Protein AF-0000000072259402 (afdb_homodimer)

Radius of gyration: 23.63 Å; Cα contacts (8 Å, |Δi|>4): 959; chains: 2; bounding box: 44×72×58 Å

Sequence (428 aa):
MKILTIDIGGTNIKAKVEGPIDRRKFPSGQEMTPDKLVSGVKEMTADWDYDVISIGFPGIIKQGKIITEPKNLGDGWIGFDFEKAFGKPIKLMNDAAMQALGSYEGGVLLFLGLGTGLGSAIVTDGKVLPMELAHLSYRKGTFEDYLGFRGYESRGQEKWQEHVFTVVERFKAAFLPDDIVLGGGKSKLLTEVPEGCRLGTNQLAYAGGFRMWGMKILTIDIGGTNIKAKVEGPIDRRKFPSGQEMTPDKLVSGVKEMTADWDYDVISIGFPGIIKQGKIITEPKNLGDGWIGFDFEKAFGKPIKLMNDAAMQALGSYEGGVLLFLGLGTGLGSAIVTDGKVLPMELAHLSYRKGTFEDYLGFRGYESRGQEKWQEHVFTVVERFKAAFLPDDIVLGGGKSKLLTEVPEGCRLGTNQLAYAGGFRMWG

Secondary structure (DSSP, 8-state):
--EEEEEE-SSEEEEEESSSPPPEEEE--TT--HHHHHHHHHHHTTT---SEEEEEESS-EETTEE-S--TTS-S--TT--HHHHHTS-EEEEEHHHHHHHHH--SSEEEEEEESSSEEEEEEETTEEEEE-GGGSEETTEEHHHHHSHHHHHHHHHHHHHHHHHHHHHHHHHHH--SEEEEESGGGGG-SSPPTTEEE--THHHHHHHHHTT-/--EEEEEE-SSEEEEEESSSPPPEEEE--TT--HHHHHHHHHHHTTT---SEEEEEESS-EETTEE-S--TTS-S--TT--HHHHHTS-EEEEEHHHHHHHHH--SSEEEEEEESSSEEEEEEETTEEEEE-GGGSEETTEEHHHHHSHHHHHHHHHHHHHHHHHHHHHHHHHHH--SEEEEESTTGGG-SSPPTTEEE--THHHHHHHHHTT-

Foldseek 3Di:
DKEKEWEDDLFKIKIDIPDDDDIDIDTFWAADDPLNVLVVVCVGCVVPDGAEYEYADQADADPQFGPDDHPTYYDDRGPDDSCVSNVHHYGYDHLQQLLQLLVDDAFWEWEWAAEQFIWIWIDHPSDIGTDDQQQDDDDPGGVRCQRYPVNCVVPHLPRSLVSVQVVVVVVCVVVVTQEYEYEHPCSVSHPDDHPRYYYGDPVSSNSSRVSVVD/DKEKEWEDDLFKIKIDIPDDDDIDIDGFWAADDPLNVLVVVCVGCVVPDGAEYEYADQADADPQFGPDDHPTYYDDRGPDDSCVSNVHHYGYDHLQQLLQLLVDDAFWEWEWAAEQFIWIWIDHPSDIGTDDQRQDDDDPGGVRCQRYPVNCVVPHLPRSLVSVQVVVVVVCVVVVTQEYEYEHPCSVSHPDDHPRYYYGDPVSSNSSRVSVVD

InterPro domains:
  IPR000600 ROK family [PF00480] (4-128)
  IPR000600 ROK family [PTHR18964] (3-153)
  IPR043129 ATPase, nucleotide binding domain [SSF53067] (1-189)

Solvent-accessible surface area (backbone atoms only — not comparable to full-atom values): 22058 Å² total; per-residue (Å²): 136,38,37,30,17,34,43,49,45,57,60,34,35,36,35,34,44,70,72,89,59,71,68,51,70,48,80,45,22,59,79,39,26,56,68,54,48,52,54,49,49,51,63,74,41,64,90,59,84,61,58,35,38,21,36,20,35,66,47,51,54,54,96,62,34,51,76,44,68,38,89,53,37,27,68,66,51,52,81,55,60,59,36,74,75,69,71,35,57,67,47,52,36,25,35,40,28,23,29,31,54,31,65,60,84,66,63,33,30,38,28,38,23,26,27,77,42,40,34,22,18,40,33,45,90,89,39,70,45,58,35,38,54,26,72,39,70,39,93,96,47,24,40,24,60,44,54,3,44,66,14,33,69,74,54,32,66,66,55,21,48,51,50,48,47,54,50,49,55,50,47,44,61,20,48,62,49,77,35,34,35,39,18,50,83,47,40,76,70,51,90,67,74,54,89,74,44,46,76,50,55,79,66,24,36,48,48,11,29,58,49,71,81,106,135,39,38,30,18,33,42,50,47,56,60,35,35,35,37,35,44,71,74,88,59,71,70,50,72,48,80,44,22,60,79,39,26,57,68,54,48,51,53,50,49,52,62,74,42,65,89,59,84,63,60,34,37,21,36,21,36,68,47,51,55,57,96,62,34,50,76,45,69,38,88,51,36,28,67,66,51,53,79,55,60,58,37,72,75,69,70,36,58,67,47,55,35,25,36,42,30,25,29,33,54,30,64,60,85,66,62,35,30,37,25,38,21,27,26,76,41,40,35,23,20,38,32,45,90,90,40,70,44,60,37,37,56,26,71,39,69,38,94,96,46,25,39,25,60,45,55,3,43,64,15,33,71,74,54,32,66,68,55,22,48,50,48,47,48,53,49,50,56,51,45,44,63,20,49,62,48,77,36,34,36,39,19,50,85,48,40,75,70,52,90,68,75,54,90,75,45,44,76,50,57,78,68,24,35,46,48,10,28,56,49,70,82,106

Nearest PDB structures (foldseek):
  3lm2-assembly1_B  TM=9.816E-01  e=2.286E-31  Agrobacterium fabrum str. C58
  2e2o-assembly1_A  TM=5.661E-01  e=6.501E-06  Sulfurisphaera tokodaii
  8oqk-assembly1_A-2  TM=5.653E-01  e=2.421E-05  Tannerella forsythia
  8oqx-assembly1_B  TM=5.324E-01  e=1.562E-05  Tannerella forsythia
  1zbs-assembly1_A-2  TM=4.780E-01  e=1.584E-04  Porphyromonas gingivalis W83

pLDDT: mean 94.61, std 3.75, range [77.88, 98.69]

Organism: Indibacter alkaliphilus (strain CCUG 57479 / KCTC 22604 / LW1) (NCBI:txid1189612)

Structure (mmCIF, N/CA/C/O backbone):
data_AF-0000000072259402-model_v1
#
loop_
_entity.id
_entity.type
_entity.pdbx_description
1 polymer 'Polyphosphate glucokinase'
#
loop_
_atom_site.group_PDB
_atom_site.id
_atom_site.type_symbol
_atom_site.label_atom_id
_atom_site.label_alt_id
_atom_site.label_comp_id
_atom_site.label_asym_id
_atom_site.label_entity_id
_atom_site.label_seq_id
_atom_site.pdbx_PDB_ins_code
_atom_site.Cartn_x
_atom_site.Cartn_y
_atom_site.Cartn_z
_atom_site.occupancy
_atom_site.B_iso_or_equiv
_atom_site.auth_seq_id
_atom_site.auth_comp_id
_atom_site.auth_asym_id
_atom_site.auth_atom_id
_atom_site.pdbx_PDB_model_num
ATOM 1 N N . MET A 1 1 ? 9.336 28.219 -11.141 1 89.06 1 MET A N 1
ATOM 2 C CA . MET A 1 1 ? 8.031 28.047 -10.523 1 89.06 1 MET A CA 1
ATOM 3 C C . MET A 1 1 ? 8.141 28.031 -9.008 1 89.06 1 MET A C 1
ATOM 5 O O . MET A 1 1 ? 8.922 27.266 -8.438 1 89.06 1 MET A O 1
ATOM 9 N N . LYS A 1 2 ? 7.543 29.047 -8.406 1 96.25 2 LYS A N 1
ATOM 10 C CA . LYS A 1 2 ? 7.57 29.141 -6.949 1 96.25 2 LYS A CA 1
ATOM 11 C C . LYS A 1 2 ? 6.316 28.516 -6.34 1 96.25 2 LYS A C 1
ATOM 13 O O . LYS A 1 2 ? 5.199 28.812 -6.777 1 96.25 2 LYS A O 1
ATOM 18 N N . ILE A 1 3 ? 6.512 27.688 -5.328 1 98.06 3 ILE A N 1
ATOM 19 C CA . ILE A 1 3 ? 5.422 26.875 -4.812 1 98.06 3 ILE A CA 1
ATOM 20 C C . ILE A 1 3 ? 5.059 27.328 -3.402 1 98.06 3 ILE A C 1
ATOM 22 O O . ILE A 1 3 ? 5.93 27.453 -2.541 1 98.06 3 ILE A O 1
ATOM 26 N N . LEU A 1 4 ? 3.809 27.594 -3.176 1 98.38 4 LEU A N 1
ATOM 27 C CA . LEU A 1 4 ? 3.268 27.75 -1.831 1 98.38 4 LEU A CA 1
ATOM 28 C C . LEU A 1 4 ? 2.693 26.438 -1.315 1 98.38 4 LEU A C 1
ATOM 30 O O . LEU A 1 4 ? 1.862 25.812 -1.98 1 98.38 4 LEU A O 1
ATOM 34 N N . THR A 1 5 ? 3.176 26 -0.188 1 98.25 5 THR A N 1
ATOM 35 C CA . THR A 1 5 ? 2.629 24.812 0.454 1 98.25 5 THR A CA 1
ATOM 36 C C . THR A 1 5 ? 1.765 25.188 1.653 1 98.25 5 THR A C 1
ATOM 38 O O . THR A 1 5 ? 2.197 25.953 2.521 1 98.25 5 THR A O 1
ATOM 41 N N . ILE A 1 6 ? 0.555 24.703 1.647 1 97.94 6 ILE A N 1
ATOM 42 C CA . ILE A 1 6 ? -0.385 24.906 2.744 1 97.94 6 ILE A CA 1
ATOM 43 C C . ILE A 1 6 ? -0.667 23.578 3.436 1 97.94 6 ILE A C 1
ATOM 45 O O . ILE A 1 6 ? -1.057 22.609 2.785 1 97.94 6 ILE A O 1
ATOM 49 N N . ASP A 1 7 ? -0.442 23.516 4.664 1 95.62 7 ASP A N 1
ATOM 50 C CA . ASP A 1 7 ? -0.762 22.359 5.5 1 95.62 7 ASP A CA 1
ATOM 51 C C . ASP A 1 7 ? -1.979 22.641 6.379 1 95.62 7 ASP A C 1
ATOM 53 O O . ASP A 1 7 ? -1.9 23.422 7.324 1 95.62 7 ASP A O 1
ATOM 57 N N . ILE A 1 8 ? -3.033 21.969 6.086 1 95.44 8 ILE A N 1
ATOM 58 C CA . ILE A 1 8 ? -4.277 22.172 6.816 1 95.44 8 ILE A CA 1
ATOM 59 C C . ILE A 1 8 ? -4.348 21.219 8 1 95.44 8 ILE A C 1
ATOM 61 O O . ILE A 1 8 ? -4.523 20 7.82 1 95.44 8 ILE A O 1
ATOM 65 N N . GLY A 1 9 ? -4.277 21.766 9.18 1 89.56 9 GLY A N 1
ATOM 66 C CA . GLY A 1 9 ? -4.441 21 10.398 1 89.56 9 GLY A CA 1
ATOM 67 C C . GLY A 1 9 ? -5.723 21.344 11.148 1 89.56 9 GLY A C 1
ATOM 68 O O . GLY A 1 9 ? -6.391 22.328 10.828 1 89.56 9 GLY A O 1
ATOM 69 N N . GLY A 1 10 ? -6.004 20.516 12.094 1 85.88 10 GLY A N 1
ATOM 70 C CA . GLY A 1 10 ? -7.184 20.766 12.914 1 85.88 10 GLY A CA 1
ATOM 71 C C . GLY A 1 10 ? -7.043 21.969 13.82 1 85.88 10 GLY A C 1
ATOM 72 O O . GLY A 1 10 ? -8.039 22.578 14.211 1 85.88 10 GLY A O 1
ATOM 73 N N . THR A 1 11 ? -5.789 22.375 14.125 1 85.88 11 THR A N 1
ATOM 74 C CA . THR A 1 11 ? -5.551 23.453 15.078 1 85.88 11 THR A CA 1
ATOM 75 C C . THR A 1 11 ? -4.984 24.688 14.375 1 85.88 11 THR A C 1
ATOM 77 O O . THR A 1 11 ? -5.258 25.812 14.781 1 85.88 11 THR A O 1
ATOM 80 N N . ASN A 1 12 ? -4.18 24.438 13.383 1 91.69 12 ASN A N 1
ATOM 81 C CA . ASN A 1 12 ? -3.561 25.547 12.648 1 91.69 12 ASN A CA 1
ATOM 82 C C . ASN A 1 12 ? -3.533 25.281 11.148 1 91.69 12 ASN A C 1
ATOM 84 O O . ASN A 1 12 ? -3.512 24.125 10.719 1 91.69 12 ASN A O 1
ATOM 88 N N . ILE A 1 13 ? -3.564 26.359 10.5 1 96.19 13 ILE A N 1
ATOM 89 C CA . ILE A 1 13 ? -3.166 26.375 9.102 1 96.19 13 ILE A CA 1
ATOM 90 C C . ILE A 1 13 ? -1.729 26.875 8.977 1 96.19 13 ILE A C 1
ATOM 92 O O . ILE A 1 13 ? -1.378 27.922 9.539 1 96.19 13 ILE A O 1
ATOM 96 N N . LYS A 1 14 ? -0.884 26.109 8.281 1 95.62 14 LYS A N 1
ATOM 97 C CA . LYS A 1 14 ? 0.505 26.5 8.086 1 95.62 14 LYS A CA 1
ATOM 98 C C . LYS A 1 14 ? 0.822 26.656 6.598 1 95.62 14 LYS A C 1
ATOM 100 O O . LYS A 1 14 ? 0.266 25.938 5.762 1 95.62 14 LYS A O 1
ATOM 105 N N . ALA A 1 15 ? 1.637 27.641 6.344 1 97.56 15 ALA A N 1
ATOM 106 C CA . ALA A 1 15 ? 2.029 27.859 4.953 1 97.56 15 ALA A CA 1
ATOM 107 C C . ALA A 1 15 ? 3.51 28.219 4.852 1 97.56 15 ALA A C 1
ATOM 109 O O . ALA A 1 15 ? 4.066 28.844 5.754 1 97.56 15 ALA A O 1
ATOM 110 N N . LYS A 1 16 ? 4.082 27.797 3.824 1 97.31 16 LYS A N 1
ATOM 111 C CA . LYS A 1 16 ? 5.469 28.125 3.521 1 97.31 16 LYS A CA 1
ATOM 112 C C . LYS A 1 16 ? 5.703 28.188 2.014 1 97.31 16 LYS A C 1
ATOM 114 O O . LYS A 1 16 ? 5.219 27.344 1.267 1 97.31 16 LYS A O 1
ATOM 119 N N . VAL A 1 17 ? 6.34 29.234 1.622 1 96.88 17 VAL A N 1
ATOM 120 C CA . VAL A 1 17 ? 6.727 29.344 0.22 1 96.88 17 VA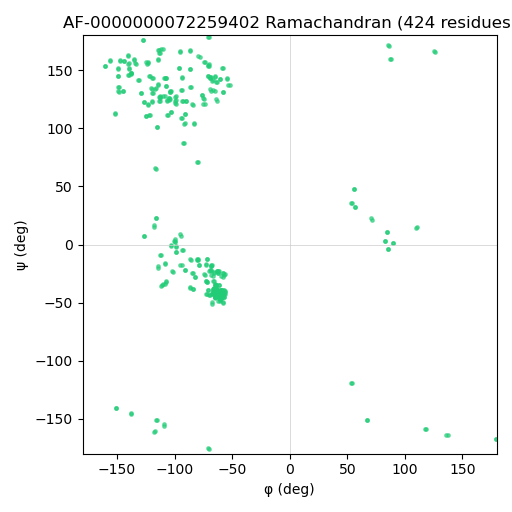L A CA 1
ATOM 121 C C . VAL A 1 17 ? 8.148 28.812 0.038 1 96.88 17 VAL A C 1
ATOM 123 O O . VAL A 1 17 ? 8.977 28.906 0.95 1 96.88 17 VAL A O 1
ATOM 126 N N . GLU A 1 18 ? 8.344 28.203 -1.053 1 92.88 18 GLU A N 1
ATOM 127 C CA . GLU A 1 18 ? 9.68 27.688 -1.351 1 92.88 18 GLU A CA 1
ATOM 128 C C . GLU A 1 18 ? 10.734 28.781 -1.226 1 92.88 18 GLU A C 1
ATOM 130 O O . GLU A 1 18 ? 10.516 29.906 -1.664 1 92.88 18 GLU A O 1
ATOM 135 N N . GLY A 1 19 ? 11.906 28.391 -0.59 1 89.69 19 GLY A N 1
ATOM 136 C CA . GLY A 1 19 ? 12.953 29.391 -0.384 1 89.69 19 GLY A CA 1
ATOM 137 C C . GLY A 1 19 ? 13.258 29.641 1.081 1 89.69 19 GLY A C 1
ATOM 138 O O . GLY A 1 19 ? 12.945 28.797 1.936 1 89.69 19 GLY A O 1
ATOM 139 N N . PRO A 1 20 ? 13.836 30.781 1.407 1 88.25 20 PRO A N 1
ATOM 140 C CA . PRO A 1 20 ? 14.352 31.047 2.754 1 88.25 20 PRO A CA 1
ATOM 141 C C . PRO A 1 20 ? 13.281 31.594 3.693 1 88.25 20 PRO A C 1
ATOM 143 O O . PRO A 1 20 ? 13.5 31.672 4.906 1 88.25 20 PRO A O 1
ATOM 146 N N . ILE A 1 21 ? 12.18 32 3.088 1 83.69 21 ILE A N 1
ATOM 147 C CA . ILE A 1 21 ? 11.117 32.594 3.891 1 83.69 21 ILE A CA 1
ATOM 148 C C . ILE A 1 21 ? 10.578 31.578 4.883 1 83.69 21 ILE A C 1
ATOM 150 O O . ILE A 1 21 ? 10.32 30.422 4.516 1 83.69 21 ILE A O 1
ATOM 154 N N . ASP A 1 22 ? 10.32 32.031 6.039 1 90.31 22 ASP A N 1
ATOM 155 C CA . ASP A 1 22 ? 9.828 31.125 7.09 1 90.31 22 ASP A CA 1
ATOM 156 C C . ASP A 1 22 ? 8.344 30.844 6.918 1 90.31 22 ASP A C 1
ATOM 158 O O . ASP A 1 22 ? 7.625 31.609 6.273 1 90.31 22 ASP A O 1
ATOM 162 N N . ARG A 1 23 ? 7.98 29.812 7.562 1 94.75 23 ARG A N 1
ATOM 163 C CA . ARG A 1 23 ? 6.566 29.453 7.535 1 94.75 23 ARG A CA 1
ATOM 164 C C . ARG A 1 23 ? 5.734 30.438 8.344 1 94.75 23 ARG A C 1
ATOM 166 O O . ARG A 1 23 ? 6.258 31.125 9.219 1 94.75 23 ARG A O 1
ATOM 173 N N . ARG A 1 24 ? 4.48 30.594 8.031 1 97.56 24 ARG A N 1
ATOM 174 C CA . ARG A 1 24 ? 3.467 31.328 8.773 1 97.56 24 ARG A CA 1
ATOM 175 C C . ARG A 1 24 ? 2.279 30.438 9.117 1 97.56 24 ARG A C 1
ATOM 177 O O . ARG A 1 24 ? 2.117 29.359 8.531 1 97.56 24 ARG A O 1
ATOM 184 N N . LYS A 1 25 ? 1.557 30.828 10.141 1 96.44 25 LYS A N 1
ATOM 185 C CA . LYS A 1 25 ? 0.39 30.031 10.508 1 96.44 25 LYS A CA 1
ATOM 186 C C . LYS A 1 25 ? -0.717 30.906 11.086 1 96.44 25 LYS A C 1
ATOM 188 O O . LYS A 1 25 ? -0.466 32.031 11.5 1 96.44 25 LYS A O 1
ATOM 193 N N . PHE A 1 26 ? -1.869 30.484 11.07 1 97.19 26 PHE A N 1
ATOM 194 C CA . PHE A 1 26 ? -3.02 31.047 11.766 1 97.19 26 PHE A CA 1
ATOM 195 C C . PHE A 1 26 ? -3.953 29.953 12.258 1 97.19 26 PHE A C 1
ATOM 197 O O . PHE A 1 26 ? -3.891 28.812 11.781 1 97.19 26 PHE A O 1
ATOM 204 N N . PRO A 1 27 ? -4.754 30.234 13.242 1 95.81 27 PRO A N 1
ATOM 205 C CA . PRO A 1 27 ? -5.566 29.188 13.875 1 95.81 27 PRO A CA 1
ATOM 206 C C . PRO A 1 27 ? -6.633 28.625 12.938 1 95.81 27 PRO A C 1
ATOM 208 O O . PRO A 1 27 ? -7.199 29.359 12.125 1 95.81 27 PRO A O 1
ATOM 211 N N . SER A 1 28 ? -6.805 27.359 13.047 1 95.12 28 SER A N 1
ATOM 212 C CA . SER A 1 28 ? -7.938 26.672 12.445 1 95.12 28 SER A CA 1
ATOM 213 C C . SER A 1 28 ? -8.922 26.188 13.508 1 95.12 28 SER A C 1
ATOM 215 O O . SER A 1 28 ? -9.047 26.812 14.57 1 95.12 28 SER A O 1
ATOM 217 N N . GLY A 1 29 ? -9.664 25.156 13.195 1 91 29 GLY A N 1
ATOM 218 C CA . GLY A 1 29 ? -10.633 24.609 14.133 1 91 29 GLY A CA 1
ATOM 219 C C . GLY A 1 29 ? -11.969 24.297 13.492 1 91 29 GLY A C 1
ATOM 220 O O . GLY A 1 29 ? -12.086 24.266 12.266 1 91 29 GLY A O 1
ATOM 221 N N . GLN A 1 30 ? -12.914 24.125 14.289 1 93.62 30 GLN A N 1
ATOM 222 C CA . GLN A 1 30 ? -14.203 23.578 13.891 1 93.62 30 GLN A CA 1
ATOM 223 C C . GLN A 1 30 ? -14.961 24.547 12.992 1 93.62 30 GLN A C 1
ATOM 225 O O . GLN A 1 30 ? -15.891 24.156 12.281 1 93.62 30 GLN A O 1
ATOM 230 N N . GLU A 1 31 ? -14.562 25.766 13.039 1 95.06 31 GLU A N 1
ATOM 231 C CA . GLU A 1 31 ? -15.281 26.766 12.242 1 95.06 31 GLU A CA 1
ATOM 232 C C . GLU A 1 31 ? -14.547 27.078 10.945 1 95.06 31 GLU A C 1
ATOM 234 O O . GLU A 1 31 ? -15.016 27.875 10.133 1 95.06 31 GLU A O 1
ATOM 239 N N . MET A 1 32 ? -13.516 26.422 10.719 1 97.12 32 MET A N 1
ATOM 240 C CA . MET A 1 32 ? -12.711 26.703 9.531 1 97.12 32 MET A CA 1
ATOM 241 C C . MET A 1 32 ? -13.383 26.141 8.281 1 97.12 32 MET A C 1
ATOM 243 O O . MET A 1 32 ? -13.68 24.953 8.211 1 97.12 32 MET A O 1
ATOM 247 N N . THR A 1 33 ? -13.664 27 7.375 1 97.62 33 THR A N 1
ATOM 248 C CA . THR A 1 33 ? -14.219 26.641 6.078 1 97.62 33 THR A CA 1
ATOM 249 C C . THR A 1 33 ? -13.227 26.922 4.957 1 97.62 33 THR A C 1
ATOM 251 O O . THR A 1 33 ? -12.234 27.625 5.172 1 97.62 33 THR A O 1
ATOM 254 N N . PRO A 1 34 ? -13.469 26.375 3.797 1 98.12 34 PRO A N 1
ATOM 255 C CA . PRO A 1 34 ? -12.562 26.672 2.688 1 98.12 34 PRO A CA 1
ATOM 256 C C . PRO A 1 34 ? -12.453 28.172 2.391 1 98.12 34 PRO A C 1
ATOM 258 O O . PRO A 1 34 ? -11.367 28.672 2.074 1 98.12 34 PRO A O 1
ATOM 261 N N . ASP A 1 35 ? -13.586 28.844 2.492 1 98.31 35 ASP A N 1
ATOM 262 C CA . ASP A 1 35 ? -13.57 30.281 2.252 1 98.31 35 ASP A CA 1
ATOM 263 C C . ASP A 1 35 ? -12.664 31 3.258 1 98.31 35 ASP A C 1
ATOM 265 O O . ASP A 1 35 ? -11.898 31.891 2.889 1 98.31 35 ASP A O 1
ATOM 269 N N . LYS A 1 36 ? -12.828 30.594 4.484 1 98.31 36 LYS A N 1
ATOM 270 C CA . LYS A 1 36 ? -11.992 31.172 5.531 1 98.31 36 LYS A CA 1
ATOM 271 C C . LYS A 1 36 ? -10.523 30.844 5.309 1 98.31 36 LYS A C 1
ATOM 273 O O . LYS A 1 36 ? -9.648 31.672 5.551 1 98.31 36 LYS A O 1
ATOM 278 N N . LEU A 1 37 ? -10.234 29.641 4.906 1 98.5 37 LEU A N 1
ATOM 279 C CA . LEU A 1 37 ? -8.867 29.25 4.59 1 98.5 37 LEU A CA 1
ATOM 280 C C . LEU A 1 37 ? -8.281 30.141 3.504 1 98.5 37 LEU A C 1
ATOM 282 O O . LEU A 1 37 ? -7.176 30.672 3.664 1 98.5 37 LEU A O 1
ATOM 286 N N . VAL A 1 38 ? -9.016 30.297 2.428 1 98.69 38 VAL A N 1
ATOM 287 C CA . VAL A 1 38 ? -8.539 31.062 1.278 1 98.69 38 VAL A CA 1
ATOM 288 C C . VAL A 1 38 ? -8.258 32.5 1.69 1 98.69 38 VAL A C 1
ATOM 290 O O . VAL A 1 38 ? -7.184 33.031 1.408 1 98.69 38 VAL A O 1
ATOM 293 N N . SER A 1 39 ? -9.25 33.062 2.375 1 98.62 39 SER A N 1
ATOM 294 C CA . SER A 1 39 ? -9.094 34.438 2.826 1 98.62 39 SER A CA 1
ATOM 295 C C . SER A 1 39 ? -7.898 34.594 3.754 1 98.62 39 SER A C 1
ATOM 297 O O . SER A 1 39 ? -7.098 35.5 3.605 1 98.62 39 SER A O 1
ATOM 299 N N . GLY A 1 40 ? -7.789 33.688 4.691 1 98.5 40 GLY A N 1
ATOM 300 C CA . GLY A 1 40 ? -6.691 33.719 5.645 1 98.5 40 GLY A CA 1
ATOM 301 C C . GLY A 1 40 ? -5.332 33.531 4.996 1 98.5 40 GLY A C 1
ATOM 302 O O . GLY A 1 40 ? -4.375 34.219 5.352 1 98.5 40 GLY A O 1
ATOM 303 N N . VAL A 1 41 ? -5.234 32.656 4.043 1 98.69 41 VAL A N 1
ATOM 304 C CA . VAL A 1 41 ? -3.967 32.375 3.373 1 98.69 41 VAL A CA 1
ATOM 305 C C . VAL A 1 41 ? -3.57 33.562 2.514 1 98.69 41 VAL A C 1
ATOM 307 O O . VAL A 1 41 ? -2.406 33.969 2.51 1 98.69 41 VAL A O 1
ATOM 310 N N . LYS A 1 42 ? -4.543 34.125 1.795 1 98.5 42 LYS A N 1
ATOM 311 C CA . LYS A 1 42 ? -4.246 35.281 0.974 1 98.5 42 LYS A CA 1
ATOM 312 C C . LYS A 1 42 ? -3.723 36.438 1.826 1 98.5 42 LYS A C 1
ATOM 314 O O . LYS A 1 42 ? -2.75 37.094 1.455 1 98.5 42 LYS A O 1
ATOM 319 N N . GLU A 1 43 ? -4.375 36.625 2.967 1 98.5 43 GLU A N 1
ATOM 320 C CA . GLU A 1 43 ? -3.941 37.688 3.869 1 98.5 43 GLU A CA 1
ATOM 321 C C . GLU A 1 43 ? -2.543 37.406 4.418 1 98.5 43 GLU A C 1
ATOM 323 O O . GLU A 1 43 ? -1.674 38.281 4.387 1 98.5 43 GLU A O 1
ATOM 328 N N . MET A 1 44 ? -2.326 36.188 4.832 1 97.5 44 MET A N 1
ATOM 329 C CA . MET A 1 44 ? -1.094 35.781 5.488 1 97.5 44 MET A CA 1
ATOM 330 C C . MET A 1 44 ? 0.083 35.812 4.52 1 97.5 44 MET A C 1
ATOM 332 O O . MET A 1 44 ? 1.223 36.031 4.93 1 97.5 44 MET A O 1
ATOM 336 N N . THR A 1 45 ? -0.214 35.656 3.285 1 97.81 45 THR A N 1
ATOM 337 C CA . THR A 1 45 ? 0.867 35.562 2.312 1 97.81 45 THR A CA 1
ATOM 338 C C . THR A 1 45 ? 0.836 36.719 1.328 1 97.81 45 THR A C 1
ATOM 340 O O . THR A 1 45 ? 1.334 36.594 0.206 1 97.81 45 THR A O 1
ATOM 343 N N . ALA A 1 46 ? 0.233 37.812 1.678 1 97.69 46 ALA A N 1
ATOM 344 C CA . ALA A 1 46 ? 0.016 38.969 0.786 1 97.69 46 ALA A CA 1
ATOM 345 C C . ALA A 1 46 ? 1.341 39.5 0.261 1 97.69 46 ALA A C 1
ATOM 347 O O . ALA A 1 46 ? 1.406 40.031 -0.854 1 97.69 46 ALA A O 1
ATOM 348 N N . ASP A 1 47 ? 2.379 39.312 1.039 1 97.38 47 ASP A N 1
ATOM 349 C CA . ASP A 1 47 ? 3.684 39.875 0.672 1 97.38 47 ASP A CA 1
ATOM 350 C C . ASP A 1 47 ? 4.566 38.781 0.042 1 97.38 47 ASP A C 1
ATOM 352 O O . ASP A 1 47 ? 5.754 39 -0.192 1 97.38 47 ASP A O 1
ATOM 356 N N . TRP A 1 48 ? 4.051 37.594 -0.165 1 97.38 48 TRP A N 1
ATOM 357 C CA . TRP A 1 48 ? 4.812 36.5 -0.759 1 97.38 48 TRP A CA 1
ATOM 358 C C . TRP A 1 48 ? 4.551 36.406 -2.258 1 97.38 48 TRP A C 1
ATOM 360 O O . TRP A 1 48 ? 3.479 36.781 -2.732 1 97.38 48 TRP A O 1
ATOM 370 N N . ASP A 1 49 ? 5.523 35.906 -3 1 96.25 49 ASP A N 1
ATOM 371 C CA . ASP A 1 49 ? 5.387 35.594 -4.418 1 96.25 49 ASP A CA 1
ATOM 372 C C . ASP A 1 49 ? 5.398 34.094 -4.641 1 96.25 49 ASP A C 1
ATOM 374 O O . ASP A 1 49 ? 6.285 33.375 -4.152 1 96.25 49 ASP A O 1
ATOM 378 N N . TYR A 1 50 ? 4.414 33.594 -5.344 1 97.62 50 TYR A N 1
ATOM 379 C CA . TYR A 1 50 ? 4.336 32.156 -5.695 1 97.62 50 TYR A CA 1
ATOM 380 C C . TYR A 1 50 ? 3.479 31.969 -6.938 1 97.62 50 TYR A C 1
ATOM 382 O O . TYR A 1 50 ? 2.613 32.781 -7.246 1 97.62 50 TYR A O 1
ATOM 390 N N . ASP A 1 51 ? 3.676 30.812 -7.625 1 98.19 51 ASP A N 1
ATOM 391 C CA . ASP A 1 51 ? 3.043 30.562 -8.914 1 98.19 51 ASP A CA 1
ATOM 392 C C . ASP A 1 51 ? 1.962 29.484 -8.789 1 98.19 51 ASP A C 1
ATOM 394 O O . ASP A 1 51 ? 0.987 29.484 -9.539 1 98.19 51 ASP A O 1
ATOM 398 N N . VAL A 1 52 ? 2.188 28.531 -7.922 1 98.62 52 VAL A N 1
ATOM 399 C CA . VAL A 1 52 ? 1.292 27.391 -7.758 1 98.62 52 VAL A CA 1
ATOM 400 C C . VAL A 1 52 ? 1.159 27.047 -6.273 1 98.62 52 VAL A C 1
ATOM 402 O O . VAL A 1 52 ? 1.949 27.516 -5.449 1 98.62 52 VAL A O 1
ATOM 405 N N . ILE A 1 53 ? 0.111 26.281 -5.918 1 98.56 53 ILE A N 1
ATOM 406 C CA . ILE A 1 53 ? -0.185 26.016 -4.516 1 98.56 53 ILE A CA 1
ATOM 407 C C . ILE A 1 53 ? -0.351 24.5 -4.301 1 98.56 53 ILE A C 1
ATOM 409 O O . ILE A 1 53 ? -1.034 23.828 -5.078 1 98.56 53 ILE A O 1
ATOM 413 N N . SER A 1 54 ? 0.325 23.984 -3.305 1 98.38 54 SER A N 1
ATOM 414 C CA . SER A 1 54 ? 0.107 22.641 -2.777 1 98.38 54 SER A CA 1
ATOM 415 C C . SER A 1 54 ? -0.664 22.672 -1.462 1 98.38 54 SER A C 1
ATOM 417 O O . SER A 1 54 ? -0.317 23.438 -0.557 1 98.38 54 SER A O 1
ATOM 419 N N . ILE A 1 55 ? -1.654 21.859 -1.401 1 98.12 55 ILE A N 1
ATOM 420 C CA . ILE A 1 55 ? -2.445 21.828 -0.176 1 98.12 55 ILE A CA 1
ATOM 421 C C . ILE A 1 55 ? -2.451 20.406 0.392 1 98.12 55 ILE A C 1
ATOM 423 O O . ILE A 1 55 ? -2.809 19.453 -0.303 1 98.12 55 ILE A O 1
ATOM 427 N N . GLY A 1 56 ? -1.955 20.281 1.612 1 96.81 56 GLY A N 1
ATOM 428 C CA . GLY A 1 56 ? -2.189 19.094 2.412 1 96.81 56 GLY A CA 1
ATOM 429 C C . GLY A 1 56 ? -3.502 19.125 3.17 1 96.81 56 GLY A C 1
ATOM 430 O O . GLY A 1 56 ? -3.727 20.016 3.988 1 96.81 56 GLY A O 1
ATOM 431 N N . PHE A 1 57 ? -4.34 18.219 2.939 1 96.25 57 PHE A N 1
ATOM 432 C CA . PHE A 1 57 ? -5.711 18.219 3.443 1 96.25 57 PHE A CA 1
ATOM 433 C C . PHE A 1 57 ? -5.941 17.047 4.379 1 96.25 57 PHE A C 1
ATOM 435 O O . PHE A 1 57 ? -5.543 15.914 4.082 1 96.25 57 PHE A O 1
ATOM 442 N N . PRO A 1 58 ? -6.598 17.281 5.578 1 93 58 PRO A N 1
ATOM 443 C CA . PRO A 1 58 ? -6.887 16.203 6.523 1 93 58 PRO A CA 1
ATOM 444 C C . PRO A 1 58 ? -8.117 15.383 6.129 1 93 58 PRO A C 1
ATOM 446 O O . PRO A 1 58 ? -9.117 15.383 6.848 1 93 58 PRO A O 1
ATOM 449 N N . GLY A 1 59 ? -7.973 14.625 5.098 1 93.31 59 GLY A N 1
ATOM 450 C CA . GLY A 1 59 ? -9.062 13.797 4.605 1 93.31 59 GLY A CA 1
ATOM 451 C C . GLY A 1 59 ? -8.695 13 3.369 1 93.31 59 GLY A C 1
ATOM 452 O O . GLY A 1 59 ? -7.52 12.93 2.998 1 93.31 59 GLY A O 1
ATOM 453 N N . ILE A 1 60 ? -9.711 12.453 2.756 1 94 60 ILE A N 1
ATOM 454 C CA . ILE A 1 60 ? -9.477 11.578 1.615 1 94 60 ILE A CA 1
ATOM 455 C C . ILE A 1 60 ? -9.477 12.398 0.325 1 94 60 ILE A C 1
ATOM 457 O O . ILE A 1 60 ? -10.414 13.148 0.061 1 94 60 ILE A O 1
ATOM 461 N N . ILE A 1 61 ? -8.391 12.289 -0.391 1 94.69 61 ILE A N 1
ATOM 462 C CA . ILE A 1 61 ? -8.242 12.922 -1.696 1 94.69 61 ILE A CA 1
ATOM 463 C C . ILE A 1 61 ? -8.164 11.852 -2.783 1 94.69 61 ILE A C 1
ATOM 465 O O . ILE A 1 61 ? -7.359 10.93 -2.693 1 94.69 61 ILE A O 1
ATOM 469 N N . LYS A 1 62 ? -8.984 11.922 -3.773 1 89.75 62 LYS A N 1
ATOM 470 C CA . LYS A 1 62 ? -8.938 11.047 -4.941 1 89.75 62 LYS A CA 1
ATOM 471 C C . LYS A 1 62 ? -8.891 11.852 -6.234 1 89.75 62 LYS A C 1
ATOM 473 O O . LYS A 1 62 ? -9.734 12.719 -6.461 1 89.75 62 LYS A O 1
ATOM 478 N N . GLN A 1 63 ? -7.867 11.609 -6.996 1 87.94 63 GLN A N 1
ATOM 479 C CA . GLN A 1 63 ? -7.699 12.312 -8.266 1 87.94 63 GLN A CA 1
ATOM 480 C C . GLN A 1 63 ? -7.762 13.82 -8.07 1 87.94 63 GLN A C 1
ATOM 482 O O . GLN A 1 63 ? -8.453 14.523 -8.812 1 87.94 63 GLN A O 1
ATOM 487 N N . GLY A 1 64 ? -7.246 14.219 -6.992 1 91.5 64 GLY A N 1
ATOM 488 C CA . GLY A 1 64 ? -7.086 15.648 -6.75 1 91.5 64 GLY A CA 1
ATOM 489 C C . GLY A 1 64 ? -8.336 16.297 -6.184 1 91.5 64 GLY A C 1
ATOM 490 O O . GLY A 1 64 ? -8.422 17.531 -6.105 1 91.5 64 GLY A O 1
ATOM 491 N N . LYS A 1 65 ? -9.258 15.484 -5.797 1 94.69 65 LYS A N 1
ATOM 492 C CA . LYS A 1 65 ? -10.508 16.047 -5.277 1 94.69 65 LYS A CA 1
ATOM 493 C C . LYS A 1 65 ? -10.773 15.547 -3.857 1 94.69 65 LYS A C 1
ATOM 495 O O . LYS A 1 65 ? -10.492 14.398 -3.529 1 94.69 65 LYS A O 1
ATOM 500 N N . ILE A 1 66 ? -11.344 16.406 -3.084 1 96.56 66 ILE A N 1
ATOM 501 C CA . ILE A 1 66 ? -11.789 16.047 -1.743 1 96.56 66 ILE A CA 1
ATOM 502 C C . ILE A 1 66 ? -13.062 15.211 -1.834 1 96.56 66 ILE A C 1
ATOM 504 O O . ILE A 1 66 ? -14.055 15.633 -2.43 1 96.56 66 ILE A O 1
ATOM 508 N N . ILE A 1 67 ? -13.023 14.039 -1.196 1 93.69 67 ILE A N 1
ATOM 509 C CA . ILE A 1 67 ? -14.18 13.172 -1.375 1 93.69 67 ILE A CA 1
ATOM 510 C C . ILE A 1 67 ? -14.93 13.031 -0.052 1 93.69 67 ILE A C 1
ATOM 512 O O . ILE A 1 67 ? -16.031 12.492 -0.012 1 93.69 67 ILE A O 1
ATOM 516 N N . THR A 1 68 ? -14.336 13.539 1.045 1 92.75 68 THR A N 1
ATOM 517 C CA . THR A 1 68 ? -15 13.547 2.342 1 92.75 68 THR A CA 1
ATOM 518 C C . THR A 1 68 ? -14.773 14.875 3.057 1 92.75 68 THR A C 1
ATOM 520 O O . THR A 1 68 ? -13.719 15.5 2.902 1 92.75 68 THR A O 1
ATOM 523 N N . GLU A 1 69 ? -15.805 15.219 3.816 1 94.44 69 GLU A N 1
ATOM 524 C CA . GLU A 1 69 ? -15.578 16.359 4.688 1 94.44 69 GLU A CA 1
ATOM 525 C C . GLU A 1 69 ? -14.625 16.016 5.828 1 94.44 69 GLU A C 1
ATOM 527 O O . GLU A 1 69 ? -14.641 14.891 6.332 1 94.44 69 GLU A O 1
ATOM 532 N N . PRO A 1 70 ? -13.766 16.984 6.258 1 92.06 70 PRO A N 1
ATOM 533 C CA . PRO A 1 70 ? -12.867 16.75 7.391 1 92.06 70 PRO A CA 1
ATOM 534 C C . PRO A 1 70 ? -13.602 16.656 8.719 1 92.06 70 PRO A C 1
ATOM 536 O O . PRO A 1 70 ? -14.648 17.297 8.898 1 92.06 70 PRO A O 1
ATOM 539 N N . LYS A 1 71 ? -13.148 15.812 9.578 1 85.94 71 LYS A N 1
ATOM 540 C CA . LYS A 1 71 ? -13.828 15.531 10.844 1 85.94 71 LYS A CA 1
ATOM 541 C C . LYS A 1 71 ? -13.656 16.688 11.828 1 85.94 71 LYS A C 1
ATOM 543 O O . LYS A 1 71 ? -14.531 16.938 12.656 1 85.94 71 LYS A O 1
ATOM 548 N N . ASN A 1 72 ? -12.586 17.422 11.648 1 86.88 72 ASN A N 1
ATOM 549 C CA . ASN A 1 72 ? -12.266 18.391 12.695 1 86.88 72 ASN A CA 1
ATOM 550 C C . ASN A 1 72 ? -12.297 19.828 12.164 1 86.88 72 ASN A C 1
ATOM 552 O O . ASN A 1 72 ? -11.719 20.734 12.766 1 86.88 72 ASN A O 1
ATOM 556 N N . LEU A 1 73 ? -12.891 20 11.055 1 94 73 LEU A N 1
ATOM 557 C CA . LEU A 1 73 ? -13.062 21.312 10.453 1 94 73 LEU A CA 1
ATOM 558 C C . LEU A 1 73 ? -14.531 21.562 10.102 1 94 73 LEU A C 1
ATOM 560 O O . LEU A 1 73 ? -15.391 20.719 10.367 1 94 73 LEU A O 1
ATOM 564 N N . GLY A 1 74 ? -14.758 22.766 9.633 1 93.62 74 GLY A N 1
ATOM 565 C CA . GLY A 1 74 ? -16.109 23.078 9.195 1 93.62 74 GLY A CA 1
ATOM 566 C C . GLY A 1 74 ? -16.516 22.375 7.914 1 93.62 74 GLY A C 1
ATOM 567 O O . GLY A 1 74 ? -15.781 21.5 7.434 1 93.62 74 GLY A O 1
ATOM 568 N N . ASP A 1 75 ? -17.672 22.672 7.41 1 93.62 75 ASP A N 1
ATOM 569 C CA . ASP A 1 75 ? -18.188 22.016 6.215 1 93.62 75 ASP A CA 1
ATOM 570 C C . ASP A 1 75 ? -17.891 22.844 4.965 1 93.62 75 ASP A C 1
ATOM 572 O O . ASP A 1 75 ? -17.391 23.953 5.055 1 93.62 75 ASP A O 1
ATOM 576 N N . GLY A 1 76 ? -18.062 22.156 3.799 1 96.62 76 GLY A N 1
ATOM 577 C CA . GLY A 1 76 ? -18.016 22.906 2.549 1 96.62 76 GLY A CA 1
ATOM 578 C C . GLY A 1 76 ? -16.781 22.594 1.722 1 96.62 76 GLY A C 1
ATOM 579 O O . GLY A 1 76 ? -16.5 23.266 0.726 1 96.62 76 GLY A O 1
ATOM 580 N N . TRP A 1 77 ? -16.141 21.562 2.059 1 97.75 77 TRP A N 1
ATOM 581 C CA . TRP A 1 77 ? -14.859 21.281 1.422 1 97.75 77 TRP A CA 1
ATOM 582 C C . TRP A 1 77 ? -15.047 20.5 0.133 1 97.75 77 TRP A C 1
ATOM 584 O O . TRP A 1 77 ? -14.352 20.734 -0.858 1 97.75 77 TRP A O 1
ATOM 594 N N . ILE A 1 78 ? -15.977 19.625 0.146 1 97.25 78 ILE A N 1
ATOM 595 C CA . ILE A 1 78 ? -16.234 18.828 -1.041 1 97.25 78 ILE A CA 1
ATOM 596 C C . ILE A 1 78 ? -16.703 19.719 -2.182 1 97.25 78 ILE A C 1
ATOM 598 O O . ILE A 1 78 ? -17.641 20.516 -2.014 1 97.25 78 ILE A O 1
ATOM 602 N N . GLY A 1 79 ? -16.031 19.641 -3.264 1 96.75 79 GLY A N 1
ATOM 603 C CA . GLY A 1 79 ? -16.469 20.359 -4.445 1 96.75 79 GLY A CA 1
ATOM 604 C C . GLY A 1 79 ? -15.977 21.797 -4.48 1 96.75 79 GLY A C 1
ATOM 605 O O . GLY A 1 79 ? -16.188 22.5 -5.461 1 96.75 79 GLY A O 1
ATOM 606 N N . PHE A 1 80 ? -15.305 22.234 -3.441 1 97.75 80 PHE A N 1
ATOM 607 C CA . PHE A 1 80 ? -14.812 23.594 -3.4 1 97.75 80 PHE A CA 1
ATOM 608 C C . PHE A 1 80 ? -13.758 23.828 -4.473 1 97.75 80 PHE A C 1
ATOM 610 O O . PHE A 1 80 ? -12.82 23.031 -4.609 1 97.75 80 PHE A O 1
ATOM 617 N N . ASP A 1 81 ? -13.867 24.891 -5.223 1 97.94 81 ASP A N 1
ATOM 618 C CA . ASP A 1 81 ? -12.953 25.203 -6.312 1 97.94 81 ASP A CA 1
ATOM 619 C C . ASP A 1 81 ? -11.797 26.078 -5.828 1 97.94 81 ASP A C 1
ATOM 621 O O . ASP A 1 81 ? -11.805 27.297 -6.039 1 97.94 81 ASP A O 1
ATOM 625 N N . PHE A 1 82 ? -10.766 25.484 -5.355 1 98.44 82 PHE A N 1
ATOM 626 C CA . PHE A 1 82 ? -9.617 26.188 -4.809 1 98.44 82 PHE A CA 1
ATOM 627 C C . PHE A 1 82 ? -8.898 26.984 -5.895 1 98.44 82 PHE A C 1
ATOM 629 O O . PHE A 1 82 ? -8.383 28.078 -5.633 1 98.44 82 PHE A O 1
ATOM 636 N N . GLU A 1 83 ? -8.828 26.453 -7.062 1 98.38 83 GLU A N 1
ATOM 637 C CA . GLU A 1 83 ? -8.148 27.141 -8.156 1 98.38 83 GLU A CA 1
ATOM 638 C C . GLU A 1 83 ? -8.805 28.484 -8.461 1 98.38 83 GLU A C 1
A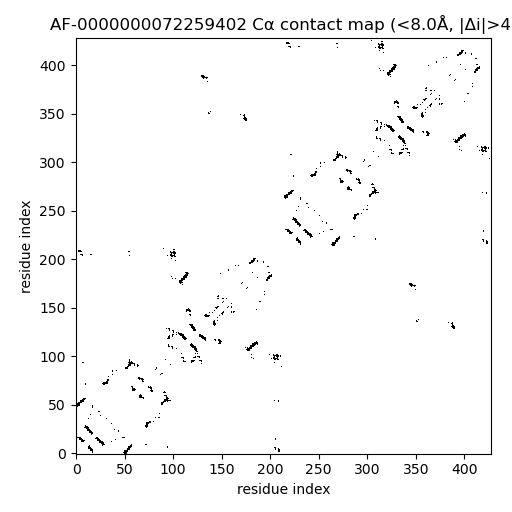TOM 640 O O . GLU A 1 83 ? -8.125 29.5 -8.609 1 98.38 83 GLU A O 1
ATOM 645 N N . LYS A 1 84 ? -10.102 28.406 -8.57 1 98.25 84 LYS A N 1
ATOM 646 C CA . LYS A 1 84 ? -10.844 29.641 -8.797 1 98.25 84 LYS A CA 1
ATOM 647 C C . LYS A 1 84 ? -10.656 30.625 -7.641 1 98.25 84 LYS A C 1
ATOM 649 O O . LYS A 1 84 ? -10.453 31.812 -7.855 1 98.25 84 LYS A O 1
ATOM 654 N N . ALA A 1 85 ? -10.719 30.125 -6.441 1 98.44 85 ALA A N 1
ATOM 655 C CA . ALA A 1 85 ? -10.672 30.969 -5.246 1 98.44 85 ALA A CA 1
ATOM 656 C C . ALA A 1 85 ? -9.312 31.641 -5.094 1 98.44 85 ALA A C 1
ATOM 658 O O . ALA A 1 85 ? -9.227 32.812 -4.711 1 98.44 85 ALA A O 1
ATOM 659 N N . PHE A 1 86 ? -8.234 30.875 -5.441 1 98.44 86 PHE A N 1
ATOM 660 C CA . PHE A 1 86 ? -6.883 31.391 -5.277 1 98.44 86 PHE A CA 1
ATOM 661 C C . PHE A 1 86 ? -6.414 32.094 -6.547 1 98.44 86 PHE A C 1
ATOM 663 O O . PHE A 1 86 ? -5.469 32.875 -6.512 1 98.44 86 PHE A O 1
ATOM 670 N N . GLY A 1 87 ? -7.031 31.766 -7.641 1 98.06 87 GLY A N 1
ATOM 671 C CA . GLY A 1 87 ? -6.594 32.281 -8.93 1 98.06 87 GLY A CA 1
ATOM 672 C C . GLY A 1 87 ? -5.273 31.703 -9.391 1 98.06 87 GLY A C 1
ATOM 673 O O . GLY A 1 87 ? -4.508 32.375 -10.094 1 98.06 87 GLY A O 1
ATOM 674 N N . LYS A 1 88 ? -4.887 30.562 -8.906 1 98.19 88 LYS A N 1
ATOM 675 C CA . LYS A 1 88 ? -3.641 29.875 -9.227 1 98.19 88 LYS A CA 1
ATOM 676 C C . LYS A 1 88 ? -3.865 28.375 -9.344 1 98.19 88 LYS A C 1
ATOM 678 O O . LYS A 1 88 ? -4.805 27.828 -8.758 1 98.19 88 LYS A O 1
ATOM 683 N N . PRO A 1 89 ? -2.955 27.672 -10.125 1 98.31 89 PRO A N 1
ATOM 684 C CA . PRO A 1 89 ? -3.037 26.203 -10.133 1 98.31 89 PRO A CA 1
ATOM 685 C C . PRO A 1 89 ? -2.834 25.594 -8.742 1 98.31 89 PRO A C 1
ATOM 687 O O . PRO A 1 89 ? -2.006 26.078 -7.969 1 98.31 89 PRO A O 1
ATOM 690 N N . ILE A 1 90 ? -3.619 24.516 -8.469 1 98.12 90 ILE A N 1
ATOM 691 C CA . ILE A 1 90 ? -3.596 23.891 -7.152 1 98.12 90 ILE A CA 1
ATOM 692 C C . ILE A 1 90 ? -3.432 22.391 -7.301 1 98.12 90 ILE A C 1
ATOM 694 O O . ILE A 1 90 ? -3.984 21.781 -8.219 1 98.12 90 ILE A O 1
ATOM 698 N N . LYS A 1 91 ? -2.672 21.812 -6.441 1 97.75 91 LYS A N 1
ATOM 699 C CA . LYS A 1 91 ? -2.68 20.359 -6.215 1 97.75 91 LYS A CA 1
ATOM 700 C C . LYS A 1 91 ? -3.047 20.031 -4.773 1 97.75 91 LYS A C 1
ATOM 702 O O . LYS A 1 91 ? -2.588 20.703 -3.842 1 97.75 91 LYS A O 1
ATOM 707 N N . LEU A 1 92 ? -3.926 19.094 -4.633 1 97.75 92 LEU A N 1
ATOM 708 C CA . LEU A 1 92 ? -4.367 18.625 -3.326 1 97.75 92 LEU A CA 1
ATOM 709 C C . LEU A 1 92 ? -3.828 17.234 -3.041 1 97.75 92 LEU A C 1
ATOM 711 O O . LEU A 1 92 ? -3.781 16.391 -3.936 1 97.75 92 LEU A O 1
ATOM 715 N N . MET A 1 93 ? -3.49 17.031 -1.799 1 96.25 93 MET A N 1
ATOM 716 C CA . MET A 1 93 ? -3.084 15.711 -1.316 1 96.25 93 MET A CA 1
ATOM 717 C C . MET A 1 93 ? -3.467 15.523 0.148 1 96.25 93 MET A C 1
ATOM 719 O O . MET A 1 93 ? -3.592 16.5 0.89 1 96.25 93 MET A O 1
ATOM 723 N N . ASN A 1 94 ? -3.705 14.305 0.546 1 95.81 94 ASN A N 1
ATOM 724 C CA . ASN A 1 94 ? -3.832 14.031 1.973 1 95.81 94 ASN A CA 1
ATOM 725 C C . ASN A 1 94 ? -2.617 14.523 2.752 1 95.81 94 ASN A C 1
ATOM 727 O O . ASN A 1 94 ? -1.482 14.391 2.289 1 95.81 94 ASN A O 1
ATOM 731 N N . ASP A 1 95 ? -2.877 15.016 3.902 1 94.12 95 ASP A N 1
ATOM 732 C CA . ASP A 1 95 ? -1.804 15.625 4.684 1 94.12 95 ASP A CA 1
ATOM 733 C C . ASP A 1 95 ? -0.724 14.602 5.023 1 94.12 95 ASP A C 1
ATOM 735 O O . ASP A 1 95 ? 0.47 14.898 4.922 1 94.12 95 ASP A O 1
ATOM 739 N N . ALA A 1 96 ? -1.105 13.422 5.418 1 95 96 ALA A N 1
ATOM 740 C CA . ALA A 1 96 ? -0.124 12.375 5.695 1 95 96 ALA A CA 1
ATOM 741 C C . ALA A 1 96 ? 0.655 12 4.438 1 95 96 ALA A C 1
ATOM 743 O O . ALA A 1 96 ? 1.865 11.773 4.492 1 95 96 ALA A O 1
ATOM 744 N N . ALA A 1 97 ? -0.011 11.969 3.342 1 96.38 97 ALA A N 1
ATOM 745 C CA . ALA A 1 97 ? 0.628 11.68 2.061 1 96.38 97 ALA A CA 1
ATOM 746 C C . ALA A 1 97 ? 1.65 12.758 1.705 1 96.38 97 ALA A C 1
ATOM 748 O O . ALA A 1 97 ? 2.74 12.453 1.219 1 96.38 97 ALA A O 1
ATOM 749 N N . MET A 1 98 ? 1.284 13.969 1.939 1 96.5 98 MET A N 1
ATOM 750 C CA . MET A 1 98 ? 2.209 15.062 1.656 1 96.5 98 MET A CA 1
ATOM 751 C C . MET A 1 98 ? 3.453 14.961 2.533 1 96.5 98 MET A C 1
ATOM 753 O O . MET A 1 98 ? 4.57 15.172 2.057 1 96.5 98 MET A O 1
ATOM 757 N N . GLN A 1 99 ? 3.258 14.648 3.812 1 95.88 99 GLN A N 1
ATOM 758 C CA . GLN A 1 99 ? 4.391 14.461 4.711 1 95.88 99 GLN A CA 1
ATOM 759 C C . GLN A 1 99 ? 5.25 13.281 4.27 1 95.88 99 GLN A C 1
ATOM 761 O O . GLN A 1 99 ? 6.48 13.352 4.309 1 95.88 99 GLN A O 1
ATOM 766 N N . ALA A 1 100 ? 4.598 12.258 3.828 1 97.31 100 ALA A N 1
ATOM 767 C CA . ALA A 1 100 ? 5.309 11.078 3.336 1 97.31 100 ALA A CA 1
ATOM 768 C C . ALA A 1 100 ? 6.195 11.438 2.145 1 97.31 100 ALA A C 1
ATOM 770 O O . ALA A 1 100 ? 7.371 11.07 2.107 1 97.31 100 ALA A O 1
ATOM 771 N N . LEU A 1 101 ? 5.613 12.164 1.228 1 97.12 101 LEU A N 1
ATOM 772 C CA . LEU A 1 101 ? 6.348 12.57 0.035 1 97.12 101 LEU A CA 1
ATOM 773 C C . LEU A 1 101 ? 7.57 13.398 0.407 1 97.12 101 LEU A C 1
ATOM 775 O O . LEU A 1 101 ? 8.648 13.219 -0.168 1 97.12 101 LEU A O 1
ATOM 779 N N . GLY A 1 102 ? 7.395 14.258 1.41 1 96.75 102 GLY A N 1
ATOM 780 C CA . GLY A 1 102 ? 8.5 15.078 1.882 1 96.75 102 GLY A CA 1
ATOM 781 C C . GLY A 1 102 ? 9.586 14.273 2.58 1 96.75 102 GLY A C 1
ATOM 782 O O . GLY A 1 102 ? 10.734 14.711 2.65 1 96.75 102 GLY A O 1
ATOM 783 N N . SER A 1 103 ? 9.266 13.125 3.07 1 96.94 103 SER A N 1
ATOM 784 C CA . SER A 1 103 ? 10.172 12.297 3.852 1 96.94 103 SER A CA 1
ATOM 785 C C . SER A 1 103 ? 10.891 11.289 2.969 1 96.94 103 SER A C 1
ATOM 787 O O . SER A 1 103 ? 11.82 10.609 3.42 1 96.94 103 SER A O 1
ATOM 789 N N . TYR A 1 104 ? 10.539 11.242 1.732 1 96.69 104 TYR A N 1
ATOM 790 C CA . TYR A 1 104 ? 10.961 10.141 0.867 1 96.69 104 TYR A CA 1
ATOM 791 C C . TYR A 1 104 ? 12.414 10.305 0.45 1 96.69 104 TYR A C 1
ATOM 793 O O . TYR A 1 104 ? 12.805 11.352 -0.067 1 96.69 104 TYR A O 1
ATOM 801 N N . GLU A 1 105 ? 13.148 9.242 0.656 1 95.88 105 GLU A N 1
ATOM 802 C CA . GLU A 1 105 ? 14.562 9.258 0.297 1 95.88 105 GLU A CA 1
ATOM 803 C C . GLU A 1 105 ? 14.914 8.086 -0.612 1 95.88 105 GLU A C 1
ATOM 805 O O . GLU A 1 105 ? 16.094 7.805 -0.844 1 95.88 105 GLU A O 1
ATOM 810 N N . GLY A 1 106 ? 13.961 7.348 -1.051 1 94.44 106 GLY A N 1
ATOM 811 C CA . GLY A 1 106 ? 14.188 6.207 -1.925 1 94.44 106 GLY A CA 1
ATOM 812 C C . GLY A 1 106 ? 13.57 4.922 -1.396 1 94.44 106 GLY A C 1
ATOM 813 O O . GLY A 1 106 ? 13.109 4.875 -0.257 1 94.44 106 GLY A O 1
ATOM 814 N N . GLY A 1 107 ? 13.469 3.883 -2.266 1 94.69 107 GLY A N 1
ATOM 815 C CA . GLY A 1 107 ? 12.891 2.613 -1.857 1 94.69 107 GLY A CA 1
ATOM 816 C C . GLY A 1 107 ? 11.406 2.705 -1.55 1 94.69 107 GLY A C 1
ATOM 817 O O . GLY A 1 107 ? 10.688 3.479 -2.182 1 94.69 107 GLY A O 1
ATOM 818 N N . VAL A 1 108 ? 10.984 1.861 -0.686 1 95.69 108 VAL A N 1
ATOM 819 C CA . VAL A 1 108 ? 9.602 1.863 -0.218 1 95.69 108 VAL A CA 1
ATOM 820 C C . VAL A 1 108 ? 9.523 2.498 1.168 1 95.69 108 VAL A C 1
ATOM 822 O O . VAL A 1 108 ? 10.094 1.978 2.129 1 95.69 108 VAL A O 1
ATOM 825 N N . LEU A 1 109 ? 8.867 3.629 1.213 1 97.75 109 LEU A N 1
ATOM 826 C CA . LEU A 1 109 ? 8.688 4.324 2.484 1 97.75 109 LEU A CA 1
ATOM 827 C C . LEU A 1 109 ? 7.266 4.145 3.006 1 97.75 109 LEU A C 1
ATOM 829 O O . LEU A 1 109 ? 6.297 4.352 2.27 1 97.75 109 LEU A O 1
ATOM 833 N N . LEU A 1 110 ? 7.156 3.662 4.211 1 98.12 110 LEU A N 1
ATOM 834 C CA . LEU A 1 110 ? 5.895 3.703 4.941 1 98.12 110 LEU A CA 1
ATOM 835 C C . LEU A 1 110 ? 5.875 4.867 5.926 1 98.12 110 LEU A C 1
ATOM 837 O O . LEU A 1 110 ? 6.766 4.988 6.77 1 98.12 110 LEU A O 1
ATOM 841 N N . PHE A 1 111 ? 4.914 5.719 5.758 1 98.31 111 PHE A N 1
ATOM 842 C CA . PHE A 1 111 ? 4.75 6.855 6.66 1 98.31 111 PHE A CA 1
ATOM 843 C C . PHE A 1 111 ? 3.592 6.617 7.621 1 98.31 111 PHE A C 1
ATOM 845 O O . PHE A 1 111 ? 2.506 6.211 7.203 1 98.31 111 PHE A O 1
ATOM 852 N N . LEU A 1 112 ? 3.836 6.844 8.891 1 97.62 112 LEU A N 1
ATOM 853 C CA . LEU A 1 112 ? 2.828 6.824 9.945 1 97.62 112 LEU A CA 1
ATOM 854 C C . LEU A 1 112 ? 2.777 8.164 10.672 1 97.62 112 LEU A C 1
ATOM 856 O O . LEU A 1 112 ? 3.727 8.531 11.367 1 97.62 112 LEU A O 1
ATOM 860 N N . GLY A 1 113 ? 1.688 8.805 10.445 1 95.69 113 GLY A N 1
ATOM 861 C CA . GLY A 1 113 ? 1.478 10.086 11.102 1 95.69 113 GLY A CA 1
ATOM 862 C C . GLY A 1 113 ? 0.755 9.969 12.43 1 95.69 113 GLY A C 1
ATOM 863 O O . GLY A 1 113 ? -0.469 9.836 12.461 1 95.69 113 GLY A O 1
ATOM 864 N N . LEU A 1 114 ? 1.51 10.102 13.531 1 94.88 114 LEU A N 1
ATOM 865 C CA . LEU A 1 114 ? 0.932 10.078 14.867 1 94.88 114 LEU A CA 1
ATOM 866 C C . LEU A 1 114 ? 0.385 11.453 15.25 1 94.88 114 LEU A C 1
ATOM 868 O O . LEU A 1 114 ? 1.153 12.383 15.516 1 94.88 114 LEU A O 1
ATOM 872 N N . GLY A 1 115 ? -0.873 11.617 15.219 1 90.25 115 GLY A N 1
ATOM 873 C CA . GLY A 1 115 ? -1.576 12.836 15.57 1 90.25 115 GLY A CA 1
ATOM 874 C C . GLY A 1 115 ? -2.83 12.594 16.391 1 90.25 115 GLY A C 1
ATOM 875 O O . GLY A 1 115 ? -2.85 11.727 17.25 1 90.25 115 GLY A O 1
ATOM 876 N N . THR A 1 116 ? -3.824 13.516 16.062 1 84.56 116 THR A N 1
ATOM 877 C CA . THR A 1 116 ? -5.121 13.211 16.656 1 84.56 116 THR A CA 1
ATOM 878 C C . THR A 1 116 ? -5.578 11.805 16.25 1 84.56 116 THR A C 1
ATOM 880 O O . THR A 1 116 ? -6.078 11.047 17.094 1 84.56 116 THR A O 1
ATOM 883 N N . GLY A 1 117 ? -5.367 11.523 15.023 1 89.31 117 GLY A N 1
ATOM 884 C CA . GLY A 1 117 ? -5.559 10.172 14.539 1 89.31 117 GLY A CA 1
ATOM 885 C C . GLY A 1 117 ? -4.273 9.523 14.047 1 89.31 117 GLY A C 1
ATOM 886 O O . GLY A 1 117 ? -3.201 9.773 14.602 1 89.31 117 GLY A O 1
ATOM 887 N N . LEU A 1 118 ? -4.398 8.656 13.141 1 94.19 118 LEU A N 1
ATOM 888 C CA . LEU A 1 118 ? -3.258 7.992 12.516 1 94.19 118 LEU A CA 1
ATOM 889 C C . LEU A 1 118 ? -3.297 8.164 11 1 94.19 118 LEU A C 1
ATOM 891 O O . LEU A 1 118 ? -4.195 7.641 10.336 1 94.19 118 LEU A O 1
ATOM 895 N N . GLY A 1 119 ? -2.391 8.922 10.469 1 94.75 119 GLY A N 1
ATOM 896 C CA . GLY A 1 119 ? -2.207 8.992 9.023 1 94.75 119 GLY A CA 1
ATOM 897 C C . GLY A 1 119 ? -1.279 7.918 8.492 1 94.75 119 GLY A C 1
ATOM 898 O O . GLY A 1 119 ? -0.393 7.441 9.203 1 94.75 119 GLY A O 1
ATOM 899 N N . SER A 1 120 ? -1.516 7.551 7.27 1 97.25 120 SER A N 1
ATOM 900 C CA . SER A 1 120 ? -0.654 6.539 6.668 1 97.25 120 SER A CA 1
ATOM 901 C C . SER A 1 120 ? -0.528 6.75 5.16 1 97.25 120 SER A C 1
ATOM 903 O O . SER A 1 120 ? -1.485 7.164 4.504 1 97.25 120 SER A O 1
ATOM 905 N N . ALA A 1 121 ? 0.622 6.457 4.68 1 97.5 121 ALA A N 1
ATOM 906 C CA . ALA A 1 121 ? 0.891 6.508 3.246 1 97.5 121 ALA A CA 1
ATOM 907 C C . ALA A 1 121 ? 2.125 5.68 2.891 1 97.5 121 ALA A C 1
ATOM 909 O O . ALA A 1 121 ? 3.012 5.492 3.727 1 97.5 121 ALA A O 1
ATOM 910 N N . ILE A 1 122 ? 2.166 5.207 1.673 1 97.38 122 ILE A N 1
ATOM 911 C CA . ILE A 1 122 ? 3.361 4.582 1.115 1 97.38 122 ILE A CA 1
ATOM 912 C C . ILE A 1 122 ? 3.896 5.43 -0.036 1 97.38 122 ILE A C 1
ATOM 914 O O . ILE A 1 122 ? 3.123 5.988 -0.814 1 97.38 122 ILE A O 1
ATOM 918 N N . VAL A 1 123 ? 5.176 5.578 -0.058 1 96.56 123 VAL A N 1
ATOM 919 C CA . VAL A 1 123 ? 5.828 6.219 -1.195 1 96.56 123 VAL A CA 1
ATOM 920 C C . VAL A 1 123 ? 6.793 5.238 -1.858 1 96.56 123 VAL A C 1
ATOM 922 O O . VAL A 1 123 ? 7.582 4.578 -1.179 1 96.56 123 VAL A O 1
ATOM 925 N N . THR A 1 124 ? 6.703 5.105 -3.119 1 93.75 124 THR A N 1
ATOM 926 C CA . THR A 1 124 ? 7.637 4.305 -3.904 1 93.75 124 THR A CA 1
ATOM 927 C C . THR A 1 124 ? 7.879 4.941 -5.27 1 93.75 124 THR A C 1
ATOM 929 O O . THR A 1 124 ? 6.953 5.457 -5.895 1 93.75 124 THR A O 1
ATOM 932 N N . ASP A 1 125 ? 9.141 5.059 -5.656 1 90.31 125 ASP A N 1
ATOM 933 C CA . ASP A 1 125 ? 9.547 5.645 -6.93 1 90.31 125 ASP A CA 1
ATOM 934 C C . ASP A 1 125 ? 9.008 7.066 -7.074 1 90.31 125 ASP A C 1
ATOM 936 O O . ASP A 1 125 ? 8.523 7.445 -8.141 1 90.31 125 ASP A O 1
ATOM 940 N N . GLY A 1 126 ? 8.906 7.723 -5.977 1 88.69 126 GLY A N 1
ATOM 941 C CA . GLY A 1 126 ? 8.516 9.125 -5.957 1 88.69 126 GLY A CA 1
ATOM 942 C C . GLY A 1 126 ? 7.012 9.32 -6.023 1 88.69 126 GLY A C 1
ATOM 943 O O . GLY A 1 126 ? 6.535 10.461 -6.094 1 88.69 126 GLY A O 1
ATOM 944 N N . LYS A 1 127 ? 6.312 8.219 -6.027 1 91.69 127 LYS A N 1
ATOM 945 C CA . LYS A 1 127 ? 4.855 8.312 -6.055 1 91.69 127 LYS A CA 1
ATOM 946 C C . LYS A 1 127 ? 4.254 7.926 -4.703 1 91.69 127 LYS A C 1
ATOM 948 O O . LYS A 1 127 ? 4.723 6.992 -4.051 1 91.69 127 LYS A O 1
ATOM 953 N N . VAL A 1 128 ? 3.193 8.648 -4.367 1 94.69 128 VAL A N 1
ATOM 954 C CA . VAL A 1 128 ? 2.609 8.453 -3.045 1 94.69 128 VAL A CA 1
ATOM 955 C C . VAL A 1 128 ? 1.279 7.715 -3.172 1 94.69 128 VAL A C 1
ATOM 957 O O . VAL A 1 128 ? 0.49 7.996 -4.078 1 94.69 128 VAL A O 1
ATOM 960 N N . LEU A 1 129 ? 1.047 6.785 -2.363 1 94.56 129 LEU A N 1
ATOM 961 C CA . LEU A 1 129 ? -0.227 6.098 -2.188 1 94.56 129 LEU A CA 1
ATOM 962 C C . LEU A 1 129 ? -0.799 6.359 -0.797 1 94.56 129 LEU A C 1
ATOM 964 O O . LEU A 1 129 ? -0.339 5.777 0.187 1 94.56 129 LEU A O 1
ATOM 968 N N . PRO A 1 130 ? -1.754 7.25 -0.737 1 94.94 130 PRO A N 1
ATOM 969 C CA . PRO A 1 130 ? -2.398 7.453 0.563 1 94.94 130 PRO A CA 1
ATOM 970 C C . PRO A 1 130 ? -3.168 6.223 1.039 1 94.94 130 PRO A C 1
ATOM 972 O O . PRO A 1 130 ? -3.742 5.496 0.224 1 94.94 130 PRO A O 1
ATOM 975 N N . MET A 1 131 ? -3.152 5.984 2.363 1 95.69 131 MET A N 1
ATOM 976 C CA . MET A 1 131 ? -3.896 4.887 2.977 1 95.69 131 MET A CA 1
ATOM 977 C C . MET A 1 131 ? -4.652 5.367 4.211 1 95.69 131 MET A C 1
ATOM 979 O O . MET A 1 131 ? -4.285 6.379 4.812 1 95.69 131 MET A O 1
ATOM 983 N N . GLU A 1 132 ? -5.73 4.652 4.57 1 94.75 132 GLU A N 1
ATOM 984 C CA . GLU A 1 132 ? -6.496 4.887 5.789 1 94.75 132 GLU A CA 1
ATOM 985 C C . GLU A 1 132 ? -6.43 3.688 6.727 1 94.75 132 GLU A C 1
ATOM 987 O O . GLU A 1 132 ? -7.457 3.102 7.07 1 94.75 132 GLU A O 1
ATOM 992 N N . LEU A 1 133 ? -5.234 3.432 7.207 1 94.81 133 LEU A N 1
ATOM 993 C CA . LEU A 1 133 ? -5.02 2.254 8.039 1 94.81 133 LEU A CA 1
ATOM 994 C C . LEU A 1 133 ? -5.633 2.449 9.422 1 94.81 133 LEU A C 1
ATOM 996 O O . LEU A 1 133 ? -5.828 1.481 10.164 1 94.81 133 LEU A O 1
ATOM 1000 N N . ALA A 1 134 ? -5.895 3.682 9.719 1 91.75 134 ALA A N 1
ATOM 1001 C CA . ALA A 1 134 ? -6.367 4.07 11.047 1 91.75 134 ALA A CA 1
ATOM 1002 C C . ALA A 1 134 ? -7.637 3.312 11.422 1 91.75 134 ALA A C 1
ATOM 1004 O O . ALA A 1 134 ? -7.859 3.01 12.594 1 91.75 134 ALA A O 1
ATOM 1005 N N . HIS A 1 135 ? -8.359 2.895 10.453 1 87.75 135 HIS A N 1
ATOM 1006 C CA . HIS A 1 135 ? -9.688 2.359 10.703 1 87.75 135 HIS A CA 1
ATOM 1007 C C . HIS A 1 135 ? -9.68 0.835 10.727 1 87.75 135 HIS A C 1
ATOM 1009 O O . HIS A 1 135 ? -10.688 0.206 11.047 1 87.75 135 HIS A O 1
ATOM 1015 N N . LEU A 1 136 ? -8.57 0.233 10.406 1 88.88 136 LEU A N 1
ATOM 1016 C CA . LEU A 1 136 ? -8.469 -1.22 10.492 1 88.88 136 LEU A CA 1
ATOM 1017 C C . LEU A 1 136 ? -8.469 -1.684 11.938 1 88.88 136 LEU A C 1
ATOM 1019 O O . LEU A 1 136 ? -8.047 -0.945 12.836 1 88.88 136 LEU A O 1
ATOM 1023 N N . SER A 1 137 ? -8.906 -2.875 12.086 1 85.62 137 SER A N 1
ATOM 1024 C CA . SER A 1 137 ? -9.055 -3.422 13.43 1 85.62 137 SER A CA 1
ATOM 1025 C C . SER A 1 137 ? -7.699 -3.648 14.094 1 85.62 137 SER A C 1
ATOM 1027 O O . SER A 1 137 ? -6.746 -4.078 13.438 1 85.62 137 SER A O 1
ATOM 1029 N N . TYR A 1 138 ? -7.645 -3.416 15.375 1 89.62 138 TYR A N 1
ATOM 1030 C CA . TYR A 1 138 ? -6.516 -3.676 16.266 1 89.62 138 TYR A CA 1
ATOM 1031 C C . TYR A 1 138 ? -6.992 -3.951 17.688 1 89.62 138 TYR A C 1
ATOM 1033 O O . TYR A 1 138 ? -7.59 -3.082 18.328 1 89.62 138 TYR A O 1
ATOM 1041 N N . ARG A 1 139 ? -6.762 -5.23 18.062 1 89 139 ARG A N 1
ATOM 1042 C CA . ARG A 1 139 ? -7.25 -5.703 19.359 1 89 139 ARG A CA 1
ATOM 1043 C C . ARG A 1 139 ? -8.75 -5.453 19.5 1 89 139 ARG A C 1
ATOM 1045 O O . ARG A 1 139 ? -9.547 -5.941 18.703 1 89 139 ARG A O 1
ATOM 1052 N N . LYS A 1 140 ? -9.18 -4.676 20.469 1 88 140 LYS A N 1
ATOM 1053 C CA . LYS A 1 140 ? -10.602 -4.484 20.719 1 88 140 LYS A CA 1
ATOM 1054 C C . LYS A 1 140 ? -11.117 -3.23 20.016 1 88 140 LYS A C 1
ATOM 1056 O O . LYS A 1 140 ? -12.258 -2.818 20.234 1 88 140 LYS A O 1
ATOM 1061 N N . GLY A 1 141 ? -10.305 -2.623 19.172 1 90.12 141 GLY A N 1
ATOM 1062 C CA . GLY A 1 141 ? -10.68 -1.406 18.469 1 90.12 141 GLY A CA 1
ATOM 1063 C C . GLY A 1 141 ? -10 -1.252 17.125 1 90.12 141 GLY A C 1
ATOM 1064 O O . GLY A 1 141 ? -9.969 -2.191 16.328 1 90.12 141 GLY A O 1
ATOM 1065 N N . THR A 1 142 ? -9.633 -0.037 16.844 1 91.31 142 THR A N 1
ATOM 1066 C CA . THR A 1 142 ? -8.93 0.275 15.602 1 91.31 142 THR A CA 1
ATOM 1067 C C . THR A 1 142 ? -7.508 0.748 15.891 1 91.31 142 THR A C 1
ATOM 1069 O O . THR A 1 142 ? -7.164 1.022 17.047 1 91.31 142 THR A O 1
ATOM 1072 N N . PHE A 1 143 ? -6.699 0.817 14.906 1 93.5 143 PHE A N 1
ATOM 1073 C CA . PHE A 1 143 ? -5.352 1.356 15.078 1 93.5 143 PHE A CA 1
ATOM 1074 C C . PHE A 1 143 ? -5.406 2.76 15.664 1 93.5 143 PHE A C 1
ATOM 1076 O O . PHE A 1 143 ? -4.605 3.1 16.547 1 93.5 143 PHE A O 1
ATOM 1083 N N . GLU A 1 144 ? -6.336 3.545 15.227 1 93.12 144 GLU A N 1
ATOM 1084 C CA . GLU A 1 144 ? -6.438 4.926 15.688 1 93.12 144 GLU A CA 1
ATOM 1085 C C . GLU A 1 144 ? -6.773 4.992 17.172 1 93.12 144 GLU A C 1
ATOM 1087 O O . GLU A 1 144 ? -6.277 5.867 17.891 1 93.12 144 GLU A O 1
ATOM 1092 N N . ASP A 1 145 ? -7.578 4.035 17.703 1 93.94 145 ASP A N 1
ATOM 1093 C CA . ASP A 1 145 ? -7.965 4 19.109 1 93.94 145 ASP A CA 1
ATOM 1094 C C . ASP A 1 145 ? -6.746 3.82 20.016 1 93.94 145 ASP A C 1
ATOM 1096 O O . ASP A 1 145 ? -6.762 4.227 21.172 1 93.94 145 ASP A O 1
ATOM 1100 N N . TYR A 1 146 ? -5.758 3.268 19.453 1 96 146 TYR A N 1
ATOM 1101 C CA . TYR A 1 146 ? -4.602 2.928 20.281 1 96 146 TYR A CA 1
ATOM 1102 C C . TYR A 1 146 ? -3.436 3.867 20 1 96 146 TYR A C 1
ATOM 1104 O O . TYR A 1 146 ? -2.672 4.211 20.891 1 96 146 TYR A O 1
ATOM 1112 N N . LEU A 1 147 ? -3.35 4.301 18.781 1 96.44 147 LEU A N 1
ATOM 1113 C CA . LEU A 1 147 ? -2.146 5.031 18.391 1 96.44 147 LEU A CA 1
ATOM 1114 C C . LEU A 1 147 ? -2.406 6.531 18.359 1 96.44 147 LEU A C 1
ATOM 1116 O O . LEU A 1 147 ? -1.466 7.328 18.406 1 96.44 147 LEU A O 1
ATOM 1120 N N . GLY A 1 148 ? -3.641 6.93 18.219 1 93.88 148 GLY A N 1
ATOM 1121 C CA . GLY A 1 148 ? -3.98 8.344 18.219 1 93.88 148 GLY A CA 1
ATOM 1122 C C . GLY A 1 148 ? -3.84 8.984 19.594 1 93.88 148 GLY A C 1
ATOM 1123 O O . GLY A 1 148 ? -3.531 8.305 20.562 1 93.88 148 GLY A O 1
ATOM 1124 N N . PHE A 1 149 ? -4.117 10.289 19.594 1 91.06 149 PHE A N 1
ATOM 1125 C CA . PHE A 1 149 ? -3.945 11.039 20.844 1 91.06 149 PHE A CA 1
ATOM 1126 C C . PHE A 1 149 ? -4.859 10.492 21.922 1 91.06 149 PHE A C 1
ATOM 1128 O O . PHE A 1 149 ? -4.48 10.453 23.109 1 91.06 149 PHE A O 1
ATOM 1135 N N . ARG A 1 150 ? -6.012 10.039 21.656 1 91.75 150 ARG A N 1
ATOM 1136 C CA . ARG A 1 150 ? -6.918 9.438 22.641 1 91.75 150 ARG A CA 1
ATOM 1137 C C . ARG A 1 150 ? -6.289 8.211 23.281 1 91.75 150 ARG A C 1
ATOM 1139 O O . ARG A 1 150 ? -6.465 7.977 24.484 1 91.75 150 ARG A O 1
ATOM 1146 N N . GLY A 1 151 ? -5.645 7.434 22.484 1 94.19 151 GLY A N 1
ATOM 1147 C CA . GLY A 1 151 ? -4.93 6.289 23.031 1 94.19 151 GLY A CA 1
ATOM 1148 C C . GLY A 1 151 ? -3.844 6.676 24.016 1 94.19 151 GLY A C 1
ATOM 1149 O O . GLY A 1 151 ? -3.705 6.051 25.078 1 94.19 151 GLY A O 1
ATOM 1150 N N . TYR A 1 152 ? -3.158 7.73 23.641 1 95.88 152 TYR A N 1
ATOM 1151 C CA . TYR A 1 152 ? -2.123 8.258 24.531 1 95.88 152 TYR A CA 1
ATOM 1152 C C . TYR A 1 152 ? -2.723 8.734 25.844 1 95.88 152 TYR A C 1
ATOM 1154 O O . TYR A 1 152 ? -2.213 8.406 26.922 1 95.88 152 TYR A O 1
ATOM 1162 N N . GLU A 1 153 ? -3.77 9.43 25.719 1 95.94 153 GLU A N 1
ATOM 1163 C CA . GLU A 1 153 ? -4.406 10 26.906 1 95.94 153 GLU A CA 1
ATOM 1164 C C . GLU A 1 153 ? -4.938 8.906 27.828 1 95.94 153 GLU A C 1
ATOM 1166 O O . GLU A 1 153 ? -4.832 9.008 29.047 1 95.94 153 GLU A O 1
ATOM 1171 N N . SER A 1 154 ? -5.434 7.918 27.297 1 95.88 154 SER A N 1
ATOM 1172 C CA . SER A 1 154 ? -6.105 6.879 28.062 1 95.88 154 SER A CA 1
ATOM 1173 C C . SER A 1 154 ? -5.105 5.887 28.656 1 95.88 154 SER A C 1
ATOM 1175 O O . SER A 1 154 ? -5.344 5.316 29.719 1 95.88 154 SER A O 1
ATOM 1177 N N . ARG A 1 155 ? -3.994 5.699 28.047 1 96.5 155 ARG A N 1
ATOM 1178 C CA . ARG A 1 155 ? -3.127 4.586 28.406 1 96.5 155 ARG A CA 1
ATOM 1179 C C . ARG A 1 155 ? -1.811 5.09 29 1 96.5 155 ARG A C 1
ATOM 1181 O O . ARG A 1 155 ? -1.089 4.332 29.656 1 96.5 155 ARG A O 1
ATOM 1188 N N . GLY A 1 156 ? -1.505 6.309 28.734 1 96.56 156 GLY A N 1
ATOM 1189 C CA . GLY A 1 156 ? -0.228 6.855 29.156 1 96.56 156 GLY A CA 1
ATOM 1190 C C . GLY A 1 156 ? 0.894 6.602 28.172 1 96.56 156 GLY A C 1
ATOM 1191 O O . GLY A 1 156 ? 0.753 5.781 27.266 1 96.56 156 GLY A O 1
ATOM 1192 N N . GLN A 1 157 ? 2.004 7.238 28.422 1 96.19 157 GLN A N 1
ATOM 1193 C CA . GLN A 1 157 ? 3.115 7.289 27.484 1 96.19 157 GLN A CA 1
ATOM 1194 C C . GLN A 1 157 ? 3.713 5.902 27.266 1 96.19 157 GLN A C 1
ATOM 1196 O O . GLN A 1 157 ? 3.914 5.48 26.125 1 96.19 157 GLN A O 1
ATOM 1201 N N . GLU A 1 158 ? 3.918 5.195 28.297 1 96.94 158 GLU A N 1
ATOM 1202 C CA . GLU A 1 158 ? 4.617 3.918 28.203 1 96.94 158 GLU A CA 1
ATOM 1203 C C . GLU A 1 158 ? 3.789 2.885 27.438 1 96.94 158 GLU A C 1
ATOM 1205 O O . GLU A 1 158 ? 4.277 2.264 26.5 1 96.94 158 GLU A O 1
ATOM 1210 N N . LYS A 1 159 ? 2.623 2.775 27.859 1 97.5 159 LYS A N 1
ATOM 1211 C CA . LYS A 1 159 ? 1.748 1.791 27.219 1 97.5 159 LYS A CA 1
ATOM 1212 C C . LYS A 1 159 ? 1.43 2.184 25.781 1 97.5 159 LYS A C 1
ATOM 1214 O O . LYS A 1 159 ? 1.361 1.323 24.906 1 97.5 159 LYS A O 1
ATOM 1219 N N . TRP A 1 160 ? 1.188 3.406 25.578 1 97.5 160 TRP A N 1
ATOM 1220 C CA . TRP A 1 160 ? 0.95 3.906 24.219 1 97.5 160 TRP A CA 1
ATOM 1221 C C . TRP A 1 160 ? 2.133 3.596 23.312 1 97.5 160 TRP A C 1
ATOM 1223 O O . TRP A 1 160 ? 1.953 3.074 22.219 1 97.5 160 TRP A O 1
ATOM 1233 N N . GLN A 1 161 ? 3.287 3.826 23.781 1 97.56 161 GLN A N 1
ATOM 1234 C CA . GLN A 1 161 ? 4.504 3.586 23.016 1 97.56 161 GLN A CA 1
ATOM 1235 C C . GLN A 1 161 ? 4.68 2.102 22.703 1 97.56 161 GLN A C 1
ATOM 1237 O O . GLN A 1 161 ? 5.148 1.734 21.625 1 97.56 161 GLN A O 1
ATOM 1242 N N . GLU A 1 162 ? 4.273 1.295 23.625 1 97.5 162 GLU A N 1
ATOM 1243 C CA . GLU A 1 162 ? 4.312 -0.144 23.375 1 97.5 162 GLU A CA 1
ATOM 1244 C C . GLU A 1 162 ? 3.416 -0.526 22.203 1 97.5 162 GLU A C 1
ATOM 1246 O O . GLU A 1 162 ? 3.785 -1.372 21.375 1 97.5 162 GLU A O 1
ATOM 1251 N N . HIS A 1 163 ? 2.285 0.102 22.172 1 96.88 163 HIS A N 1
ATOM 1252 C CA . HIS A 1 163 ? 1.375 -0.165 21.062 1 96.88 163 HIS A CA 1
ATOM 1253 C C . HIS A 1 163 ? 1.95 0.336 19.75 1 96.88 163 HIS A C 1
ATOM 1255 O O . HIS A 1 163 ? 1.811 -0.323 18.703 1 96.88 163 HIS A O 1
ATOM 1261 N N . VAL A 1 164 ? 2.584 1.489 19.766 1 97.12 164 VAL A N 1
ATOM 1262 C CA . VAL A 1 164 ? 3.221 2.012 18.562 1 97.12 164 VAL A CA 1
ATOM 1263 C C . VAL A 1 164 ? 4.266 1.021 18.062 1 97.12 164 VAL A C 1
ATOM 1265 O O . VAL A 1 164 ? 4.285 0.68 16.875 1 97.12 164 VAL A O 1
ATOM 1268 N N . PHE A 1 165 ? 5.055 0.452 18.984 1 97.62 165 PHE A N 1
ATOM 1269 C CA . PHE A 1 165 ? 6.102 -0.495 18.625 1 97.62 165 PHE A CA 1
ATOM 1270 C C . PHE A 1 165 ? 5.5 -1.766 18.031 1 97.62 165 PHE A C 1
ATOM 1272 O O . PHE A 1 165 ? 5.977 -2.268 17.016 1 97.62 165 PHE A O 1
ATOM 1279 N N . THR A 1 166 ? 4.492 -2.223 18.672 1 96.12 166 THR A N 1
ATOM 1280 C CA . THR A 1 166 ? 3.826 -3.438 18.203 1 96.12 166 THR A CA 1
ATOM 1281 C C . THR A 1 166 ? 3.264 -3.248 16.812 1 96.12 166 THR A C 1
ATOM 1283 O O . THR A 1 166 ? 3.447 -4.102 15.938 1 96.12 166 THR A O 1
ATOM 1286 N N . VAL A 1 167 ? 2.666 -2.121 16.547 1 95.06 167 VAL A N 1
ATOM 1287 C CA . VAL A 1 167 ? 2.031 -1.846 15.266 1 95.06 167 VAL A CA 1
ATOM 1288 C C . VAL A 1 167 ? 3.1 -1.658 14.188 1 95.06 167 VAL A C 1
ATOM 1290 O O . VAL A 1 167 ? 2.951 -2.148 13.07 1 95.06 167 VAL A O 1
ATOM 1293 N N . VAL A 1 168 ? 4.16 -1.016 14.531 1 96.44 168 VAL A N 1
ATOM 1294 C CA . VAL A 1 168 ? 5.27 -0.832 13.609 1 96.44 168 VAL A CA 1
ATOM 1295 C C . VAL A 1 168 ? 5.805 -2.191 13.164 1 96.44 168 VAL A C 1
ATOM 1297 O O . VAL A 1 168 ? 6.02 -2.424 11.977 1 96.44 168 VAL A O 1
ATOM 1300 N N . GLU A 1 169 ? 5.98 -3.096 14.094 1 95.69 169 GLU A N 1
ATOM 1301 C CA . GLU A 1 169 ? 6.477 -4.43 13.773 1 95.69 169 GLU A CA 1
ATOM 1302 C C . GLU A 1 169 ? 5.516 -5.164 12.844 1 95.69 169 GLU A C 1
ATOM 1304 O O . GLU A 1 169 ? 5.941 -5.824 11.891 1 95.69 169 GLU A O 1
ATOM 1309 N N . ARG A 1 170 ? 4.297 -5.004 13.102 1 93.69 170 ARG A N 1
ATOM 1310 C CA . ARG A 1 170 ? 3.281 -5.645 12.266 1 93.69 170 ARG A CA 1
ATOM 1311 C C . ARG A 1 170 ? 3.287 -5.062 10.859 1 93.69 170 ARG A C 1
ATOM 1313 O O . ARG A 1 170 ? 3.199 -5.801 9.875 1 93.69 170 ARG A O 1
ATOM 1320 N N . PHE A 1 171 ? 3.414 -3.771 10.773 1 95.69 171 PHE A N 1
ATOM 1321 C CA . PHE A 1 171 ? 3.381 -3.109 9.477 1 95.69 171 PHE A CA 1
ATOM 1322 C C . PHE A 1 171 ? 4.668 -3.371 8.703 1 95.69 171 PHE A C 1
ATOM 1324 O O . PHE A 1 171 ? 4.648 -3.471 7.473 1 95.69 171 PHE A O 1
ATOM 1331 N N . LYS A 1 172 ? 5.781 -3.525 9.406 1 95.19 172 LYS A N 1
ATOM 1332 C CA . LYS A 1 172 ? 7.02 -3.938 8.75 1 95.19 172 LYS A CA 1
ATOM 1333 C C . LYS A 1 172 ? 6.848 -5.273 8.039 1 95.19 172 LYS A C 1
ATOM 1335 O O . LYS A 1 172 ? 7.262 -5.43 6.891 1 95.19 172 LYS A O 1
ATOM 1340 N N . ALA A 1 173 ? 6.195 -6.148 8.727 1 92.62 173 ALA A N 1
ATOM 1341 C CA . ALA A 1 173 ? 5.988 -7.484 8.172 1 92.62 173 ALA A CA 1
ATOM 1342 C C . ALA A 1 173 ? 4.984 -7.453 7.027 1 92.62 173 ALA A C 1
ATOM 1344 O O . ALA A 1 173 ? 5.117 -8.203 6.059 1 92.62 173 ALA A O 1
ATOM 1345 N N . ALA A 1 174 ? 4.059 -6.617 7.066 1 94.31 174 ALA A N 1
ATOM 1346 C CA . ALA A 1 174 ? 2.953 -6.594 6.113 1 94.31 174 ALA A CA 1
ATOM 1347 C C . ALA A 1 174 ? 3.34 -5.844 4.844 1 94.31 174 ALA A C 1
ATOM 1349 O O . ALA A 1 174 ? 2.973 -6.25 3.738 1 94.31 174 ALA A O 1
ATOM 1350 N N . PHE A 1 175 ? 4.105 -4.742 5 1 95.12 175 PHE A N 1
ATOM 1351 C CA . PHE A 1 175 ? 4.32 -3.85 3.869 1 95.12 175 PHE A CA 1
ATOM 1352 C C . PHE A 1 175 ? 5.75 -3.967 3.352 1 95.12 175 PHE A C 1
ATOM 1354 O O . PHE A 1 175 ? 6.062 -3.479 2.264 1 95.12 175 PHE A O 1
ATOM 1361 N N . LEU A 1 176 ? 6.594 -4.504 4.078 1 93.88 176 LEU A N 1
ATOM 1362 C CA . LEU A 1 176 ? 7.98 -4.758 3.705 1 93.88 176 LEU A CA 1
ATOM 1363 C C . LEU A 1 176 ? 8.672 -3.469 3.271 1 93.88 176 LEU A C 1
ATOM 1365 O O . LEU A 1 176 ? 9.297 -3.42 2.209 1 93.88 176 LEU A O 1
ATOM 1369 N N . PRO A 1 177 ? 8.539 -2.416 4.039 1 96.12 177 PRO A N 1
ATOM 1370 C CA . PRO A 1 177 ? 9.164 -1.146 3.656 1 96.12 177 PRO A CA 1
ATOM 1371 C C . PRO A 1 177 ? 10.672 -1.146 3.852 1 96.12 177 PRO A C 1
ATOM 1373 O O . PRO A 1 177 ? 11.203 -1.972 4.602 1 96.12 177 PRO A O 1
ATOM 1376 N N . ASP A 1 178 ? 11.391 -0.275 3.123 1 96.06 178 ASP A N 1
ATOM 1377 C CA . ASP A 1 178 ? 12.812 -0.038 3.336 1 96.06 178 ASP A CA 1
ATOM 1378 C C . ASP A 1 178 ? 13.039 0.987 4.445 1 96.06 178 ASP A C 1
ATOM 1380 O O . ASP A 1 178 ? 14.109 1.015 5.062 1 96.06 178 ASP A O 1
ATOM 1384 N N . ASP A 1 179 ? 12.016 1.814 4.641 1 96.62 179 ASP A N 1
ATOM 1385 C CA . ASP A 1 179 ? 12.07 2.926 5.586 1 96.62 179 ASP A CA 1
ATOM 1386 C C . ASP A 1 179 ? 10.688 3.203 6.18 1 96.62 179 ASP A C 1
ATOM 1388 O O . ASP A 1 179 ? 9.68 3.105 5.484 1 96.62 179 ASP A O 1
ATOM 1392 N N . ILE A 1 180 ? 10.641 3.416 7.523 1 98.12 180 ILE A N 1
ATOM 1393 C CA . ILE A 1 180 ? 9.422 3.854 8.188 1 98.12 180 ILE A CA 1
ATOM 1394 C C . ILE A 1 180 ? 9.656 5.199 8.867 1 98.12 180 ILE A C 1
ATOM 1396 O O . ILE A 1 180 ? 10.555 5.328 9.703 1 98.12 180 ILE A O 1
ATOM 1400 N N . VAL A 1 181 ? 8.852 6.152 8.5 1 98.25 181 VAL A N 1
ATOM 1401 C CA . VAL A 1 181 ? 8.914 7.461 9.141 1 98.25 181 VAL A CA 1
ATOM 1402 C C . VAL A 1 181 ? 7.719 7.645 10.07 1 98.25 181 VAL A C 1
ATOM 1404 O O . VAL A 1 181 ? 6.574 7.441 9.664 1 98.25 181 VAL A O 1
ATOM 1407 N N . LEU A 1 182 ? 8.023 7.914 11.297 1 97.69 182 LEU A N 1
ATOM 1408 C CA . LEU A 1 182 ? 7.004 8.312 12.258 1 97.69 182 LEU A CA 1
ATOM 1409 C C . LEU A 1 182 ? 6.895 9.828 12.336 1 97.69 182 LEU A C 1
ATOM 1411 O O . LEU A 1 182 ? 7.797 10.492 12.852 1 97.69 182 LEU A O 1
ATOM 1415 N N . GLY A 1 183 ? 5.773 10.289 11.797 1 95.5 183 GLY A N 1
ATOM 1416 C CA . GLY A 1 183 ? 5.551 11.727 11.797 1 95.5 183 GLY A CA 1
ATOM 1417 C C . GLY A 1 183 ? 4.328 12.133 12.594 1 95.5 183 GLY A C 1
ATOM 1418 O O . GLY A 1 183 ? 3.904 11.422 13.508 1 95.5 183 GLY A O 1
ATOM 1419 N N . GLY A 1 184 ? 3.877 13.328 12.32 1 90.38 184 GLY A N 1
ATOM 1420 C CA . GLY A 1 184 ? 2.738 13.859 13.055 1 90.38 184 GLY A CA 1
ATOM 1421 C C . GLY A 1 184 ? 3.133 14.578 14.328 1 90.38 184 GLY A C 1
ATOM 1422 O O . GLY A 1 184 ? 4.215 14.344 14.875 1 90.38 184 GLY A O 1
ATOM 1423 N N . GLY A 1 185 ? 2.248 15.422 14.812 1 86.44 185 GLY A N 1
ATOM 1424 C CA . GLY A 1 185 ? 2.521 16.281 15.961 1 86.44 185 GLY A CA 1
ATOM 1425 C C . GLY A 1 185 ? 2.793 15.5 17.234 1 86.44 185 GLY A C 1
ATOM 1426 O O . GLY A 1 185 ? 3.492 15.977 18.125 1 86.44 185 GLY A O 1
ATOM 1427 N N . LYS A 1 186 ? 2.324 14.227 17.344 1 90.12 186 LYS A N 1
ATOM 1428 C CA . LYS A 1 186 ? 2.447 13.469 18.578 1 90.12 186 LYS A CA 1
ATOM 1429 C C . LYS A 1 186 ? 3.637 12.508 18.516 1 90.12 186 LYS A C 1
ATOM 1431 O O . LYS A 1 186 ? 3.936 11.82 19.484 1 90.12 186 LYS A O 1
ATOM 1436 N N . SER A 1 187 ? 4.332 12.508 17.359 1 93.5 187 SER A N 1
ATOM 1437 C CA . SER A 1 187 ? 5.516 11.656 17.266 1 93.5 187 SER A CA 1
ATOM 1438 C C . SER A 1 187 ? 6.574 12.07 18.281 1 93.5 187 SER A C 1
ATOM 1440 O O . SER A 1 187 ? 7.395 11.25 18.703 1 93.5 187 SER A O 1
ATOM 1442 N N . LYS A 1 188 ? 6.516 13.305 18.734 1 90.75 188 LYS A N 1
ATOM 1443 C CA . LYS A 1 188 ? 7.48 13.82 19.703 1 90.75 188 LYS A CA 1
ATOM 1444 C C . LYS A 1 188 ? 7.246 13.219 21.094 1 90.75 188 LYS A C 1
ATOM 1446 O O . LYS A 1 188 ? 8.086 13.352 21.984 1 90.75 188 LYS A O 1
ATOM 1451 N N . LEU A 1 189 ? 6.141 12.57 21.297 1 93.69 189 LEU A N 1
ATOM 1452 C CA . LEU A 1 189 ? 5.824 11.945 22.578 1 93.69 189 LEU A CA 1
ATOM 1453 C C . LEU A 1 189 ? 6.547 10.617 22.734 1 93.69 189 LEU A C 1
ATOM 1455 O O . LEU A 1 189 ? 6.609 10.062 23.828 1 93.69 189 LEU A O 1
ATOM 1459 N N . LEU A 1 190 ? 7.102 10.109 21.609 1 95.5 190 LEU A N 1
ATOM 1460 C CA . LEU A 1 190 ? 7.91 8.898 21.688 1 95.5 190 LEU A CA 1
ATOM 1461 C C . LEU A 1 190 ? 9.219 9.164 22.422 1 95.5 190 LEU A C 1
ATOM 1463 O O . LEU A 1 190 ? 9.891 10.172 22.156 1 95.5 190 LEU A O 1
ATOM 1467 N N . THR A 1 191 ? 9.516 8.305 23.297 1 96.12 191 THR A N 1
ATOM 1468 C CA . THR A 1 191 ? 10.773 8.461 24.031 1 96.12 191 THR A CA 1
ATOM 1469 C C . THR A 1 191 ? 11.883 7.637 23.375 1 96.12 191 THR A C 1
ATOM 1471 O O . THR A 1 191 ? 13.062 7.805 23.688 1 96.12 191 THR A O 1
ATOM 1474 N N . GLU A 1 192 ? 11.477 6.707 22.562 1 95.62 192 GLU A N 1
ATOM 1475 C CA . GLU A 1 192 ? 12.359 5.863 21.766 1 95.62 192 GLU A CA 1
ATOM 1476 C C . GLU A 1 192 ? 11.82 5.68 20.344 1 95.62 192 GLU A C 1
ATOM 1478 O O . GLU A 1 192 ? 10.609 5.672 20.125 1 95.62 192 GLU A O 1
ATOM 1483 N N . VAL A 1 193 ? 12.711 5.57 19.5 1 95.06 193 VAL A N 1
ATOM 1484 C CA . VAL A 1 193 ? 12.336 5.301 18.109 1 95.06 193 VAL A CA 1
ATOM 1485 C C . VAL A 1 193 ? 12.508 3.812 17.812 1 95.06 193 VAL A C 1
ATOM 1487 O O . VAL A 1 193 ? 13.594 3.256 18.016 1 95.06 193 VAL A O 1
ATOM 1490 N N . PRO A 1 194 ? 11.453 3.209 17.375 1 94.56 194 PRO A N 1
ATOM 1491 C CA . PRO A 1 194 ? 11.586 1.781 17.078 1 94.56 194 PRO A CA 1
ATOM 1492 C C . PRO A 1 194 ? 12.664 1.499 16.031 1 94.56 194 PRO A C 1
ATOM 1494 O O . PRO A 1 194 ? 12.906 2.326 15.141 1 94.56 194 PRO A O 1
ATOM 1497 N N . GLU A 1 195 ? 13.227 0.295 16.141 1 91.06 195 GLU A N 1
ATOM 1498 C CA . GLU A 1 195 ? 14.25 -0.106 15.18 1 91.06 195 GLU A CA 1
ATOM 1499 C C . GLU A 1 195 ? 13.727 -0.065 13.75 1 91.06 195 GLU A C 1
ATOM 1501 O O . GLU A 1 195 ? 12.609 -0.524 13.477 1 91.06 195 GLU A O 1
ATOM 1506 N N . GLY A 1 196 ? 14.5 0.558 12.875 1 91.62 196 GLY A N 1
ATOM 1507 C CA . GLY A 1 196 ? 14.125 0.61 11.469 1 91.62 196 GLY A CA 1
ATOM 1508 C C . GLY A 1 196 ? 13.258 1.811 11.125 1 91.62 196 GLY A C 1
ATOM 1509 O O . GLY A 1 196 ? 12.844 1.974 9.977 1 91.62 196 GLY A O 1
ATOM 1510 N N . CYS A 1 197 ? 13.016 2.637 12.172 1 97.06 197 CYS A N 1
ATOM 1511 C CA . CYS A 1 197 ? 12.203 3.828 11.961 1 97.06 197 CYS A CA 1
ATOM 1512 C C . CYS A 1 197 ? 13.023 5.094 12.156 1 97.06 197 CYS A C 1
ATOM 1514 O O . CYS A 1 197 ? 14.117 5.051 12.734 1 97.06 197 CYS A O 1
ATOM 1516 N N . ARG A 1 198 ? 12.602 6.16 11.633 1 96.06 198 ARG A N 1
ATOM 1517 C CA . ARG A 1 198 ? 13.102 7.488 11.969 1 96.06 198 ARG A CA 1
ATOM 1518 C C . ARG A 1 198 ? 11.953 8.477 12.156 1 96.06 198 ARG A C 1
ATOM 1520 O O . ARG A 1 198 ? 10.844 8.234 11.688 1 96.06 198 ARG A O 1
ATOM 1527 N N . LEU A 1 199 ? 12.219 9.5 12.82 1 95 199 LEU A N 1
ATOM 1528 C CA . LEU A 1 199 ? 11.211 10.508 13.109 1 95 199 LEU A CA 1
ATOM 1529 C C . LEU A 1 199 ? 11.125 11.523 11.969 1 95 199 LEU A C 1
ATOM 1531 O O . LEU A 1 199 ? 12.148 11.93 11.414 1 95 199 LEU A O 1
ATOM 1535 N N . GLY A 1 200 ? 9.93 11.766 11.672 1 91.19 200 GLY A N 1
ATOM 1536 C CA . GLY A 1 200 ? 9.711 12.891 10.781 1 91.19 200 GLY A CA 1
ATOM 1537 C C . GLY A 1 200 ? 9.602 14.219 11.508 1 91.19 200 GLY A C 1
ATOM 1538 O O . GLY A 1 200 ? 9.578 14.258 12.742 1 91.19 200 GLY A O 1
ATOM 1539 N N . THR A 1 201 ? 9.664 15.289 10.695 1 85.06 201 THR A N 1
ATOM 1540 C CA . THR A 1 201 ? 9.43 16.625 11.242 1 85.06 201 THR A CA 1
ATOM 1541 C C . THR A 1 201 ? 8.297 17.328 10.492 1 85.06 201 THR A C 1
ATOM 1543 O O . THR A 1 201 ? 7.969 16.953 9.359 1 85.06 201 THR A O 1
ATOM 1546 N N . ASN A 1 202 ? 7.723 18.219 11.172 1 78.06 202 ASN A N 1
ATOM 1547 C CA . ASN A 1 202 ? 6.66 19 10.547 1 78.06 202 ASN A CA 1
ATOM 1548 C C . ASN A 1 202 ? 7.16 19.719 9.289 1 78.06 202 ASN A C 1
ATOM 1550 O O . ASN A 1 202 ? 6.375 20 8.383 1 78.06 202 ASN A O 1
ATOM 1554 N N . GLN A 1 203 ? 8.398 19.938 9.242 1 82.25 203 GLN A N 1
ATOM 1555 C CA . GLN A 1 203 ? 9 20.641 8.117 1 82.25 203 GLN A CA 1
ATOM 1556 C C . GLN A 1 203 ? 8.93 19.812 6.84 1 82.25 203 GLN A C 1
ATOM 1558 O O . GLN A 1 203 ? 8.969 20.344 5.73 1 82.25 203 GLN A O 1
ATOM 1563 N N . LEU A 1 204 ? 8.711 18.562 7.039 1 87.75 204 LEU A N 1
ATOM 1564 C CA . LEU A 1 204 ? 8.727 17.672 5.883 1 87.75 204 LEU A CA 1
ATOM 1565 C C . LEU A 1 204 ? 7.418 17.766 5.109 1 87.75 204 LEU A C 1
ATOM 1567 O O . LEU A 1 204 ? 7.355 17.391 3.938 1 87.75 204 LEU A O 1
ATOM 1571 N N . ALA A 1 205 ? 6.445 18.312 5.82 1 88.25 205 ALA A N 1
ATOM 1572 C CA . ALA A 1 205 ? 5.195 18.562 5.105 1 88.25 205 ALA A CA 1
ATOM 1573 C C . ALA A 1 205 ? 5.387 19.594 3.998 1 88.25 205 ALA A C 1
ATOM 1575 O O . ALA A 1 205 ? 4.859 19.438 2.895 1 88.25 205 ALA A O 1
ATOM 1576 N N . TYR A 1 206 ? 6.227 20.547 4.238 1 93.69 206 TYR A N 1
ATOM 1577 C CA . TYR A 1 206 ? 6.473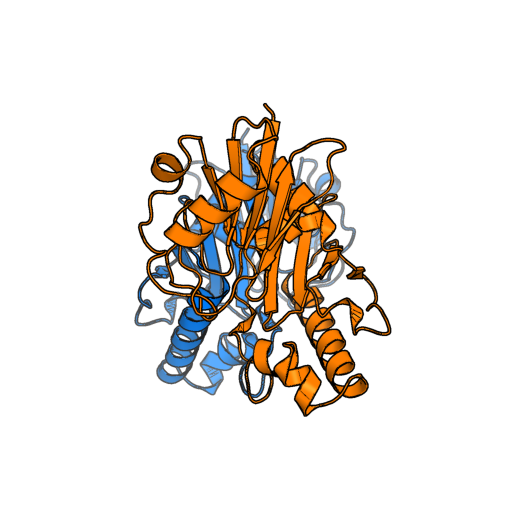 21.594 3.248 1 93.69 206 TYR A CA 1
ATOM 1578 C C . TYR A 1 206 ? 7.285 21.047 2.078 1 93.69 206 TYR A C 1
ATOM 1580 O O . TYR A 1 206 ? 6.98 21.328 0.917 1 93.69 206 TYR A O 1
ATOM 1588 N N . ALA A 1 207 ? 8.273 20.25 2.475 1 94 207 ALA A N 1
ATOM 1589 C CA . ALA A 1 207 ? 9.062 19.625 1.42 1 94 207 ALA A CA 1
ATOM 1590 C C . ALA A 1 207 ? 8.188 18.781 0.507 1 94 207 ALA A C 1
ATOM 1592 O O . ALA A 1 207 ? 8.367 18.766 -0.712 1 94 207 ALA A O 1
ATOM 1593 N N . GLY A 1 208 ? 7.258 18.047 1.066 1 96.38 208 GLY A N 1
ATOM 1594 C CA . GLY A 1 208 ? 6.316 17.266 0.287 1 96.38 208 GLY A CA 1
ATOM 1595 C C . GLY A 1 208 ? 5.488 18.094 -0.67 1 96.38 208 GLY A C 1
ATOM 1596 O O . GLY A 1 208 ? 5.277 17.703 -1.821 1 96.38 208 GLY A O 1
ATOM 1597 N N . GLY A 1 209 ? 5.016 19.203 -0.138 1 96.69 209 GLY A N 1
ATOM 1598 C CA . GLY A 1 209 ? 4.254 20.109 -0.981 1 96.69 209 GLY A CA 1
ATOM 1599 C C . GLY A 1 209 ? 5.035 20.625 -2.178 1 96.69 209 GLY A C 1
ATOM 1600 O O . GLY A 1 209 ? 4.488 20.75 -3.275 1 96.69 209 GLY A O 1
ATOM 1601 N N . PHE A 1 210 ? 6.336 20.922 -1.969 1 96.31 210 PHE A N 1
ATOM 1602 C CA . PHE A 1 210 ? 7.191 21.375 -3.055 1 96.31 210 PHE A CA 1
ATOM 1603 C C . PHE A 1 210 ? 7.398 20.281 -4.09 1 96.31 210 PHE A C 1
ATOM 1605 O O . PHE A 1 210 ? 7.422 20.547 -5.293 1 96.31 210 PHE A O 1
ATOM 1612 N N . ARG A 1 211 ? 7.402 19.047 -3.67 1 95.56 211 ARG A N 1
ATOM 1613 C CA . ARG A 1 211 ? 7.699 17.906 -4.535 1 95.56 211 ARG A CA 1
ATOM 1614 C C . ARG A 1 211 ? 6.48 17.516 -5.367 1 95.56 211 ARG A C 1
ATOM 1616 O O . ARG A 1 211 ? 6.598 16.766 -6.328 1 95.56 211 ARG A O 1
ATOM 1623 N N . MET A 1 212 ? 5.332 18.062 -5.004 1 95.44 212 MET A N 1
ATOM 1624 C CA . MET A 1 212 ? 4.105 17.719 -5.715 1 95.44 212 MET A CA 1
ATOM 1625 C C . MET A 1 212 ? 4.156 18.219 -7.156 1 95.44 212 MET A C 1
ATOM 1627 O O . MET A 1 212 ? 3.396 17.734 -8.008 1 95.44 212 MET A O 1
ATOM 1631 N N . TRP A 1 213 ? 4.891 19.188 -7.5 1 94.81 213 TRP A N 1
ATOM 1632 C CA . TRP A 1 213 ? 4.934 19.797 -8.82 1 94.81 213 TRP A CA 1
ATOM 1633 C C . TRP A 1 213 ? 6.164 19.344 -9.602 1 94.81 213 TRP A C 1
ATOM 1635 O O . TRP A 1 213 ? 6.398 19.781 -10.719 1 94.81 213 TRP A O 1
ATOM 1645 N N . GLY A 1 214 ? 7.059 18.5 -9.047 1 81.62 214 GLY A N 1
ATOM 1646 C CA . GLY A 1 214 ? 8.258 18.016 -9.711 1 81.62 214 GLY A CA 1
ATOM 1647 C C . GLY A 1 214 ? 8.227 16.531 -9.992 1 81.62 214 GLY A C 1
ATOM 1648 O O . GLY A 1 214 ? 7.379 15.812 -9.469 1 81.62 214 GLY A O 1
ATOM 1649 N N . MET B 1 1 ? 11.641 -9.445 -28.203 1 89.19 1 MET B N 1
ATOM 1650 C CA . MET B 1 1 ? 11.977 -10.164 -26.984 1 89.19 1 MET B CA 1
ATOM 1651 C C . MET B 1 1 ? 10.844 -11.094 -26.562 1 89.19 1 MET B C 1
ATOM 1653 O O . MET B 1 1 ? 9.688 -10.664 -26.453 1 89.19 1 MET B O 1
ATOM 1657 N N . LYS B 1 2 ? 11.141 -12.383 -26.625 1 96.38 2 LYS B N 1
ATOM 1658 C CA . LYS B 1 2 ? 10.141 -13.367 -26.234 1 96.38 2 LYS B CA 1
ATOM 1659 C C . LYS B 1 2 ? 10.305 -13.766 -24.766 1 96.38 2 LYS B C 1
ATOM 1661 O O . LYS B 1 2 ? 11.406 -14.062 -24.328 1 96.38 2 LYS B O 1
ATOM 1666 N N . ILE B 1 3 ? 9.203 -13.781 -24.047 1 98.12 3 ILE B N 1
ATOM 1667 C CA . ILE B 1 3 ? 9.258 -13.914 -22.594 1 98.12 3 ILE B CA 1
ATOM 1668 C C . ILE B 1 3 ? 8.656 -15.25 -22.172 1 98.12 3 ILE B C 1
ATOM 1670 O O . ILE B 1 3 ? 7.555 -15.602 -22.578 1 98.12 3 ILE B O 1
ATOM 1674 N N . LEU B 1 4 ? 9.383 -16.016 -21.406 1 98.38 4 LEU B N 1
ATOM 1675 C CA . LEU B 1 4 ? 8.852 -17.156 -20.688 1 98.38 4 LEU B CA 1
ATOM 1676 C C . LEU B 1 4 ? 8.414 -16.781 -19.281 1 98.38 4 LEU B C 1
ATOM 1678 O O . LEU B 1 4 ? 9.188 -16.203 -18.516 1 98.38 4 LEU B O 1
ATOM 1682 N N . THR B 1 5 ? 7.172 -17.047 -18.969 1 98.25 5 THR B N 1
ATOM 1683 C CA . THR B 1 5 ? 6.672 -16.812 -17.609 1 98.25 5 THR B CA 1
ATOM 1684 C C . THR B 1 5 ? 6.516 -18.141 -16.859 1 98.25 5 THR B C 1
ATOM 1686 O O . THR B 1 5 ? 5.891 -19.062 -17.375 1 98.25 5 THR B O 1
ATOM 1689 N N . ILE B 1 6 ? 7.125 -18.203 -15.711 1 97.94 6 ILE B N 1
ATOM 1690 C CA . ILE B 1 6 ? 7.027 -19.359 -14.836 1 97.94 6 ILE B CA 1
ATOM 1691 C C . ILE B 1 6 ? 6.277 -18.984 -13.562 1 97.94 6 ILE B C 1
ATOM 1693 O O . ILE B 1 6 ? 6.641 -18.016 -12.883 1 97.94 6 ILE B O 1
ATOM 1697 N N . ASP B 1 7 ? 5.258 -19.656 -13.266 1 95.62 7 ASP B N 1
ATOM 1698 C CA . ASP B 1 7 ? 4.488 -19.5 -12.031 1 95.62 7 ASP B CA 1
ATOM 1699 C C . ASP B 1 7 ? 4.746 -20.672 -11.086 1 95.62 7 ASP B C 1
ATOM 1701 O O . ASP B 1 7 ? 4.301 -21.797 -11.336 1 95.62 7 ASP B O 1
ATOM 1705 N N . ILE B 1 8 ? 5.398 -20.375 -10.016 1 95.38 8 ILE B N 1
ATOM 1706 C CA . ILE B 1 8 ? 5.75 -21.406 -9.047 1 95.38 8 ILE B CA 1
ATOM 1707 C C . ILE B 1 8 ? 4.648 -21.531 -7.996 1 95.38 8 ILE B C 1
ATOM 1709 O O . ILE B 1 8 ? 4.48 -20.641 -7.16 1 95.38 8 ILE B O 1
ATOM 1713 N N . GLY B 1 9 ? 3.969 -22.641 -8.023 1 89.44 9 GLY B N 1
ATOM 1714 C CA . GLY B 1 9 ? 2.967 -22.969 -7.016 1 89.44 9 GLY B CA 1
ATOM 1715 C C . GLY B 1 9 ? 3.375 -24.094 -6.102 1 89.44 9 GLY B C 1
ATOM 1716 O O . GLY B 1 9 ? 4.352 -24.797 -6.375 1 89.44 9 GLY B O 1
ATOM 1717 N N . GLY B 1 10 ? 2.625 -24.25 -5.066 1 85.75 10 GLY B N 1
ATOM 1718 C CA . GLY B 1 10 ? 2.895 -25.328 -4.145 1 85.75 10 GLY B CA 1
ATOM 1719 C C . GLY B 1 10 ? 2.578 -26.703 -4.727 1 85.75 10 GLY B C 1
ATOM 1720 O O . GLY B 1 10 ? 3.146 -27.703 -4.301 1 85.75 10 GLY B O 1
ATOM 1721 N N . THR B 1 11 ? 1.697 -26.75 -5.754 1 85.62 11 THR B N 1
ATOM 1722 C CA . THR B 1 11 ? 1.246 -28.031 -6.305 1 85.62 11 THR B CA 1
ATOM 1723 C C . THR B 1 11 ? 1.79 -28.234 -7.715 1 85.62 11 THR B C 1
ATOM 1725 O O . THR B 1 11 ? 2.074 -29.359 -8.117 1 85.62 11 THR B O 1
ATOM 1728 N N . ASN B 1 12 ? 1.896 -27.156 -8.445 1 91.56 12 ASN B N 1
ATOM 1729 C CA . ASN B 1 12 ? 2.379 -27.234 -9.82 1 91.56 12 ASN B CA 1
ATOM 1730 C C . ASN B 1 12 ? 3.318 -26.078 -10.148 1 91.56 12 ASN B C 1
ATOM 1732 O O . ASN B 1 12 ? 3.215 -25 -9.562 1 91.56 12 ASN B O 1
ATOM 1736 N N . ILE B 1 13 ? 4.152 -26.422 -11.031 1 96.19 13 ILE B N 1
ATOM 1737 C CA . ILE B 1 13 ? 4.883 -25.391 -11.773 1 96.19 13 ILE B CA 1
ATOM 1738 C C . ILE B 1 13 ? 4.223 -25.172 -13.141 1 96.19 13 ILE B C 1
ATOM 1740 O O . ILE B 1 13 ? 3.967 -26.141 -13.867 1 96.19 13 ILE B O 1
ATOM 1744 N N . LYS B 1 14 ? 3.904 -23.922 -13.453 1 95.56 14 LYS B N 1
ATOM 1745 C CA . LYS B 1 14 ? 3.297 -23.594 -14.742 1 95.56 14 LYS B CA 1
ATOM 1746 C C . LYS B 1 14 ? 4.176 -22.641 -15.547 1 95.56 14 LYS B C 1
ATOM 1748 O O . LYS B 1 14 ? 4.871 -21.797 -14.969 1 95.56 14 LYS B O 1
ATOM 1753 N N . ALA B 1 15 ? 4.156 -22.875 -16.828 1 97.56 15 ALA B N 1
ATOM 1754 C CA . ALA B 1 15 ? 4.945 -22 -17.688 1 97.56 15 ALA B CA 1
ATOM 1755 C C . ALA B 1 15 ? 4.195 -21.688 -18.984 1 97.56 15 ALA B C 1
ATOM 1757 O O . ALA B 1 15 ? 3.43 -22.516 -19.484 1 97.56 15 ALA B O 1
ATOM 1758 N N . LYS B 1 16 ? 4.398 -20.547 -19.438 1 97.38 16 LYS B N 1
ATOM 1759 C CA . LYS B 1 16 ? 3.842 -20.109 -20.719 1 97.38 16 LYS B CA 1
ATOM 1760 C C . 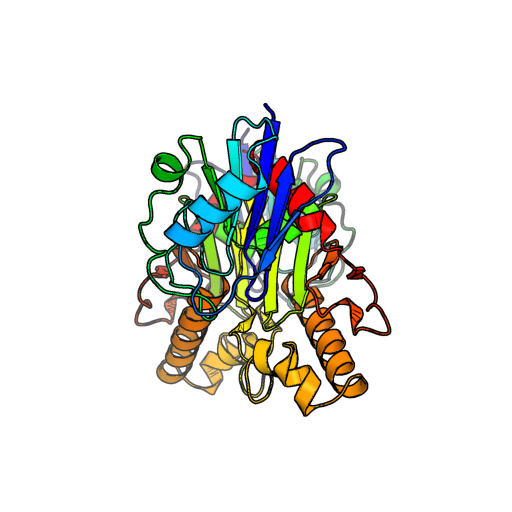LYS B 1 16 ? 4.766 -19.109 -21.422 1 97.38 16 LYS B C 1
ATOM 1762 O O . LYS B 1 16 ? 5.297 -18.203 -20.781 1 97.38 16 LYS B O 1
ATOM 1767 N N . VAL B 1 17 ? 4.992 -19.375 -22.656 1 96.94 17 VAL B N 1
ATOM 1768 C CA . VAL B 1 17 ? 5.758 -18.406 -23.453 1 96.94 17 VAL B CA 1
ATOM 1769 C C . VAL B 1 17 ? 4.809 -17.453 -24.172 1 96.94 17 VAL B C 1
ATOM 1771 O O . VAL B 1 17 ? 3.684 -17.828 -24.516 1 96.94 17 VAL B O 1
ATOM 1774 N N . GLU B 1 18 ? 5.23 -16.266 -24.25 1 93.19 18 GLU B N 1
ATOM 1775 C CA . GLU B 1 18 ? 4.422 -15.266 -24.953 1 93.19 18 GLU B CA 1
ATOM 1776 C C . GLU B 1 18 ? 4.035 -15.742 -26.344 1 93.19 18 GLU B C 1
ATOM 1778 O O . GLU B 1 18 ? 4.859 -16.297 -27.062 1 93.19 18 GLU B O 1
ATOM 1783 N N . GLY B 1 19 ? 2.729 -15.492 -26.703 1 90 19 GLY B N 1
ATOM 1784 C CA . GLY B 1 19 ? 2.252 -15.961 -28 1 90 19 GLY B CA 1
ATOM 1785 C C . GLY B 1 19 ? 1.117 -16.953 -27.891 1 90 19 GLY B C 1
ATOM 1786 O O . GLY B 1 19 ? 0.438 -17.031 -26.859 1 90 19 GLY B O 1
ATOM 1787 N N . PRO B 1 20 ? 0.906 -17.75 -28.922 1 88.56 20 PRO B N 1
ATOM 1788 C CA . PRO B 1 20 ? -0.272 -18.625 -29 1 88.56 20 PRO B CA 1
ATOM 1789 C C . PRO B 1 20 ? -0.067 -19.969 -28.312 1 88.56 20 PRO B C 1
ATOM 1791 O O . PRO B 1 20 ? -1.027 -20.719 -28.109 1 88.56 20 PRO B O 1
ATOM 1794 N N . ILE B 1 21 ? 1.186 -20.234 -28 1 84 21 ILE B N 1
ATOM 1795 C CA . ILE B 1 21 ? 1.497 -21.516 -27.391 1 84 21 ILE B CA 1
ATOM 1796 C C . ILE B 1 21 ? 0.813 -21.625 -26.031 1 84 21 ILE B C 1
ATOM 1798 O O . ILE B 1 21 ? 0.842 -20.688 -25.234 1 84 21 ILE B O 1
ATOM 1802 N N . ASP B 1 22 ? 0.319 -22.766 -25.766 1 90.38 22 ASP B N 1
ATOM 1803 C CA . ASP B 1 22 ? -0.398 -23 -24.5 1 90.38 22 ASP B CA 1
ATOM 1804 C C . ASP B 1 22 ? 0.573 -23.188 -23.344 1 90.38 22 ASP B C 1
ATOM 1806 O O . ASP B 1 22 ? 1.735 -23.547 -23.547 1 90.38 22 ASP B O 1
ATOM 1810 N N . ARG B 1 23 ? 0.007 -23.016 -22.234 1 94.88 23 ARG B N 1
ATOM 1811 C CA . ARG B 1 23 ? 0.805 -23.219 -21.031 1 94.88 23 ARG B CA 1
ATOM 1812 C C . ARG B 1 23 ? 1.11 -24.703 -20.828 1 94.88 23 ARG B C 1
ATOM 1814 O O . ARG B 1 23 ? 0.401 -25.562 -21.344 1 94.88 23 ARG B O 1
ATOM 1821 N N . ARG B 1 24 ? 2.174 -25.031 -20.141 1 97.56 24 ARG B N 1
ATOM 1822 C CA . ARG B 1 24 ? 2.551 -26.359 -19.672 1 97.56 24 ARG B CA 1
ATOM 1823 C C . ARG B 1 24 ? 2.77 -26.359 -18.156 1 97.56 24 ARG B C 1
ATOM 1825 O O . ARG B 1 24 ? 2.92 -25.297 -17.547 1 97.56 24 ARG B O 1
ATOM 1832 N N . LYS B 1 25 ? 2.646 -27.531 -17.578 1 96.44 25 LYS B N 1
ATOM 1833 C CA . LYS B 1 25 ? 2.863 -27.625 -16.141 1 96.44 25 LYS B CA 1
ATOM 1834 C C . LYS B 1 25 ? 3.465 -28.969 -15.75 1 96.44 25 LYS B C 1
ATOM 1836 O O . LYS B 1 25 ? 3.396 -29.938 -16.516 1 96.44 25 LYS B O 1
ATOM 1841 N N . PHE B 1 26 ? 4.074 -29.047 -14.672 1 97.19 26 PHE B N 1
ATOM 1842 C CA . PHE B 1 26 ? 4.512 -30.266 -14.016 1 97.19 26 PHE B CA 1
ATOM 1843 C C . PHE B 1 26 ? 4.395 -30.141 -12.5 1 97.19 26 PHE B C 1
ATOM 1845 O O . PHE B 1 26 ? 4.305 -29.031 -11.969 1 97.19 26 PHE B O 1
ATOM 1852 N N . PRO B 1 27 ? 4.316 -31.25 -11.805 1 95.81 27 PRO B N 1
ATOM 1853 C CA . PRO B 1 27 ? 4.039 -31.203 -10.367 1 95.81 27 PRO B CA 1
ATOM 1854 C C . PRO B 1 27 ? 5.172 -30.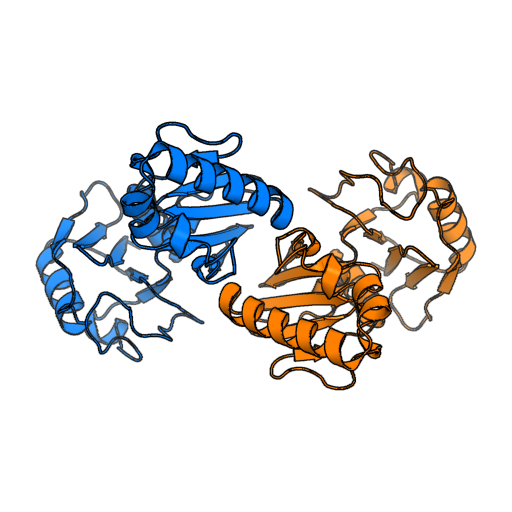578 -9.562 1 95.81 27 PRO B C 1
ATOM 1856 O O . PRO B 1 27 ? 6.344 -30.75 -9.906 1 95.81 27 PRO B O 1
ATOM 1859 N N . SER B 1 28 ? 4.785 -29.828 -8.602 1 95.06 28 SER B N 1
ATOM 1860 C CA . SER B 1 28 ? 5.684 -29.344 -7.559 1 95.06 28 SER B CA 1
ATOM 1861 C C . SER B 1 28 ? 5.402 -30.016 -6.223 1 95.06 28 SER B C 1
ATOM 1863 O O . SER B 1 28 ? 4.91 -31.156 -6.191 1 95.06 28 SER B O 1
ATOM 1865 N N . GLY B 1 29 ? 5.758 -29.375 -5.141 1 91 29 GLY B N 1
ATOM 1866 C CA . GLY B 1 29 ? 5.535 -29.922 -3.812 1 91 29 GLY B CA 1
ATOM 1867 C C . GLY B 1 29 ? 6.723 -29.734 -2.885 1 91 29 GLY B C 1
ATOM 1868 O O . GLY B 1 29 ? 7.641 -28.969 -3.188 1 91 29 GLY B O 1
ATOM 1869 N N . GLN B 1 30 ? 6.715 -30.453 -1.858 1 93.56 30 GLN B N 1
ATOM 1870 C CA . GLN B 1 30 ? 7.629 -30.25 -0.741 1 93.56 30 GLN B CA 1
ATOM 1871 C C . GLN B 1 30 ? 9.062 -30.594 -1.134 1 93.56 30 GLN B C 1
ATOM 1873 O O . GLN B 1 30 ? 10.016 -30.172 -0.469 1 93.56 30 GLN B O 1
ATOM 1878 N N . GLU B 1 31 ? 9.195 -31.328 -2.172 1 95 31 GLU B N 1
ATOM 1879 C CA . GLU B 1 31 ? 10.539 -31.734 -2.57 1 95 31 GLU B CA 1
ATOM 1880 C C . GLU B 1 31 ? 11.07 -30.859 -3.703 1 95 31 GLU B C 1
ATOM 1882 O O . GLU B 1 31 ? 12.203 -31.047 -4.152 1 95 31 GLU B O 1
ATOM 1887 N N . MET B 1 32 ? 10.344 -29.938 -4.078 1 97.12 32 MET B N 1
ATOM 1888 C CA . MET B 1 32 ? 10.75 -29.094 -5.199 1 97.12 32 MET B CA 1
ATOM 1889 C C . MET B 1 32 ? 11.859 -28.141 -4.785 1 97.12 32 MET B C 1
ATOM 1891 O O . MET B 1 32 ? 11.695 -27.375 -3.832 1 97.12 32 MET B O 1
ATOM 1895 N N . THR B 1 33 ? 12.953 -28.234 -5.441 1 97.62 33 THR B N 1
ATOM 1896 C CA . THR B 1 33 ? 14.086 -27.344 -5.242 1 97.62 33 THR B CA 1
ATOM 1897 C C . THR B 1 33 ? 14.328 -26.484 -6.488 1 97.62 33 THR B C 1
ATOM 1899 O O . THR B 1 33 ? 13.781 -26.766 -7.555 1 97.62 33 THR B O 1
ATOM 1902 N N . PRO B 1 34 ? 15.117 -25.438 -6.344 1 98.06 34 PRO B N 1
ATOM 1903 C CA . PRO B 1 34 ? 15.406 -24.625 -7.527 1 98.06 34 PRO B CA 1
ATOM 1904 C C . PRO B 1 34 ? 16.047 -25.438 -8.656 1 98.06 34 PRO B C 1
ATOM 1906 O O . PRO B 1 34 ? 15.75 -25.219 -9.828 1 98.06 34 PRO B O 1
ATOM 1909 N N . ASP B 1 35 ? 16.922 -26.344 -8.258 1 98.31 35 ASP B N 1
ATOM 1910 C CA . ASP B 1 35 ? 17.562 -27.172 -9.273 1 98.31 35 ASP B CA 1
ATOM 1911 C C . ASP B 1 35 ? 16.531 -28.016 -10.031 1 98.31 35 ASP B C 1
ATOM 1913 O O . ASP B 1 35 ? 16.594 -28.125 -11.258 1 98.31 35 ASP B O 1
ATOM 1917 N N . LYS B 1 36 ? 15.641 -28.562 -9.258 1 98.31 36 LYS B N 1
ATOM 1918 C CA . LYS B 1 36 ? 14.578 -29.359 -9.875 1 98.31 36 LYS B CA 1
ATOM 1919 C C . LYS B 1 36 ? 13.688 -28.5 -10.758 1 98.31 36 LYS B C 1
ATOM 1921 O O . LYS B 1 36 ? 13.25 -28.938 -11.82 1 98.31 36 LYS B O 1
ATOM 1926 N N . LEU B 1 37 ? 13.383 -27.328 -10.32 1 98.5 37 LEU B N 1
ATOM 1927 C CA . LEU B 1 37 ? 12.594 -26.391 -11.109 1 98.5 37 LEU B CA 1
ATOM 1928 C C . LEU B 1 37 ? 13.273 -26.109 -12.445 1 98.5 37 LEU B C 1
ATOM 1930 O O . LEU B 1 37 ? 12.641 -26.203 -13.5 1 98.5 37 LEU B O 1
ATOM 1934 N N . VAL B 1 38 ? 14.547 -25.781 -12.391 1 98.69 38 VAL B N 1
ATOM 1935 C CA . VAL B 1 38 ? 15.289 -25.391 -13.586 1 98.69 38 VAL B CA 1
ATOM 1936 C C . VAL B 1 38 ? 15.312 -26.562 -14.57 1 98.69 38 VAL B C 1
ATOM 1938 O O . VAL B 1 38 ? 15.008 -26.391 -15.758 1 98.69 38 VAL B O 1
ATOM 1941 N N . SER B 1 39 ? 15.656 -27.719 -14.023 1 98.62 39 SER B N 1
ATOM 1942 C CA . SER B 1 39 ? 15.711 -28.906 -14.867 1 98.62 39 SER B CA 1
ATOM 1943 C C . SER B 1 39 ? 14.352 -29.203 -15.5 1 98.62 39 SER B C 1
ATOM 1945 O O . SER B 1 39 ? 14.266 -29.469 -16.688 1 98.62 39 SER B O 1
ATOM 1947 N N . GLY B 1 40 ? 13.336 -29.156 -14.688 1 98.5 40 GLY B N 1
ATOM 1948 C CA . GLY B 1 40 ? 11.984 -29.406 -15.156 1 98.5 40 GLY B CA 1
ATOM 1949 C C . GLY B 1 40 ? 11.508 -28.422 -16.203 1 98.5 40 GLY B C 1
ATOM 1950 O O . GLY B 1 40 ? 10.883 -28.797 -17.188 1 98.5 40 GLY B O 1
ATOM 1951 N N . VAL B 1 41 ? 11.805 -27.156 -16 1 98.69 41 VAL B N 1
ATOM 1952 C CA . VAL B 1 41 ? 11.375 -26.125 -16.922 1 98.69 41 VAL B CA 1
ATOM 1953 C C . VAL B 1 41 ? 12.125 -26.266 -18.25 1 98.69 41 VAL B C 1
ATOM 1955 O O . VAL B 1 41 ? 11.531 -26.156 -19.328 1 98.69 41 VAL B O 1
ATOM 1958 N N . LYS B 1 42 ? 13.43 -26.5 -18.172 1 98.5 42 LYS B N 1
ATOM 1959 C CA . LYS B 1 42 ? 14.203 -26.688 -19.391 1 98.5 42 LYS B CA 1
ATOM 1960 C C . LYS B 1 42 ? 13.664 -27.844 -20.219 1 98.5 42 LYS B C 1
ATOM 1962 O O . LYS B 1 42 ? 13.531 -27.734 -21.438 1 98.5 42 LYS B O 1
ATOM 1967 N N . GLU B 1 43 ? 13.352 -28.922 -19.5 1 98.5 43 GLU B N 1
ATOM 1968 C CA . GLU B 1 43 ? 12.805 -30.078 -20.188 1 98.5 43 GLU B CA 1
ATOM 1969 C C . GLU B 1 43 ? 11.445 -29.766 -20.797 1 98.5 43 GLU B C 1
ATOM 1971 O O . GLU B 1 43 ? 11.211 -30.062 -21.969 1 98.5 43 GLU B O 1
ATOM 1976 N N . MET B 1 44 ? 10.617 -29.141 -20.047 1 97.5 44 MET B N 1
ATOM 1977 C CA . MET B 1 44 ? 9.234 -28.859 -20.422 1 97.5 44 MET B CA 1
ATOM 1978 C C . MET B 1 44 ? 9.18 -27.875 -21.578 1 97.5 44 MET B C 1
ATOM 1980 O O . MET B 1 44 ? 8.242 -27.906 -22.375 1 97.5 44 MET B O 1
ATOM 1984 N N . THR B 1 45 ? 10.172 -27.062 -21.688 1 97.81 45 THR B N 1
ATOM 1985 C CA . THR B 1 45 ? 10.117 -26 -22.672 1 97.81 45 THR B CA 1
ATOM 1986 C C . THR B 1 45 ? 11.211 -26.188 -23.719 1 97.81 45 THR B C 1
ATOM 1988 O O . THR B 1 45 ? 11.641 -25.219 -24.359 1 97.81 45 THR B O 1
ATOM 1991 N N . ALA B 1 46 ? 11.711 -27.375 -23.906 1 97.75 46 ALA B N 1
ATOM 1992 C CA . ALA B 1 46 ? 12.852 -27.672 -24.766 1 97.75 46 ALA B CA 1
ATOM 1993 C C . ALA B 1 46 ? 12.562 -27.266 -26.203 1 97.75 46 ALA B C 1
ATOM 1995 O O . ALA B 1 46 ? 13.469 -26.891 -26.953 1 97.75 46 ALA B O 1
ATOM 1996 N N . ASP B 1 47 ? 11.305 -27.266 -26.562 1 97.44 47 ASP B N 1
ATOM 1997 C CA . ASP B 1 47 ? 10.914 -26.969 -27.938 1 97.44 47 ASP B CA 1
ATOM 1998 C C . ASP B 1 47 ? 10.43 -25.516 -28.062 1 97.44 47 ASP B C 1
ATOM 2000 O O . ASP B 1 47 ? 9.914 -25.125 -29.109 1 97.44 47 ASP B O 1
ATOM 2004 N N . TRP B 1 48 ? 10.492 -24.75 -27 1 97.44 48 TRP B N 1
ATOM 2005 C CA . TRP B 1 48 ? 10.055 -23.359 -27.031 1 97.44 48 TRP B CA 1
ATOM 2006 C C . TRP B 1 48 ? 11.234 -22.422 -27.266 1 97.44 48 TRP B C 1
ATOM 2008 O O . TRP B 1 48 ? 12.375 -22.75 -26.922 1 97.44 48 TRP B O 1
ATOM 2018 N N . ASP B 1 49 ? 10.969 -21.281 -27.875 1 96.38 49 ASP B N 1
ATOM 2019 C CA . ASP B 1 49 ? 11.93 -20.188 -28.031 1 96.38 49 ASP B CA 1
ATOM 2020 C C . ASP B 1 49 ? 11.57 -19 -27.141 1 96.38 49 ASP B C 1
ATOM 2022 O O . ASP B 1 49 ? 10.43 -18.547 -27.141 1 96.38 49 ASP B O 1
ATOM 2026 N N . TYR B 1 50 ? 12.523 -18.547 -26.375 1 97.69 50 TYR B N 1
ATOM 2027 C CA . TYR B 1 50 ? 12.336 -17.375 -25.516 1 97.69 50 TYR B CA 1
ATOM 2028 C C . TYR B 1 50 ? 13.68 -16.719 -25.203 1 97.69 50 TYR B C 1
ATOM 2030 O O . TYR B 1 50 ? 14.719 -17.375 -25.234 1 97.69 50 TYR B O 1
ATOM 2038 N N . ASP B 1 51 ? 13.641 -15.414 -24.828 1 98.25 51 ASP B N 1
ATOM 2039 C CA . ASP B 1 51 ? 14.844 -14.617 -24.625 1 98.25 51 ASP B CA 1
ATOM 2040 C C . ASP B 1 51 ? 15.086 -14.32 -23.156 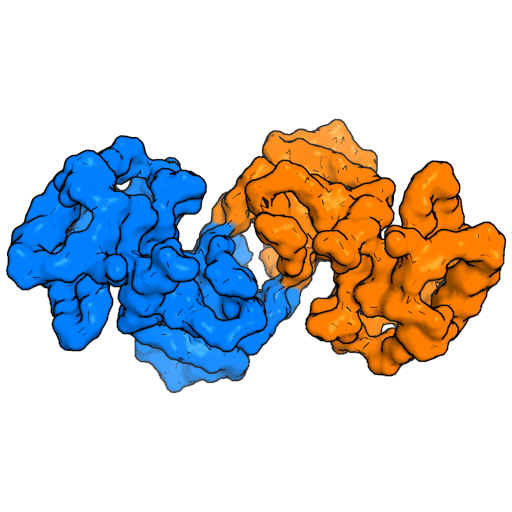1 98.25 51 ASP B C 1
ATOM 2042 O O . ASP B 1 51 ? 16.234 -14.172 -22.719 1 98.25 51 ASP B O 1
ATOM 2046 N N . VAL B 1 52 ? 14.031 -14.148 -22.406 1 98.62 52 VAL B N 1
ATOM 2047 C CA . VAL B 1 52 ? 14.102 -13.773 -21 1 98.62 52 VAL B CA 1
ATOM 2048 C C . VAL B 1 52 ? 13.047 -14.531 -20.203 1 98.62 52 VAL B C 1
ATOM 2050 O O . VAL B 1 52 ? 12.125 -15.125 -20.781 1 98.62 52 VAL B O 1
ATOM 2053 N N . ILE B 1 53 ? 13.195 -14.578 -18.875 1 98.56 53 ILE B N 1
ATOM 2054 C CA . ILE B 1 53 ? 12.32 -15.391 -18.031 1 98.56 53 ILE B CA 1
ATOM 2055 C C . ILE B 1 53 ? 11.773 -14.547 -16.891 1 98.56 53 ILE B C 1
ATOM 2057 O O . ILE B 1 53 ? 12.523 -13.82 -16.234 1 98.56 53 ILE B O 1
ATOM 2061 N N . SER B 1 54 ? 10.469 -14.609 -16.703 1 98.38 54 SER B N 1
ATOM 2062 C CA . SER B 1 54 ? 9.789 -14.094 -15.516 1 98.38 54 SER B CA 1
ATOM 2063 C C . SER B 1 54 ? 9.383 -15.227 -14.578 1 98.38 54 SER B C 1
ATOM 2065 O O . SER B 1 54 ? 8.789 -16.219 -15.016 1 98.38 54 SER B O 1
ATOM 2067 N N . ILE B 1 55 ? 9.688 -15.031 -13.344 1 98.12 55 ILE B N 1
ATOM 2068 C CA . ILE B 1 55 ? 9.328 -16.062 -12.367 1 98.12 55 ILE B CA 1
ATOM 2069 C C . ILE B 1 55 ? 8.461 -15.453 -11.273 1 98.12 55 ILE B C 1
ATOM 2071 O O . ILE B 1 55 ? 8.852 -14.469 -10.641 1 98.12 55 ILE B O 1
ATOM 2075 N N . GLY B 1 56 ? 7.258 -15.984 -11.125 1 96.81 56 GLY B N 1
ATOM 2076 C CA . GLY B 1 56 ? 6.449 -15.75 -9.938 1 96.81 56 GLY B CA 1
ATOM 2077 C C . GLY B 1 56 ? 6.77 -16.703 -8.805 1 96.81 56 GLY B C 1
ATOM 2078 O O . GLY B 1 56 ? 6.645 -17.922 -8.961 1 96.81 56 GLY B O 1
ATOM 2079 N N . PHE B 1 57 ? 7.152 -16.219 -7.715 1 96.25 57 PHE B N 1
ATOM 2080 C CA . PHE B 1 57 ? 7.672 -17 -6.602 1 96.25 57 PHE B CA 1
ATOM 2081 C C . PHE B 1 57 ? 6.773 -16.859 -5.379 1 96.25 57 PHE B C 1
ATOM 2083 O O . PHE B 1 57 ? 6.348 -15.766 -5.035 1 96.25 57 PHE B O 1
ATOM 2090 N N . PRO B 1 58 ? 6.434 -18.016 -4.684 1 92.94 58 PRO B N 1
ATOM 2091 C CA . PRO B 1 58 ? 5.594 -17.969 -3.482 1 92.94 58 PRO B CA 1
ATOM 2092 C C . PRO B 1 58 ? 6.375 -17.578 -2.232 1 92.94 58 PRO B C 1
ATOM 2094 O O . PRO B 1 58 ? 6.516 -18.375 -1.305 1 92.94 58 PRO B O 1
ATOM 2097 N N . GLY B 1 59 ? 6.75 -16.344 -2.188 1 93.38 59 GLY B N 1
ATOM 2098 C CA . GLY B 1 59 ? 7.504 -15.82 -1.06 1 93.38 59 GLY B CA 1
ATOM 2099 C C . GLY B 1 59 ? 7.863 -14.352 -1.204 1 93.38 59 GLY B C 1
ATOM 2100 O O . GLY B 1 59 ? 7.348 -13.672 -2.09 1 93.38 59 GLY B O 1
ATOM 2101 N N . ILE B 1 60 ? 8.742 -13.938 -0.344 1 93.94 60 ILE B N 1
ATOM 2102 C CA . ILE B 1 60 ? 9.094 -12.523 -0.31 1 93.94 60 ILE B CA 1
ATOM 2103 C C . ILE B 1 60 ? 10.266 -12.258 -1.25 1 93.94 60 ILE B C 1
ATOM 2105 O O . ILE B 1 60 ? 11.297 -12.922 -1.165 1 93.94 60 ILE B O 1
ATOM 2109 N N . ILE B 1 61 ? 10.047 -11.352 -2.166 1 94.69 61 ILE B N 1
ATOM 2110 C CA . ILE B 1 61 ? 11.078 -10.906 -3.098 1 94.69 61 ILE B CA 1
ATOM 2111 C C . ILE B 1 61 ? 11.422 -9.445 -2.818 1 94.69 61 ILE B C 1
ATOM 2113 O O . ILE B 1 61 ? 10.531 -8.594 -2.744 1 94.69 61 ILE B O 1
ATOM 2117 N N . LYS B 1 62 ? 12.648 -9.125 -2.623 1 89.75 62 LYS B N 1
ATOM 2118 C CA . LYS B 1 62 ? 13.133 -7.754 -2.469 1 89.75 62 LYS B CA 1
ATOM 2119 C C . LYS B 1 62 ? 14.273 -7.465 -3.441 1 89.75 62 LYS B C 1
ATOM 2121 O O . LYS B 1 62 ? 15.258 -8.195 -3.484 1 89.75 62 LYS B O 1
ATOM 2126 N N . GLN B 1 63 ? 14.078 -6.457 -4.254 1 88 63 GLN B N 1
ATOM 2127 C CA . GLN B 1 63 ? 15.086 -6.066 -5.23 1 88 63 GLN B CA 1
ATOM 2128 C C . GLN B 1 63 ? 15.5 -7.254 -6.098 1 88 63 GLN B C 1
ATOM 2130 O O . GLN B 1 63 ? 16.688 -7.488 -6.312 1 88 63 GLN B O 1
ATOM 2135 N N . GLY B 1 64 ? 14.547 -8.055 -6.359 1 91.56 64 GLY B N 1
ATOM 2136 C CA . GLY B 1 64 ? 14.758 -9.141 -7.305 1 91.56 64 GLY B CA 1
ATOM 2137 C C . GLY B 1 64 ? 15.383 -10.375 -6.676 1 91.56 64 GLY B C 1
ATOM 2138 O O . GLY B 1 64 ? 15.797 -11.289 -7.379 1 91.56 64 GLY B O 1
ATOM 2139 N N . LYS B 1 65 ? 15.438 -10.375 -5.383 1 94.75 65 LYS B N 1
ATOM 2140 C CA . LYS B 1 65 ? 16.047 -11.516 -4.703 1 94.75 65 LYS B CA 1
ATOM 2141 C C . LYS B 1 65 ? 15.07 -12.18 -3.744 1 94.75 65 LYS B C 1
ATOM 2143 O O . LYS B 1 65 ? 14.273 -11.5 -3.092 1 94.75 65 LYS B O 1
ATOM 2148 N N . ILE B 1 66 ? 15.18 -13.461 -3.658 1 96.62 66 ILE B N 1
ATOM 2149 C CA . ILE B 1 66 ? 14.414 -14.227 -2.682 1 96.62 66 ILE B CA 1
ATOM 2150 C C . ILE B 1 66 ? 15 -14.023 -1.287 1 96.62 66 ILE B C 1
ATOM 2152 O O . ILE B 1 66 ? 16.188 -14.281 -1.065 1 96.62 66 ILE B O 1
ATOM 2156 N N . ILE B 1 67 ? 14.148 -13.594 -0.357 1 93.69 67 ILE B N 1
ATOM 2157 C CA . ILE B 1 67 ? 14.719 -13.273 0.947 1 93.69 67 ILE B CA 1
ATOM 2158 C C . ILE B 1 67 ? 14.227 -14.281 1.984 1 93.69 67 ILE B C 1
ATOM 2160 O O . ILE B 1 67 ? 14.711 -14.305 3.117 1 93.69 67 ILE B O 1
ATOM 2164 N N . THR B 1 68 ? 13.258 -15.133 1.603 1 92.69 68 THR B N 1
ATOM 2165 C CA . THR B 1 68 ? 12.781 -16.188 2.48 1 92.69 68 THR B CA 1
ATOM 2166 C C . THR B 1 68 ? 12.586 -17.484 1.703 1 92.69 68 THR B C 1
ATOM 2168 O O . THR B 1 68 ? 12.227 -17.469 0.522 1 92.69 68 THR B O 1
ATOM 2171 N N . GLU B 1 69 ? 12.82 -18.562 2.445 1 94.38 69 GLU B N 1
ATOM 2172 C CA . GLU B 1 69 ? 12.453 -19.844 1.835 1 94.38 69 GLU B CA 1
ATOM 2173 C C . GLU B 1 69 ? 10.938 -20 1.766 1 94.38 69 GLU B C 1
ATOM 2175 O O . GLU B 1 69 ? 10.219 -19.547 2.656 1 94.38 69 GLU B O 1
ATOM 2180 N N . PRO B 1 70 ? 10.422 -20.656 0.68 1 92.06 70 PRO B N 1
ATOM 2181 C CA . PRO B 1 70 ? 8.984 -20.922 0.576 1 92.06 70 PRO B CA 1
ATOM 2182 C C . PRO B 1 70 ? 8.5 -21.953 1.592 1 92.06 70 PRO B C 1
ATOM 2184 O O . PRO B 1 70 ? 9.258 -22.859 1.968 1 92.06 70 PRO B O 1
ATOM 2187 N N . LYS B 1 71 ? 7.328 -21.781 2.1 1 85.81 71 LYS B N 1
ATOM 2188 C CA . LYS B 1 71 ? 6.793 -22.625 3.164 1 85.81 71 LYS B CA 1
ATOM 2189 C C . LYS B 1 71 ? 6.391 -23.984 2.631 1 85.81 71 LYS B C 1
ATOM 2191 O O . LYS B 1 71 ? 6.457 -24.984 3.352 1 85.81 71 LYS B O 1
ATOM 2196 N N . ASN B 1 72 ? 6.086 -24.031 1.35 1 86.69 72 ASN B N 1
ATOM 2197 C CA . ASN B 1 72 ? 5.48 -25.25 0.846 1 86.69 72 ASN B CA 1
ATOM 2198 C C . ASN B 1 72 ? 6.352 -25.922 -0.218 1 86.69 72 ASN B C 1
ATOM 2200 O O . ASN B 1 72 ? 5.871 -26.75 -0.993 1 86.69 72 ASN B O 1
ATOM 2204 N N . LEU B 1 73 ? 7.559 -25.516 -0.291 1 93.94 73 LEU B N 1
ATOM 2205 C CA . LEU B 1 73 ? 8.523 -26.109 -1.212 1 93.94 73 LEU B CA 1
ATOM 2206 C C . LEU B 1 73 ? 9.789 -26.531 -0.472 1 93.94 73 LEU B C 1
ATOM 2208 O O . LEU B 1 73 ? 9.867 -26.406 0.751 1 93.94 73 LEU B O 1
ATOM 2212 N N . GLY B 1 74 ? 10.664 -27.141 -1.229 1 93.5 74 GLY B N 1
ATOM 2213 C CA . GLY B 1 74 ? 11.93 -27.531 -0.635 1 93.5 74 GLY B CA 1
ATOM 2214 C C . GLY B 1 74 ? 12.828 -26.344 -0.322 1 93.5 74 GLY B C 1
ATOM 2215 O O . GLY B 1 74 ? 12.414 -25.188 -0.445 1 93.5 74 GLY B O 1
ATOM 2216 N N . ASP B 1 75 ? 14.023 -26.609 0.137 1 93.62 75 ASP B N 1
ATOM 2217 C CA . ASP B 1 75 ? 14.953 -25.562 0.526 1 93.62 75 ASP B CA 1
ATOM 2218 C C . ASP B 1 75 ? 15.914 -25.234 -0.615 1 93.62 75 ASP B C 1
ATOM 2220 O O . ASP B 1 75 ? 15.914 -25.906 -1.647 1 93.62 75 ASP B O 1
ATOM 2224 N N . GLY B 1 76 ? 16.609 -24.078 -0.43 1 96.62 76 GLY B N 1
ATOM 2225 C CA . GLY B 1 76 ? 17.703 -23.766 -1.347 1 96.62 76 GLY B CA 1
ATOM 2226 C C . GLY B 1 76 ? 17.391 -22.609 -2.273 1 96.62 76 GLY B C 1
ATOM 2227 O O . GLY B 1 76 ? 18.141 -22.344 -3.211 1 96.62 76 GLY B O 1
ATOM 2228 N N . TRP B 1 77 ? 16.391 -21.906 -1.948 1 97.75 77 TRP B N 1
ATOM 2229 C CA . TRP B 1 77 ? 15.93 -20.875 -2.873 1 97.75 77 TRP B CA 1
ATOM 2230 C C . TRP B 1 77 ? 16.688 -19.562 -2.652 1 97.75 77 TRP B C 1
ATOM 2232 O O . TRP B 1 77 ? 17.016 -18.859 -3.609 1 97.75 77 TRP B O 1
ATOM 2242 N N . ILE B 1 78 ? 16.969 -19.281 -1.449 1 97.25 78 ILE B N 1
ATOM 2243 C CA . ILE B 1 78 ? 17.703 -18.062 -1.133 1 97.25 78 ILE B CA 1
ATOM 2244 C C . ILE B 1 78 ? 19.094 -18.109 -1.759 1 97.25 78 ILE B C 1
ATOM 2246 O O . ILE B 1 78 ? 19.828 -19.062 -1.566 1 97.25 78 ILE B O 1
ATOM 2250 N N . GLY B 1 79 ? 19.359 -17.125 -2.527 1 96.69 79 GLY B N 1
ATOM 2251 C CA . GLY B 1 79 ? 20.703 -17.016 -3.076 1 96.69 79 GLY B CA 1
ATOM 2252 C C . GLY B 1 79 ? 20.906 -17.812 -4.348 1 96.69 79 GLY B C 1
ATOM 2253 O O . GLY B 1 79 ? 21.953 -17.75 -4.98 1 96.69 79 GLY B O 1
ATOM 2254 N N . PHE B 1 80 ? 19.906 -18.547 -4.754 1 97.75 80 PHE B N 1
ATOM 2255 C CA . PHE B 1 80 ? 20.031 -19.359 -5.961 1 97.75 80 PHE B CA 1
ATOM 2256 C C . PHE B 1 80 ? 20.172 -18.469 -7.195 1 97.75 80 PHE B C 1
ATOM 2258 O O . PHE B 1 80 ? 19.406 -17.516 -7.379 1 97.75 80 PHE B O 1
ATOM 2265 N N . ASP B 1 81 ? 21.125 -18.766 -8.047 1 97.94 81 ASP B N 1
ATOM 2266 C CA . ASP B 1 81 ? 21.406 -17.969 -9.234 1 97.94 81 ASP B CA 1
ATOM 2267 C C . ASP B 1 81 ? 20.641 -18.5 -10.445 1 97.94 81 ASP B C 1
ATOM 2269 O O . ASP B 1 81 ? 21.203 -19.203 -11.289 1 97.94 81 ASP B O 1
ATOM 2273 N N . PHE B 1 82 ? 19.438 -18.047 -10.609 1 98.44 82 PHE B N 1
ATOM 2274 C CA . PHE B 1 82 ? 18.562 -18.516 -11.688 1 98.44 82 PHE B CA 1
ATOM 2275 C C . PHE B 1 82 ? 19.141 -18.109 -13.047 1 98.44 82 PHE B C 1
ATOM 2277 O O . PHE B 1 82 ? 18.984 -18.859 -14.023 1 98.44 82 PHE B O 1
ATOM 2284 N N . GLU B 1 83 ? 19.719 -16.953 -13.141 1 98.38 83 GLU B N 1
ATOM 2285 C CA . GLU B 1 83 ? 20.266 -16.5 -14.406 1 98.38 83 GLU B CA 1
ATOM 2286 C C . GLU B 1 83 ? 21.359 -17.453 -14.906 1 98.38 83 GLU B C 1
ATOM 2288 O O . GLU B 1 83 ? 21.359 -17.828 -16.078 1 98.38 83 GLU B O 1
ATOM 2293 N N . LYS B 1 84 ? 22.234 -17.781 -13.992 1 98.31 84 LYS B N 1
ATOM 2294 C CA . LYS B 1 84 ? 23.281 -18.734 -14.352 1 98.31 84 LYS B CA 1
ATOM 2295 C C . LYS B 1 84 ? 22.688 -20.078 -14.734 1 98.31 84 LYS B C 1
ATOM 2297 O O . LYS B 1 84 ? 23.109 -20.688 -15.711 1 98.31 84 LYS B O 1
ATOM 2302 N N . ALA B 1 85 ? 21.734 -20.547 -13.992 1 98.44 85 ALA B N 1
ATOM 2303 C CA . ALA B 1 85 ? 21.156 -21.875 -14.172 1 98.44 85 ALA B CA 1
ATOM 2304 C C . ALA B 1 85 ? 20.406 -21.969 -15.5 1 98.44 85 ALA B C 1
ATOM 2306 O O . ALA B 1 85 ? 20.469 -23 -16.188 1 98.44 85 ALA B O 1
ATOM 2307 N N . PHE B 1 86 ? 19.703 -20.859 -15.875 1 98.44 86 PHE B N 1
ATOM 2308 C CA . PHE B 1 86 ? 18.906 -20.859 -17.094 1 98.44 86 PHE B CA 1
ATOM 2309 C C . PHE B 1 86 ? 19.734 -20.375 -18.281 1 98.44 86 PHE B C 1
ATOM 2311 O O . PHE B 1 86 ? 19.375 -20.625 -19.438 1 98.44 86 PHE B O 1
ATOM 2318 N N . GLY B 1 87 ? 20.781 -19.656 -17.984 1 98.06 87 GLY B N 1
ATOM 2319 C CA . GLY B 1 87 ? 21.578 -19.047 -19.047 1 98.06 87 GLY B CA 1
ATOM 2320 C C . GLY B 1 87 ? 20.859 -17.891 -19.734 1 98.06 87 GLY B C 1
ATOM 2321 O O . GLY B 1 87 ? 21.094 -17.641 -20.922 1 98.06 87 GLY B O 1
ATOM 2322 N N . LYS B 1 88 ? 19.891 -17.297 -19.125 1 98.19 88 LYS B N 1
ATOM 2323 C CA . LYS B 1 88 ? 19.094 -16.188 -19.656 1 98.19 88 LYS B CA 1
ATOM 2324 C C . LYS B 1 88 ? 18.812 -15.156 -18.562 1 98.19 88 LYS B C 1
ATOM 2326 O O . LYS B 1 88 ? 18.812 -15.477 -17.375 1 98.19 88 LYS B O 1
ATOM 2331 N N . PRO B 1 89 ? 18.531 -13.859 -19.016 1 98.31 89 PRO B N 1
ATOM 2332 C CA . PRO B 1 89 ? 18.094 -12.875 -18.016 1 98.31 89 PRO B CA 1
ATOM 2333 C C . PRO B 1 89 ? 16.797 -13.281 -17.312 1 98.31 89 PRO B C 1
ATOM 2335 O O . PRO B 1 89 ? 15.898 -13.836 -17.953 1 98.31 89 PRO B O 1
ATOM 2338 N N . ILE B 1 90 ? 16.734 -12.969 -15.984 1 98.19 90 ILE B N 1
ATOM 2339 C CA . ILE B 1 90 ? 15.594 -13.375 -15.18 1 98.19 90 ILE B CA 1
ATOM 2340 C C . ILE B 1 90 ? 15.086 -12.188 -14.367 1 98.19 90 ILE B C 1
ATOM 2342 O O . ILE B 1 90 ? 15.875 -11.367 -13.891 1 98.19 90 ILE B O 1
ATOM 2346 N N . LYS B 1 91 ? 13.812 -12.102 -14.242 1 97.75 91 LYS B N 1
ATOM 2347 C CA . LYS B 1 91 ? 13.18 -11.25 -13.234 1 97.75 91 LYS B CA 1
ATOM 2348 C C . LYS B 1 91 ? 12.297 -12.078 -12.297 1 97.75 91 LYS B C 1
ATOM 2350 O O . LYS B 1 91 ? 11.586 -12.977 -12.742 1 97.75 91 LYS B O 1
ATOM 2355 N N . LEU B 1 92 ? 12.438 -11.812 -11.039 1 97.75 92 LEU B N 1
ATOM 2356 C CA . LEU B 1 92 ? 11.656 -12.477 -10.008 1 97.75 92 LEU B CA 1
ATOM 2357 C C . LEU B 1 92 ? 10.641 -11.516 -9.391 1 97.75 92 LEU B C 1
ATOM 2359 O O . LEU B 1 92 ? 10.945 -10.344 -9.172 1 97.75 92 LEU B O 1
ATOM 2363 N N . MET B 1 93 ? 9.5 -12.07 -9.094 1 96.25 93 MET B N 1
ATOM 2364 C CA . MET B 1 93 ? 8.469 -11.336 -8.367 1 96.25 93 MET B CA 1
ATOM 2365 C C . MET B 1 93 ? 7.629 -12.281 -7.508 1 96.25 93 MET B C 1
ATOM 2367 O O . MET B 1 93 ? 7.531 -13.477 -7.805 1 96.25 93 MET B O 1
ATOM 2371 N N . ASN B 1 94 ? 7.09 -11.773 -6.438 1 95.75 94 ASN B N 1
ATOM 2372 C CA . ASN B 1 94 ? 6.09 -12.547 -5.711 1 95.75 94 ASN B CA 1
ATOM 2373 C C . ASN B 1 94 ? 4.945 -12.977 -6.625 1 95.75 94 ASN B C 1
ATOM 2375 O O . ASN B 1 94 ? 4.504 -12.203 -7.48 1 95.75 94 ASN B O 1
ATOM 2379 N N . ASP B 1 95 ? 4.473 -14.141 -6.383 1 94.19 95 ASP B N 1
ATOM 2380 C CA . ASP B 1 95 ? 3.455 -14.703 -7.273 1 94.19 95 ASP B CA 1
ATOM 2381 C C . ASP B 1 95 ? 2.186 -13.852 -7.258 1 94.19 95 ASP B C 1
ATOM 2383 O O . ASP B 1 95 ? 1.6 -13.586 -8.305 1 94.19 95 ASP B O 1
ATOM 2387 N N . ALA B 1 96 ? 1.751 -13.422 -6.102 1 94.94 96 ALA B N 1
ATOM 2388 C CA . ALA B 1 96 ? 0.58 -12.547 -6.027 1 94.94 96 ALA B CA 1
ATOM 2389 C C . ALA B 1 96 ? 0.835 -11.219 -6.734 1 94.94 96 ALA B C 1
ATOM 2391 O O . ALA B 1 96 ? -0.049 -10.695 -7.41 1 94.94 96 ALA B O 1
ATOM 2392 N N . ALA B 1 97 ? 1.999 -10.711 -6.602 1 96.31 97 ALA B N 1
ATOM 2393 C CA . ALA B 1 97 ? 2.387 -9.477 -7.277 1 96.31 97 ALA B CA 1
ATOM 2394 C C . ALA B 1 97 ? 2.352 -9.641 -8.789 1 96.31 97 ALA B C 1
ATOM 2396 O O . ALA B 1 97 ? 1.895 -8.75 -9.508 1 96.31 97 ALA B O 1
ATOM 2397 N N . MET B 1 98 ? 2.832 -10.742 -9.234 1 96.44 98 MET B N 1
ATOM 2398 C CA . MET B 1 98 ? 2.812 -11 -10.672 1 96.44 98 MET B CA 1
ATOM 2399 C C . MET B 1 98 ? 1.381 -11.078 -11.195 1 96.44 98 MET B C 1
ATOM 2401 O O . MET B 1 98 ? 1.071 -10.539 -12.258 1 96.44 98 MET B O 1
ATOM 2405 N N . GLN B 1 99 ? 0.506 -11.75 -10.445 1 95.88 99 GLN B N 1
ATOM 2406 C CA . GLN B 1 99 ? -0.902 -11.812 -10.82 1 95.88 99 GLN B CA 1
ATOM 2407 C C . GLN B 1 99 ? -1.538 -10.43 -10.805 1 95.88 99 GLN B C 1
ATOM 2409 O O . GLN B 1 99 ? -2.318 -10.086 -11.695 1 95.88 99 GLN B O 1
ATOM 2414 N N . ALA B 1 100 ? -1.162 -9.664 -9.836 1 97.31 100 ALA B N 1
ATOM 2415 C CA . ALA B 1 100 ? -1.666 -8.297 -9.734 1 97.31 100 ALA B CA 1
ATOM 2416 C C . ALA B 1 100 ? -1.281 -7.477 -10.961 1 97.31 100 ALA B C 1
ATOM 2418 O O . ALA B 1 100 ? -2.127 -6.801 -11.547 1 97.31 100 ALA B O 1
ATOM 2419 N N . LEU B 1 101 ? -0.032 -7.586 -11.32 1 97.12 101 LEU B N 1
ATOM 2420 C CA . LEU B 1 101 ? 0.466 -6.855 -12.477 1 97.12 101 LEU B CA 1
ATOM 2421 C C . LEU B 1 101 ? -0.29 -7.254 -13.742 1 97.12 101 LEU B C 1
ATOM 2423 O O . LEU B 1 101 ? -0.635 -6.398 -14.555 1 97.12 101 LEU B O 1
ATOM 2427 N N . GLY B 1 102 ? -0.583 -8.539 -13.844 1 96.75 102 GLY B N 1
ATOM 2428 C CA . GLY B 1 102 ? -1.336 -9.031 -14.984 1 96.75 102 GLY B CA 1
ATOM 2429 C C . GLY B 1 102 ? -2.779 -8.562 -15 1 96.75 102 GLY B C 1
ATOM 2430 O O . GLY B 1 102 ? -3.414 -8.523 -16.047 1 96.75 102 GLY B O 1
ATOM 2431 N N . SER B 1 103 ? -3.307 -8.211 -13.875 1 96.94 103 SER B N 1
ATOM 2432 C CA . SER B 1 103 ? -4.707 -7.828 -13.719 1 96.94 103 SER B CA 1
ATOM 2433 C C . SER B 1 103 ? -4.891 -6.32 -13.859 1 96.94 103 SER B C 1
ATOM 2435 O O . SER B 1 103 ? -6.023 -5.832 -13.922 1 96.94 103 SER B O 1
ATOM 2437 N N . TYR B 1 104 ? -3.82 -5.617 -13.984 1 96.69 104 TYR B N 1
ATOM 2438 C CA . TYR B 1 104 ? -3.854 -4.164 -13.852 1 96.69 104 TYR B CA 1
ATOM 2439 C C . TYR B 1 104 ? -4.434 -3.518 -15.109 1 96.69 104 TYR B C 1
ATOM 2441 O O . TYR B 1 104 ? -3.967 -3.779 -16.219 1 96.69 104 TYR B O 1
ATOM 2449 N N . GLU B 1 105 ? -5.406 -2.664 -14.859 1 95.88 105 GLU B N 1
ATOM 2450 C CA . GLU B 1 105 ? -6.051 -1.968 -15.969 1 95.88 105 GLU B CA 1
ATOM 2451 C C . GLU B 1 105 ? -6.039 -0.457 -15.758 1 95.88 105 GLU B C 1
ATOM 2453 O O . GLU B 1 105 ? -6.727 0.281 -16.469 1 95.88 105 GLU B O 1
ATOM 2458 N N . GLY B 1 106 ? -5.367 0.003 -14.758 1 94.5 106 GLY B N 1
ATOM 2459 C CA . GLY B 1 106 ? -5.285 1.425 -14.461 1 94.5 106 GLY B CA 1
ATOM 2460 C C . GLY B 1 106 ? -5.699 1.766 -13.047 1 94.5 106 GLY B C 1
ATOM 2461 O O . GLY B 1 106 ? -6.211 0.91 -12.32 1 94.5 106 GLY B O 1
ATOM 2462 N N . GLY B 1 107 ? -5.383 3.006 -12.594 1 94.69 107 GLY B N 1
ATOM 2463 C CA . GLY B 1 107 ? -5.73 3.426 -11.25 1 94.69 107 GLY B CA 1
ATOM 2464 C C . GLY B 1 107 ? -4.965 2.672 -10.172 1 94.69 107 GLY B C 1
ATOM 2465 O O . GLY B 1 107 ? -3.801 2.318 -10.367 1 94.69 107 GLY B O 1
ATOM 2466 N N . VAL B 1 108 ? -5.582 2.549 -9.055 1 95.69 108 VAL B N 1
ATOM 2467 C CA . VAL B 1 108 ? -5.027 1.784 -7.945 1 95.69 108 VAL B CA 1
ATOM 2468 C C . VAL B 1 108 ? -5.727 0.431 -7.848 1 95.69 108 VAL B C 1
ATOM 2470 O O . VAL B 1 108 ? -6.934 0.365 -7.602 1 95.69 108 VAL B O 1
ATOM 2473 N N . LEU B 1 109 ? -4.961 -0.601 -8.094 1 97.75 109 LEU B N 1
ATOM 2474 C CA . LEU B 1 109 ? -5.496 -1.955 -8.008 1 97.75 109 LEU B CA 1
ATOM 2475 C C . LEU B 1 109 ? -5.02 -2.645 -6.734 1 97.75 109 LEU B C 1
ATOM 2477 O O . LEU B 1 109 ? -3.822 -2.637 -6.43 1 97.75 109 LEU B O 1
ATOM 2481 N N . LEU B 1 110 ? -5.949 -3.111 -5.961 1 98.12 110 LEU B N 1
ATOM 2482 C CA . LEU B 1 110 ? -5.645 -4.035 -4.871 1 98.12 110 LEU B CA 1
ATOM 2483 C C . LEU B 1 110 ? -5.922 -5.477 -5.285 1 98.12 110 LEU B C 1
ATOM 2485 O O . LEU B 1 110 ? -7.031 -5.801 -5.715 1 98.12 110 LEU B O 1
ATOM 2489 N N . PHE B 1 111 ? -4.906 -6.285 -5.223 1 98.31 111 PHE B N 1
ATOM 2490 C CA . PHE B 1 111 ? -5.043 -7.699 -5.547 1 98.31 111 PHE B CA 1
ATOM 2491 C C . PHE B 1 111 ? -5.055 -8.547 -4.277 1 98.31 111 PHE B C 1
ATOM 2493 O O . PHE B 1 111 ? -4.215 -8.359 -3.396 1 98.31 111 PHE B O 1
ATOM 2500 N N . LEU B 1 112 ? -6.016 -9.438 -4.188 1 97.62 112 LEU B N 1
ATOM 2501 C CA . LEU B 1 112 ? -6.109 -10.438 -3.131 1 97.62 112 LEU B CA 1
ATOM 2502 C C . LEU B 1 112 ? -6.137 -11.844 -3.717 1 97.62 112 LEU B C 1
ATOM 2504 O O . LEU B 1 112 ? -7.102 -12.227 -4.391 1 97.62 112 LEU B O 1
ATOM 2508 N N . GLY B 1 113 ? -5.07 -12.508 -3.441 1 95.69 113 GLY B N 1
ATOM 2509 C CA . GLY B 1 113 ? -4.957 -13.883 -3.906 1 95.69 113 GLY B CA 1
ATOM 2510 C C . GLY B 1 113 ? -5.461 -14.891 -2.898 1 95.69 113 GLY B C 1
ATOM 2511 O O . GLY B 1 113 ? -4.75 -15.242 -1.955 1 95.69 113 GLY B O 1
ATOM 2512 N N . LEU B 1 114 ? -6.668 -15.438 -3.146 1 94.88 114 LEU B N 1
ATOM 2513 C CA . LEU B 1 114 ? -7.238 -16.469 -2.295 1 94.88 114 LEU B CA 1
ATOM 2514 C C . LEU B 1 114 ? -6.691 -17.844 -2.67 1 94.88 114 LEU B C 1
ATOM 2516 O O . LEU B 1 114 ? -7.047 -18.391 -3.713 1 94.88 114 LEU B O 1
ATOM 2520 N N . GLY B 1 115 ? -5.809 -18.359 -1.908 1 90.19 115 GLY B N 1
ATOM 2521 C CA . GLY B 1 115 ? -5.191 -19.656 -2.088 1 90.19 115 GLY B CA 1
ATOM 2522 C C . GLY B 1 115 ? -5.043 -20.438 -0.793 1 90.19 115 GLY B C 1
ATOM 2523 O O . GLY B 1 115 ? -5.93 -20.406 0.063 1 90.19 115 GLY B O 1
ATOM 2524 N N . THR B 1 116 ? -3.889 -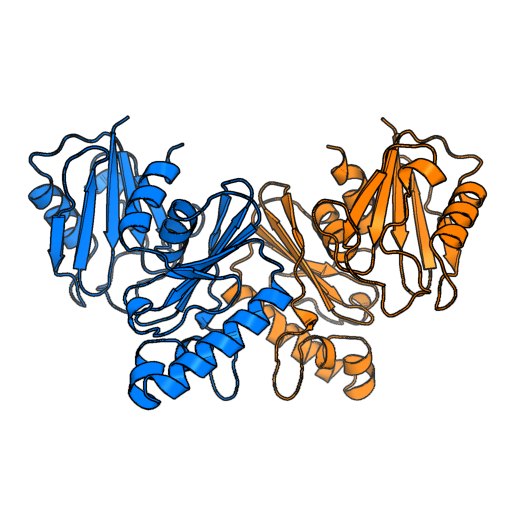21.203 -0.804 1 84.5 116 THR B N 1
ATOM 2525 C CA . THR B 1 116 ? -3.578 -21.812 0.489 1 84.5 116 THR B CA 1
ATOM 2526 C C . THR B 1 116 ? -3.484 -20.734 1.573 1 84.5 116 THR B C 1
ATOM 2528 O O . THR B 1 116 ? -4.004 -20.922 2.678 1 84.5 116 THR B O 1
ATOM 2531 N N . GLY B 1 117 ? -2.865 -19.688 1.216 1 89.31 117 GLY B N 1
ATOM 2532 C CA . GLY B 1 117 ? -2.857 -18.5 2.059 1 89.31 117 GLY B CA 1
ATOM 2533 C C . GLY B 1 117 ? -3.551 -17.312 1.42 1 89.31 117 GLY B C 1
ATOM 2534 O O . GLY B 1 117 ? -4.535 -17.484 0.697 1 89.31 117 GLY B O 1
ATOM 2535 N N . LEU B 1 118 ? -3.123 -16.188 1.767 1 94.19 118 LEU B N 1
ATOM 2536 C CA . LEU B 1 118 ? -3.635 -14.945 1.196 1 94.19 118 LEU B CA 1
ATOM 2537 C C . LEU B 1 118 ? -2.5 -14.102 0.618 1 94.19 118 LEU B C 1
ATOM 2539 O O . LEU B 1 118 ? -1.638 -13.625 1.357 1 94.19 118 LEU B O 1
ATOM 2543 N N . GLY B 1 119 ? -2.449 -13.977 -0.673 1 94.75 119 GLY B N 1
ATOM 2544 C CA . GLY B 1 119 ? -1.543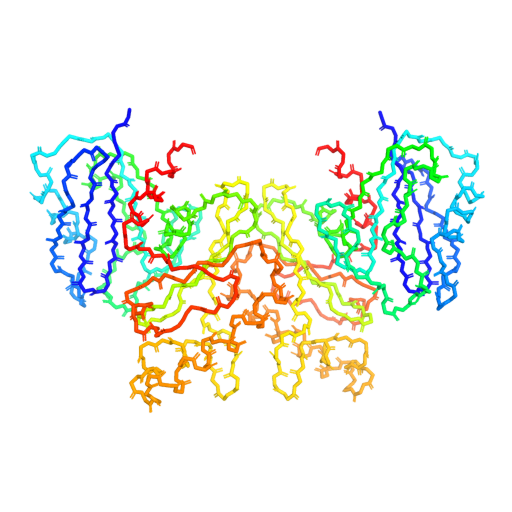 -13.039 -1.319 1 94.75 119 GLY B CA 1
ATOM 2545 C C . GLY B 1 119 ? -2.121 -11.641 -1.448 1 94.75 119 GLY B C 1
ATOM 2546 O O . GLY B 1 119 ? -3.34 -11.477 -1.521 1 94.75 119 GLY B O 1
ATOM 2547 N N . SER B 1 120 ? -1.254 -10.695 -1.443 1 97.25 120 SER B N 1
ATOM 2548 C CA . SER B 1 120 ? -1.722 -9.32 -1.587 1 97.25 120 SER B CA 1
ATOM 2549 C C . SER B 1 120 ? -0.687 -8.453 -2.299 1 97.25 120 SER B C 1
ATOM 2551 O O . SER B 1 120 ? 0.519 -8.648 -2.119 1 97.25 120 SER B O 1
ATOM 2553 N N . ALA B 1 121 ? -1.178 -7.551 -3.061 1 97.44 121 ALA B N 1
ATOM 2554 C CA . ALA B 1 121 ? -0.335 -6.57 -3.742 1 97.44 121 ALA B CA 1
ATOM 2555 C C . ALA B 1 121 ? -1.15 -5.359 -4.184 1 97.44 121 ALA B C 1
ATOM 2557 O O . ALA B 1 121 ? -2.357 -5.465 -4.41 1 97.44 121 ALA B O 1
ATOM 2558 N N . ILE B 1 122 ? -0.487 -4.234 -4.309 1 97.38 122 ILE B N 1
ATOM 2559 C CA . ILE B 1 122 ? -1.07 -3.047 -4.922 1 97.38 122 ILE B CA 1
ATOM 2560 C C . ILE B 1 122 ? -0.329 -2.715 -6.215 1 97.38 122 ILE B C 1
ATOM 2562 O O . ILE B 1 122 ? 0.892 -2.869 -6.293 1 97.38 122 ILE B O 1
ATOM 2566 N N . VAL B 1 123 ? -1.076 -2.365 -7.199 1 96.56 123 VAL B N 1
ATOM 2567 C CA . VAL B 1 123 ? -0.486 -1.861 -8.438 1 96.56 123 VAL B CA 1
ATOM 2568 C C . VAL B 1 123 ? -0.971 -0.437 -8.695 1 96.56 123 VAL B C 1
ATOM 2570 O O . VAL B 1 123 ? -2.168 -0.155 -8.602 1 96.56 123 VAL B O 1
ATOM 2573 N N . THR B 1 124 ? -0.089 0.428 -8.961 1 93.81 124 THR B N 1
ATOM 2574 C CA . THR B 1 124 ? -0.409 1.796 -9.352 1 93.81 124 THR B CA 1
ATOM 2575 C C . THR B 1 124 ? 0.599 2.316 -10.375 1 93.81 124 THR B C 1
ATOM 2577 O O . THR B 1 124 ? 1.798 2.057 -10.258 1 93.81 124 THR B O 1
ATOM 2580 N N . ASP B 1 125 ? 0.109 2.906 -11.453 1 90.44 125 ASP B N 1
ATOM 2581 C CA . ASP B 1 125 ? 0.934 3.457 -12.523 1 90.44 125 ASP B CA 1
ATOM 2582 C C . ASP B 1 125 ? 1.856 2.391 -13.109 1 90.44 125 ASP B C 1
ATOM 2584 O O . ASP B 1 125 ? 3.033 2.652 -13.359 1 90.44 125 ASP B O 1
ATOM 2588 N N . GLY B 1 126 ? 1.382 1.202 -13.102 1 88.75 126 GLY B N 1
ATOM 2589 C CA . GLY B 1 126 ? 2.09 0.094 -13.719 1 88.75 126 GLY B CA 1
ATOM 2590 C C . GLY B 1 126 ? 3.158 -0.506 -12.828 1 88.75 126 GLY B C 1
ATOM 2591 O O . GLY B 1 126 ? 3.895 -1.401 -13.242 1 88.75 126 GLY B O 1
ATOM 2592 N N . LYS B 1 127 ? 3.23 0.02 -11.641 1 91.69 127 LYS B N 1
ATOM 2593 C CA . LYS B 1 127 ? 4.207 -0.508 -10.695 1 91.69 127 LYS B CA 1
ATOM 2594 C C . LYS B 1 127 ? 3.521 -1.315 -9.594 1 91.69 127 LYS B C 1
ATOM 2596 O O . LYS B 1 127 ? 2.455 -0.933 -9.109 1 91.69 127 LYS B O 1
ATOM 2601 N N . VAL B 1 128 ? 4.207 -2.389 -9.203 1 94.69 128 VAL B N 1
ATOM 2602 C CA . VAL B 1 128 ? 3.596 -3.299 -8.242 1 94.69 128 VAL B CA 1
ATOM 2603 C C . VAL B 1 128 ? 4.281 -3.154 -6.883 1 94.69 128 VAL B C 1
ATOM 2605 O O . VAL B 1 128 ? 5.504 -3.033 -6.809 1 94.69 128 VAL B O 1
ATOM 2608 N N . LEU B 1 129 ? 3.557 -3.111 -5.859 1 94.56 129 LEU B N 1
ATOM 2609 C CA . LEU B 1 129 ? 4.012 -3.178 -4.477 1 94.56 129 LEU B CA 1
ATOM 2610 C C . LEU B 1 129 ? 3.498 -4.441 -3.795 1 94.56 129 LEU B C 1
ATOM 2612 O O . LEU B 1 129 ? 2.326 -4.52 -3.422 1 94.56 129 LEU B O 1
ATOM 2616 N N . PRO B 1 130 ? 4.371 -5.418 -3.686 1 94.94 130 PRO B N 1
ATOM 2617 C CA . PRO B 1 130 ? 3.945 -6.609 -2.947 1 94.94 130 PRO B CA 1
ATOM 2618 C C . PRO B 1 130 ? 3.688 -6.324 -1.469 1 94.94 130 PRO B C 1
ATOM 2620 O O . PRO B 1 130 ? 4.367 -5.488 -0.868 1 94.94 130 PRO B O 1
ATOM 2623 N N . MET B 1 131 ? 2.684 -7.02 -0.896 1 95.69 131 MET B N 1
ATOM 2624 C CA . MET B 1 131 ? 2.359 -6.914 0.523 1 95.69 131 MET B CA 1
ATOM 2625 C C . MET B 1 131 ? 2.139 -8.289 1.138 1 95.69 131 MET B C 1
ATOM 2627 O O . MET B 1 131 ? 1.831 -9.25 0.428 1 95.69 131 MET B O 1
ATOM 2631 N N . GLU B 1 132 ? 2.332 -8.375 2.469 1 94.69 132 GLU B N 1
ATOM 2632 C CA . GLU B 1 132 ? 2.057 -9.586 3.242 1 94.69 132 GLU B CA 1
ATOM 2633 C C . GLU B 1 132 ? 0.957 -9.336 4.273 1 94.69 132 GLU B C 1
ATOM 2635 O O . GLU B 1 132 ? 1.175 -9.516 5.473 1 94.69 132 GLU B O 1
ATOM 2640 N N . LEU B 1 133 ? -0.223 -9.07 3.77 1 94.94 133 LEU B N 1
ATOM 2641 C CA . LEU B 1 133 ? -1.334 -8.727 4.648 1 94.94 133 LEU B CA 1
ATOM 2642 C C . LEU B 1 133 ? -1.84 -9.953 5.395 1 94.94 133 LEU B C 1
ATOM 2644 O O . LEU B 1 133 ? -2.549 -9.828 6.398 1 94.94 133 LEU B O 1
ATOM 2648 N N . ALA B 1 134 ? -1.456 -11.078 4.895 1 92 134 ALA B N 1
ATOM 2649 C CA . ALA B 1 134 ? -1.946 -12.359 5.398 1 92 134 ALA B CA 1
ATOM 2650 C C . ALA B 1 134 ? -1.66 -12.508 6.891 1 92 134 ALA B C 1
ATOM 2652 O O . ALA B 1 134 ? -2.443 -13.117 7.621 1 92 134 ALA B O 1
ATOM 2653 N N . HIS B 1 135 ? -0.668 -11.844 7.34 1 87.94 135 HIS B N 1
ATOM 2654 C CA . HIS B 1 135 ? -0.18 -12.086 8.695 1 87.94 135 HIS B CA 1
ATOM 2655 C C . HIS B 1 135 ? -0.711 -11.047 9.672 1 87.94 135 HIS B C 1
ATOM 2657 O O . HIS B 1 135 ? -0.501 -11.156 10.883 1 87.94 135 HIS B O 1
ATOM 2663 N N . LEU B 1 136 ? -1.386 -10.055 9.188 1 88.94 136 LEU B N 1
ATOM 2664 C CA . LEU B 1 136 ? -1.989 -9.07 10.078 1 88.94 136 LEU B CA 1
ATOM 2665 C C . LEU B 1 136 ? -3.156 -9.68 10.852 1 88.94 136 LEU B C 1
ATOM 2667 O O . LEU B 1 136 ? -3.795 -10.617 10.375 1 88.94 136 LEU B O 1
ATOM 2671 N N . SER B 1 137 ? -3.393 -9.078 11.961 1 85.62 137 SER B N 1
ATOM 2672 C CA . SER B 1 137 ? -4.418 -9.609 12.852 1 85.62 137 SER B CA 1
ATOM 2673 C C . SER B 1 137 ? -5.812 -9.422 12.266 1 85.62 137 SER B C 1
ATOM 2675 O O . SER B 1 137 ? -6.105 -8.391 11.656 1 85.62 137 SER B O 1
ATOM 2677 N N . TYR B 1 138 ? -6.66 -10.398 12.5 1 89.69 138 TYR B N 1
ATOM 2678 C CA . TYR B 1 138 ? -8.078 -10.406 12.164 1 89.69 138 TYR B CA 1
ATOM 2679 C C . TYR B 1 138 ? -8.859 -11.289 13.141 1 89.69 138 TYR B C 1
ATOM 2681 O O . TYR B 1 138 ? -8.633 -12.5 13.203 1 89.69 138 TYR B O 1
ATOM 2689 N N . ARG B 1 139 ? -9.711 -10.562 13.914 1 89 139 ARG B N 1
ATOM 2690 C CA . ARG B 1 139 ? -10.461 -11.227 14.977 1 89 139 ARG B CA 1
ATOM 2691 C C . ARG B 1 139 ? -9.523 -12 15.906 1 89 139 ARG B C 1
ATOM 2693 O O . ARG B 1 139 ? -8.625 -11.422 16.516 1 89 139 ARG B O 1
ATOM 2700 N N . LYS B 1 140 ? -9.656 -13.297 16.031 1 88.06 140 LYS B N 1
ATOM 2701 C CA . LYS B 1 140 ? -8.867 -14.078 16.969 1 88.06 140 LYS B CA 1
ATOM 2702 C C . LYS B 1 140 ? -7.629 -14.664 16.312 1 88.06 140 LYS B C 1
ATOM 2704 O O . LYS B 1 140 ? -6.922 -15.477 16.906 1 88.06 140 LYS B O 1
ATOM 2709 N N . GLY B 1 141 ? -7.355 -14.273 15.07 1 90.19 141 GLY B N 1
ATOM 2710 C CA . GLY B 1 141 ? -6.215 -14.797 14.336 1 90.19 141 GLY B CA 1
ATOM 2711 C C . GLY B 1 141 ? -5.656 -13.812 13.328 1 90.19 141 GLY B C 1
ATOM 2712 O O . GLY B 1 141 ? -5.434 -12.641 13.648 1 90.19 141 GLY B O 1
ATOM 2713 N N . THR B 1 142 ? -5.277 -14.328 12.195 1 91.44 142 THR B N 1
ATOM 2714 C CA . THR B 1 142 ? -4.762 -13.516 11.102 1 91.44 142 THR B CA 1
ATOM 2715 C C . THR B 1 142 ? -5.711 -13.547 9.906 1 91.44 142 THR B C 1
ATOM 2717 O O . THR B 1 142 ? -6.641 -14.359 9.867 1 91.44 142 THR B O 1
ATOM 2720 N N . PHE B 1 143 ? -5.508 -12.695 8.977 1 93.62 143 PHE B N 1
ATOM 2721 C CA . PHE B 1 143 ? -6.301 -12.719 7.754 1 93.62 143 PHE B CA 1
ATOM 2722 C C . PHE B 1 143 ? -6.215 -14.086 7.082 1 93.62 143 PHE B C 1
ATOM 2724 O O . PHE B 1 143 ? -7.219 -14.609 6.598 1 93.62 143 PHE B O 1
ATOM 2731 N N . GLU B 1 144 ? -5.059 -14.656 7.066 1 93.25 144 GLU B N 1
ATOM 2732 C CA . GLU B 1 144 ? -4.848 -15.938 6.398 1 93.25 144 GLU B CA 1
ATOM 2733 C C . GLU B 1 144 ? -5.652 -17.047 7.074 1 93.25 144 GLU B C 1
ATOM 2735 O O . GLU B 1 144 ? -6.172 -17.938 6.402 1 93.25 144 GLU B O 1
ATOM 2740 N N . ASP B 1 145 ? -5.828 -17 8.422 1 94 145 ASP B N 1
ATOM 2741 C CA . ASP B 1 145 ? -6.574 -18 9.164 1 94 145 ASP B CA 1
ATOM 2742 C C . ASP B 1 145 ? -8.031 -18.047 8.727 1 94 145 ASP B C 1
ATOM 2744 O O . ASP B 1 145 ? -8.695 -19.078 8.859 1 94 145 ASP B O 1
ATOM 2748 N N . TYR B 1 146 ? -8.469 -16.984 8.219 1 96 146 TYR B N 1
ATOM 2749 C CA . TYR B 1 146 ? -9.891 -16.891 7.902 1 96 146 TYR B CA 1
ATOM 2750 C C . TYR B 1 146 ? -10.117 -16.953 6.395 1 96 146 TYR B C 1
ATOM 2752 O O . TYR B 1 146 ? -11.117 -17.516 5.934 1 96 146 TYR B O 1
ATOM 2760 N N . LEU B 1 147 ? -9.18 -16.453 5.652 1 96.44 147 LEU B N 1
ATOM 2761 C CA . LEU B 1 147 ? -9.422 -16.297 4.223 1 96.44 147 LEU B CA 1
ATOM 2762 C C . LEU B 1 147 ? -8.742 -17.406 3.432 1 96.44 147 LEU B C 1
ATOM 2764 O O . LEU B 1 147 ? -9.109 -17.672 2.285 1 96.44 147 LEU B O 1
ATOM 2768 N N . GLY B 1 148 ? -7.719 -18 3.984 1 94 148 GLY B N 1
ATOM 2769 C CA . GLY B 1 148 ? -7.031 -19.094 3.312 1 94 148 GLY B CA 1
ATOM 2770 C C . GLY B 1 148 ? -7.855 -20.359 3.244 1 94 148 GLY B C 1
ATOM 2771 O O . GLY B 1 148 ? -8.961 -20.422 3.785 1 94 148 GLY B O 1
ATOM 2772 N N . PHE B 1 149 ? -7.25 -21.344 2.605 1 91.31 149 PHE B N 1
ATOM 2773 C CA . PHE B 1 149 ? -7.969 -22.594 2.406 1 91.31 149 PHE B CA 1
ATOM 2774 C C . PHE B 1 149 ? -8.328 -23.234 3.744 1 91.31 149 PHE B C 1
ATOM 2776 O O . PHE B 1 149 ? -9.398 -23.828 3.887 1 91.31 149 PHE B O 1
ATOM 2783 N N . ARG B 1 150 ? -7.555 -23.141 4.742 1 91.75 150 ARG B N 1
ATOM 2784 C CA . ARG B 1 150 ? -7.855 -23.672 6.07 1 91.75 150 ARG B CA 1
ATOM 2785 C C . ARG B 1 150 ? -9.117 -23.031 6.641 1 91.75 150 ARG B C 1
ATOM 2787 O O . ARG B 1 150 ? -9.914 -23.703 7.301 1 91.75 150 ARG B O 1
ATOM 2794 N N . GLY B 1 151 ? -9.242 -21.766 6.43 1 94.31 151 GLY B N 1
ATOM 2795 C CA . GLY B 1 151 ? -10.461 -21.078 6.848 1 94.31 151 GLY B CA 1
ATOM 2796 C C . GLY B 1 151 ? -11.703 -21.609 6.168 1 94.31 151 GLY B C 1
ATOM 2797 O O . GLY B 1 151 ? -12.734 -21.812 6.812 1 94.31 151 GLY B O 1
ATOM 2798 N N . TYR B 1 152 ? -11.531 -21.859 4.898 1 95.94 152 TYR B N 1
ATOM 2799 C CA . TYR B 1 152 ? -12.625 -22.453 4.129 1 95.94 152 TYR B CA 1
ATOM 2800 C C . TYR B 1 152 ? -13 -23.828 4.668 1 95.94 152 TYR B C 1
ATOM 2802 O O . TYR B 1 152 ? -14.188 -24.109 4.875 1 95.94 152 TYR B O 1
ATOM 2810 N N . GLU B 1 153 ? -12 -24.578 4.895 1 96 153 GLU B N 1
ATOM 2811 C CA . GLU B 1 153 ? -12.234 -25.953 5.359 1 96 153 GLU B CA 1
ATOM 2812 C C . GLU B 1 153 ? -12.898 -25.953 6.734 1 96 153 GLU B C 1
ATOM 2814 O O . GLU B 1 153 ? -13.781 -26.781 6.992 1 96 153 GLU B O 1
ATOM 2819 N N . SER B 1 154 ? -12.547 -25.094 7.535 1 95.88 154 SER B N 1
ATOM 2820 C CA . SER B 1 154 ? -13.008 -25.094 8.922 1 95.88 154 SER B CA 1
ATOM 2821 C C . SER B 1 154 ? -14.383 -24.453 9.055 1 95.88 154 SER B C 1
ATOM 2823 O O . SER B 1 154 ? -15.164 -24.828 9.93 1 95.88 154 SER B O 1
ATOM 2825 N N . ARG B 1 155 ? -14.727 -23.562 8.203 1 96.5 155 ARG B N 1
ATOM 2826 C CA . ARG B 1 155 ? -15.906 -22.734 8.43 1 96.5 155 ARG B CA 1
ATOM 2827 C C . ARG B 1 155 ? -16.984 -23.016 7.387 1 96.5 155 ARG B C 1
ATOM 2829 O O . ARG B 1 155 ? -18.141 -22.672 7.582 1 96.5 155 ARG B O 1
ATOM 2836 N N . GLY B 1 156 ? -16.594 -23.594 6.316 1 96.5 156 GLY B N 1
ATOM 2837 C CA . GLY B 1 156 ? -17.516 -23.812 5.219 1 96.5 156 GLY B CA 1
ATOM 2838 C C . GLY B 1 156 ? -17.625 -22.625 4.285 1 96.5 156 GLY B C 1
ATOM 2839 O O . GLY B 1 156 ? -17.188 -21.531 4.617 1 96.5 156 GLY B O 1
ATOM 2840 N N . GLN B 1 157 ? -18.312 -22.859 3.189 1 96.12 157 GLN B N 1
ATOM 2841 C CA . GLN B 1 157 ? -18.344 -21.906 2.08 1 96.12 157 GLN B CA 1
ATOM 2842 C C . GLN B 1 157 ? -19.031 -20.609 2.49 1 96.12 157 GLN B C 1
ATOM 2844 O O . GLN B 1 157 ? -18.516 -19.516 2.254 1 96.12 157 GLN B O 1
ATOM 2849 N N . GLU B 1 158 ? -20.125 -20.719 3.143 1 96.88 158 GLU B N 1
ATOM 2850 C CA . GLU B 1 158 ? -20.922 -19.531 3.451 1 96.88 158 GLU B CA 1
ATOM 2851 C C . GLU B 1 158 ? -20.219 -18.625 4.441 1 96.88 158 GLU B C 1
ATOM 2853 O O . GLU B 1 158 ? -20.062 -17.422 4.195 1 96.88 158 GLU B O 1
ATOM 2858 N N . LYS B 1 159 ? -19.797 -19.203 5.449 1 97.44 159 LYS B N 1
ATOM 2859 C CA . LYS B 1 159 ? -19.125 -18.422 6.484 1 97.44 159 LYS B CA 1
ATOM 2860 C C . LYS B 1 159 ? -17.797 -17.875 5.984 1 97.44 159 LYS B C 1
ATOM 2862 O O . LYS B 1 159 ? -17.422 -16.75 6.297 1 97.44 159 LYS B O 1
ATOM 2867 N N . TRP B 1 160 ? -17.078 -18.672 5.297 1 97.5 160 TRP B N 1
ATOM 2868 C CA . TRP B 1 160 ? -15.828 -18.234 4.703 1 97.5 160 TRP B CA 1
ATOM 2869 C C . TRP B 1 160 ? -16.047 -17.031 3.785 1 97.5 160 TRP B C 1
ATOM 2871 O O . TRP B 1 160 ? -15.344 -16.031 3.889 1 97.5 160 TRP B O 1
ATOM 2881 N N . GLN B 1 161 ? -17.031 -17.094 2.99 1 97.5 161 GLN B N 1
ATOM 2882 C CA . GLN B 1 161 ? -17.344 -16.031 2.049 1 97.5 161 GLN B CA 1
ATOM 2883 C C . GLN B 1 161 ? -17.75 -14.75 2.781 1 97.5 161 GLN B C 1
ATOM 2885 O O . GLN B 1 161 ? -17.422 -13.648 2.338 1 97.5 161 GLN B O 1
ATOM 2890 N N . GLU B 1 162 ? -18.406 -14.914 3.865 1 97.44 162 GLU B N 1
ATOM 2891 C CA . GLU B 1 162 ? -18.734 -13.75 4.684 1 97.44 162 GLU B CA 1
ATOM 2892 C C . GLU B 1 162 ? -17.469 -13.039 5.168 1 97.44 162 GLU B C 1
ATOM 2894 O O . GLU B 1 162 ? -17.422 -11.805 5.188 1 97.44 162 GLU B O 1
ATOM 2899 N N . HIS B 1 163 ? -16.516 -13.828 5.543 1 96.88 163 HIS B N 1
ATOM 2900 C CA . HIS B 1 163 ? -15.266 -13.242 5.984 1 96.88 163 HIS B CA 1
ATOM 2901 C C . HIS B 1 163 ? -14.539 -12.547 4.836 1 96.88 163 HIS B C 1
ATOM 2903 O O . HIS B 1 163 ? -13.961 -11.477 5.02 1 96.88 163 HIS B O 1
ATOM 2909 N N . VAL B 1 164 ? -14.578 -13.141 3.666 1 97.12 164 VAL B N 1
ATOM 2910 C CA . VAL B 1 164 ? -13.961 -12.516 2.498 1 97.12 164 VAL B CA 1
ATOM 2911 C C . VAL B 1 164 ? -14.609 -11.156 2.242 1 97.12 164 VAL B C 1
ATOM 2913 O O . VAL B 1 164 ? -13.914 -10.156 2.066 1 97.12 164 VAL B O 1
ATOM 2916 N N . PHE B 1 165 ? -15.953 -11.102 2.357 1 97.62 165 PHE B N 1
ATOM 2917 C CA . PHE B 1 165 ? -16.688 -9.859 2.117 1 97.62 165 PHE B CA 1
ATOM 2918 C C . PHE B 1 165 ? -16.312 -8.805 3.158 1 97.62 165 PHE B C 1
ATOM 2920 O O . PHE B 1 165 ? -16.078 -7.648 2.818 1 97.62 165 PHE B O 1
ATOM 2927 N N . THR B 1 166 ? -16.266 -9.242 4.367 1 96.12 166 THR B N 1
ATOM 2928 C CA . THR B 1 166 ? -15.938 -8.328 5.461 1 96.12 166 THR B CA 1
ATOM 2929 C C . THR B 1 166 ? -14.539 -7.75 5.273 1 96.12 166 THR B C 1
ATOM 2931 O O . THR B 1 166 ? -14.344 -6.543 5.41 1 96.12 166 THR B O 1
ATOM 2934 N N . VAL B 1 167 ? -13.609 -8.57 4.887 1 95.06 167 VAL B N 1
ATOM 2935 C CA . VAL B 1 167 ? -12.219 -8.148 4.734 1 95.06 167 VAL B CA 1
ATOM 2936 C C . VAL B 1 167 ? -12.086 -7.234 3.521 1 95.06 167 VAL B C 1
ATOM 2938 O O . VAL B 1 167 ? -11.375 -6.227 3.572 1 95.06 167 VAL B O 1
ATOM 2941 N N . VAL B 1 168 ? -12.781 -7.543 2.482 1 96.44 168 VAL B N 1
ATOM 2942 C CA . VAL B 1 168 ? -12.781 -6.703 1.29 1 96.44 168 VAL B CA 1
ATOM 2943 C C . VAL B 1 168 ? -13.273 -5.301 1.645 1 96.44 168 VAL B C 1
ATOM 2945 O O . VAL B 1 168 ? -12.656 -4.305 1.254 1 96.44 168 VAL B O 1
ATOM 2948 N N . GLU B 1 169 ? -14.328 -5.207 2.404 1 95.69 169 GLU B N 1
ATOM 2949 C CA . GLU B 1 169 ? -14.859 -3.908 2.809 1 95.69 169 GLU B CA 1
ATOM 2950 C C . GLU B 1 169 ? -13.852 -3.133 3.648 1 95.69 169 GLU B C 1
ATOM 2952 O O . GLU B 1 169 ? -13.688 -1.925 3.469 1 95.69 169 GLU B O 1
ATOM 2957 N N . ARG B 1 170 ? -13.203 -3.816 4.48 1 93.69 170 ARG B N 1
ATOM 2958 C CA . ARG B 1 170 ? -12.195 -3.184 5.324 1 93.69 170 ARG B CA 1
ATOM 2959 C C . ARG B 1 170 ? -11.023 -2.682 4.492 1 93.69 170 ARG B C 1
ATOM 2961 O O . ARG B 1 170 ? -10.531 -1.571 4.711 1 93.69 170 ARG B O 1
ATOM 2968 N N . PHE B 1 171 ? -10.609 -3.486 3.551 1 95.69 171 PHE B N 1
ATOM 2969 C CA . PHE B 1 171 ? -9.469 -3.121 2.729 1 95.69 171 PHE B CA 1
ATOM 2970 C C . PHE B 1 171 ? -9.828 -2.014 1.748 1 95.69 171 PHE B C 1
ATOM 2972 O O . PHE B 1 171 ? -9 -1.164 1.426 1 95.69 171 PHE B O 1
ATOM 2979 N N . LYS B 1 172 ? -11.078 -1.984 1.305 1 95.19 172 LYS B N 1
ATOM 2980 C CA . LYS B 1 172 ? -11.555 -0.867 0.492 1 95.19 172 LYS B CA 1
ATOM 2981 C C . LYS B 1 172 ? -11.398 0.457 1.235 1 95.19 172 LYS B C 1
ATOM 2983 O O . LYS B 1 172 ? -10.922 1.441 0.668 1 95.19 172 LYS B O 1
ATOM 2988 N N . ALA B 1 173 ? -11.75 0.409 2.469 1 92.62 173 ALA B N 1
ATOM 2989 C CA . ALA B 1 173 ? -11.688 1.615 3.291 1 92.62 173 ALA B CA 1
ATOM 2990 C C . ALA B 1 173 ? -10.234 1.989 3.598 1 92.62 173 ALA B C 1
ATOM 2992 O O . ALA B 1 173 ? -9.898 3.174 3.666 1 92.62 173 ALA B O 1
ATOM 2993 N N . ALA B 1 174 ? -9.398 1.071 3.713 1 94.25 174 ALA B N 1
ATOM 2994 C CA . ALA B 1 174 ? -8.031 1.293 4.156 1 94.25 174 ALA B CA 1
ATOM 2995 C C . ALA B 1 174 ? -7.137 1.722 2.996 1 94.25 174 ALA B C 1
ATOM 2997 O O . ALA B 1 174 ? -6.266 2.582 3.156 1 94.25 174 ALA B O 1
ATOM 2998 N N . PHE B 1 175 ? -7.367 1.123 1.812 1 95.12 175 PHE B N 1
ATOM 2999 C CA . PHE B 1 175 ? -6.414 1.307 0.722 1 95.12 175 PHE B CA 1
ATOM 3000 C C . PHE B 1 175 ? -7.004 2.199 -0.365 1 95.12 175 PHE B C 1
ATOM 3002 O O . PHE B 1 175 ? -6.285 2.662 -1.253 1 95.12 175 PHE B O 1
ATOM 3009 N N . LEU B 1 176 ? -8.227 2.395 -0.37 1 93.94 176 LEU B N 1
ATOM 3010 C CA . LEU B 1 176 ? -8.93 3.277 -1.291 1 93.94 176 LEU B CA 1
ATOM 3011 C C . LEU B 1 176 ? -8.641 2.902 -2.74 1 93.94 176 LEU B C 1
ATOM 3013 O O . LEU B 1 176 ? -8.281 3.762 -3.549 1 93.94 176 LEU B O 1
ATOM 3017 N N . PRO B 1 177 ? -8.742 1.635 -3.076 1 96.19 177 PRO B N 1
ATOM 3018 C CA . PRO B 1 177 ? -8.445 1.217 -4.449 1 96.19 177 PRO B CA 1
ATOM 3019 C C . PRO B 1 177 ? -9.547 1.607 -5.434 1 96.19 177 PRO B C 1
ATOM 3021 O O . PRO B 1 177 ? -10.672 1.883 -5.027 1 96.19 177 PRO B O 1
ATOM 3024 N N . ASP B 1 178 ? -9.203 1.713 -6.723 1 96.12 178 ASP B N 1
ATOM 3025 C CA . ASP B 1 178 ? -10.18 1.894 -7.793 1 96.12 178 ASP B CA 1
ATOM 3026 C C . ASP B 1 178 ? -10.75 0.553 -8.25 1 96.12 178 ASP B C 1
ATOM 3028 O O . ASP B 1 178 ? -11.844 0.496 -8.805 1 96.12 178 ASP B O 1
ATOM 3032 N N . ASP B 1 179 ? -9.953 -0.481 -8.016 1 96.69 179 ASP B N 1
ATOM 3033 C CA . ASP B 1 179 ? -10.266 -1.835 -8.461 1 96.69 179 ASP B CA 1
ATOM 3034 C C . ASP B 1 179 ? -9.711 -2.875 -7.488 1 96.69 179 ASP B C 1
ATOM 3036 O O . ASP B 1 179 ? -8.617 -2.703 -6.945 1 96.69 179 ASP B O 1
ATOM 3040 N N . ILE B 1 180 ? -10.547 -3.9 -7.16 1 98.12 180 ILE B N 1
ATOM 3041 C CA . ILE B 1 180 ? -10.086 -5.039 -6.371 1 98.12 180 ILE B CA 1
ATOM 3042 C C . ILE B 1 180 ? -10.258 -6.328 -7.172 1 98.12 180 ILE B C 1
ATOM 3044 O O . ILE B 1 180 ? -11.359 -6.645 -7.617 1 98.12 180 ILE B O 1
ATOM 3048 N N . VAL B 1 181 ? -9.164 -7.012 -7.344 1 98.25 181 VAL B N 1
ATOM 3049 C CA . VAL B 1 181 ? -9.211 -8.305 -8.023 1 98.25 181 VAL B CA 1
ATOM 3050 C C . VAL B 1 181 ? -9.031 -9.43 -7.004 1 98.25 181 VAL B C 1
ATOM 3052 O O . VAL B 1 181 ? -8.094 -9.414 -6.207 1 98.25 181 VAL B O 1
ATOM 3055 N N . LEU B 1 182 ? -9.984 -10.312 -6.992 1 97.69 182 LEU B N 1
ATOM 3056 C CA . LEU B 1 182 ? -9.867 -11.547 -6.227 1 97.69 182 LEU B CA 1
ATOM 3057 C C . LEU B 1 182 ? -9.344 -12.68 -7.102 1 97.69 182 LEU B C 1
ATOM 3059 O O . LEU B 1 182 ? -10.055 -13.172 -7.984 1 97.69 182 LEU B O 1
ATOM 3063 N N . GLY B 1 183 ? -8.094 -13.023 -6.789 1 95.44 183 GLY B N 1
ATOM 3064 C CA . GLY B 1 183 ? -7.473 -14.086 -7.555 1 95.44 183 GLY B CA 1
ATOM 3065 C C . GLY B 1 183 ? -7.117 -15.297 -6.715 1 95.44 183 GLY B C 1
ATOM 3066 O O . GLY B 1 183 ? -7.734 -15.547 -5.676 1 95.44 183 GLY B O 1
ATOM 3067 N N . GLY B 1 184 ? -6.23 -16.078 -7.246 1 90.38 184 GLY B N 1
ATOM 3068 C CA . GLY B 1 184 ? -5.84 -17.297 -6.559 1 90.38 184 GLY B CA 1
ATOM 3069 C C . GLY B 1 184 ? -6.734 -18.484 -6.883 1 90.38 184 GLY B C 1
ATOM 3070 O O . GLY B 1 184 ? -7.875 -18.312 -7.312 1 90.38 184 GLY B O 1
ATOM 3071 N N . GLY B 1 185 ? -6.227 -19.672 -6.648 1 86.31 185 GLY B N 1
ATOM 3072 C CA . GLY B 1 185 ? -6.906 -20.906 -7.016 1 86.31 185 GLY B CA 1
ATOM 3073 C C . GLY B 1 185 ? -8.227 -21.094 -6.289 1 86.31 185 GLY B C 1
ATOM 3074 O O . GLY B 1 185 ? -9.125 -21.766 -6.793 1 86.31 185 GLY B O 1
ATOM 3075 N N . LYS B 1 186 ? -8.43 -20.453 -5.133 1 90.06 186 LYS B N 1
ATOM 3076 C CA . LYS B 1 186 ? -9.625 -20.672 -4.328 1 90.06 186 LYS B CA 1
ATOM 3077 C C . LYS B 1 186 ? -10.656 -19.578 -4.559 1 90.06 186 LYS B C 1
ATOM 3079 O O . LYS B 1 186 ? -11.758 -19.625 -4.008 1 90.06 186 LYS B O 1
ATOM 3084 N N . SER B 1 187 ? -10.297 -18.594 -5.41 1 93.44 187 SER B N 1
ATOM 3085 C CA . SER B 1 187 ? -11.266 -17.547 -5.719 1 93.44 187 SER B CA 1
ATOM 3086 C C . SER B 1 187 ? -12.516 -18.125 -6.379 1 93.44 187 SER B C 1
ATOM 3088 O O . SER B 1 187 ? -13.602 -17.547 -6.281 1 93.44 187 SER B O 1
ATOM 3090 N N . LYS B 1 188 ? -12.391 -19.281 -6.984 1 90.69 188 LYS B N 1
ATOM 3091 C CA . LYS B 1 188 ? -13.5 -19.938 -7.672 1 90.69 188 LYS B CA 1
ATOM 3092 C C . LYS B 1 188 ? -14.516 -20.484 -6.672 1 90.69 188 LYS B C 1
ATOM 3094 O O . LYS B 1 188 ? -15.625 -20.859 -7.055 1 90.69 188 LYS B O 1
ATOM 3099 N N . LEU B 1 189 ? -14.164 -20.531 -5.43 1 93.69 189 LEU B N 1
ATOM 3100 C CA . LEU B 1 189 ? -15.062 -21.047 -4.395 1 93.69 189 LEU B CA 1
ATOM 3101 C C . LEU B 1 189 ? -16.078 -19.984 -3.988 1 93.69 189 LEU B C 1
ATOM 3103 O O . LEU B 1 189 ? -17.062 -20.281 -3.32 1 93.69 189 LEU B O 1
ATOM 3107 N N . LEU B 1 190 ? -15.82 -18.734 -4.398 1 95.44 190 LEU B N 1
ATOM 3108 C CA . LEU B 1 190 ? -16.797 -17.672 -4.16 1 95.44 190 LEU B CA 1
ATOM 3109 C C . LEU B 1 190 ? -18.047 -17.875 -5 1 95.44 190 LEU B C 1
ATOM 3111 O O . LEU B 1 190 ? -17.953 -18.188 -6.191 1 95.44 190 LEU B O 1
ATOM 3115 N N . THR B 1 191 ? -19.141 -17.766 -4.367 1 96.12 191 THR B N 1
ATOM 3116 C CA . THR B 1 191 ? -20.391 -17.922 -5.102 1 96.12 191 THR B CA 1
ATOM 3117 C C . THR B 1 191 ? -20.922 -16.562 -5.559 1 96.12 191 THR B C 1
ATOM 3119 O O . THR B 1 191 ? -21.828 -16.484 -6.383 1 96.12 191 THR B O 1
ATOM 3122 N N . GLU B 1 192 ? -20.422 -15.539 -4.953 1 95.56 192 GLU B N 1
ATOM 3123 C CA . GLU B 1 192 ? -20.719 -14.148 -5.293 1 95.56 192 GLU B CA 1
ATOM 3124 C C . GLU B 1 192 ? -19.453 -13.289 -5.258 1 95.56 192 GLU B C 1
ATOM 3126 O O . GLU B 1 192 ? -18.547 -13.547 -4.465 1 95.56 192 GLU B O 1
ATOM 3131 N N . VAL B 1 193 ? -19.453 -12.383 -6.098 1 95.06 193 VAL B N 1
ATOM 3132 C CA . VAL B 1 193 ? -18.344 -11.43 -6.105 1 95.06 193 VAL B CA 1
ATOM 3133 C C . VAL B 1 193 ? -18.75 -10.156 -5.371 1 95.06 193 VAL B C 1
ATOM 3135 O O . VAL B 1 193 ? -19.766 -9.531 -5.703 1 95.06 193 VAL B O 1
ATOM 3138 N N . PRO B 1 194 ? -17.969 -9.805 -4.379 1 94.62 194 PRO B N 1
ATOM 3139 C CA . PRO B 1 194 ? -18.328 -8.586 -3.656 1 94.62 194 PRO B CA 1
ATOM 3140 C C . PRO B 1 194 ? -18.391 -7.359 -4.562 1 94.62 194 PRO B C 1
ATOM 3142 O O . PRO B 1 194 ? -17.641 -7.277 -5.547 1 94.62 194 PRO B O 1
ATOM 3145 N N . GLU B 1 195 ? -19.234 -6.414 -4.148 1 91.19 195 GLU B N 1
ATOM 3146 C CA . GLU B 1 195 ? -19.359 -5.18 -4.914 1 91.19 195 GLU B CA 1
ATOM 3147 C C . GLU B 1 195 ? -18.016 -4.465 -5.039 1 91.19 195 GLU B C 1
ATOM 3149 O O . GLU B 1 195 ? -17.266 -4.352 -4.059 1 91.19 195 GLU B O 1
ATOM 3154 N N . GLY B 1 196 ? -17.688 -4.07 -6.258 1 91.75 196 GLY B N 1
ATOM 3155 C CA . GLY B 1 196 ? -16.453 -3.332 -6.48 1 91.75 196 GLY B CA 1
ATOM 3156 C C . GLY B 1 196 ? -15.258 -4.23 -6.766 1 91.75 196 GLY B C 1
ATOM 3157 O O . GLY B 1 196 ? -14.141 -3.744 -6.945 1 91.75 196 GLY B O 1
ATOM 3158 N N . CYS B 1 197 ? -15.562 -5.547 -6.793 1 97.06 197 CYS B N 1
ATOM 3159 C CA . CYS B 1 197 ? -14.492 -6.504 -7.062 1 97.06 197 CYS B CA 1
ATOM 3160 C C . CYS B 1 197 ? -14.727 -7.227 -8.383 1 97.06 197 CYS B C 1
ATOM 3162 O O . CYS B 1 197 ? -15.828 -7.191 -8.93 1 97.06 197 CYS B O 1
ATOM 3164 N N . ARG B 1 198 ? -13.727 -7.773 -8.938 1 96.06 198 ARG B N 1
ATOM 3165 C CA . ARG B 1 198 ? -13.828 -8.734 -10.031 1 96.06 198 ARG B CA 1
ATOM 3166 C C . ARG B 1 198 ? -12.898 -9.922 -9.805 1 96.06 198 ARG B C 1
ATOM 3168 O O . ARG B 1 198 ? -11.945 -9.828 -9.031 1 96.06 198 ARG B O 1
ATOM 3175 N N . LEU B 1 199 ? -13.195 -10.961 -10.43 1 95 199 LEU B N 1
ATOM 3176 C CA . LEU B 1 199 ? -12.406 -12.18 -10.281 1 95 199 LEU B CA 1
ATOM 3177 C C . LEU B 1 199 ? -11.219 -12.18 -11.242 1 95 199 LEU B C 1
ATOM 3179 O O . LEU B 1 199 ? -11.344 -11.766 -12.391 1 95 199 LEU B O 1
ATOM 3183 N N . GLY B 1 200 ? -10.164 -12.562 -10.672 1 91.25 200 GLY B N 1
ATOM 3184 C CA . GLY B 1 200 ? -9.023 -12.844 -11.523 1 91.25 200 GLY B CA 1
ATOM 3185 C C . GLY B 1 200 ? -9.016 -14.258 -12.062 1 91.25 200 GLY B C 1
ATOM 3186 O O . GLY B 1 200 ? -9.836 -15.086 -11.664 1 91.25 200 GLY B O 1
ATOM 3187 N N . THR B 1 201 ? -8.141 -14.453 -13.062 1 84.94 201 THR B N 1
ATOM 3188 C CA . THR B 1 201 ? -7.918 -15.797 -13.578 1 84.94 201 THR B CA 1
ATOM 3189 C C . THR B 1 201 ? -6.445 -16.172 -13.484 1 84.94 201 THR B C 1
ATOM 3191 O O . THR B 1 201 ? -5.578 -15.305 -13.383 1 84.94 201 THR B O 1
ATOM 3194 N N . ASN B 1 202 ? -6.242 -17.422 -13.453 1 77.88 202 ASN B N 1
ATOM 3195 C CA . ASN B 1 202 ? -4.867 -17.922 -13.422 1 77.88 202 ASN B CA 1
ATOM 3196 C C . ASN B 1 202 ? -4.07 -17.438 -14.633 1 77.88 202 ASN B C 1
ATOM 3198 O O . ASN B 1 202 ? -2.846 -17.328 -14.57 1 77.88 202 ASN B O 1
ATOM 3202 N N . GLN B 1 203 ? -4.742 -17.141 -15.656 1 82.19 203 GLN B N 1
ATOM 3203 C CA . GLN B 1 203 ? -4.102 -16.703 -16.891 1 82.19 203 GLN B CA 1
ATOM 3204 C C . GLN B 1 203 ? -3.453 -15.328 -16.719 1 82.19 203 GLN B C 1
ATOM 3206 O O . GLN B 1 203 ? -2.529 -14.969 -17.453 1 82.19 203 GLN B O 1
ATOM 3211 N N . LEU B 1 204 ? -3.875 -14.68 -15.703 1 87.62 204 LEU B N 1
ATOM 3212 C CA . LEU B 1 204 ? -3.385 -13.312 -15.508 1 87.62 204 LEU B CA 1
ATOM 3213 C C . LEU B 1 204 ? -1.981 -13.32 -14.914 1 87.62 204 LEU B C 1
ATOM 3215 O O . LEU B 1 204 ? -1.253 -12.336 -15.016 1 87.62 204 LEU B O 1
ATOM 3219 N N . ALA B 1 205 ? -1.67 -14.492 -14.359 1 88.12 205 ALA B N 1
ATOM 3220 C CA . ALA B 1 205 ? -0.297 -14.625 -13.875 1 88.12 205 ALA B CA 1
ATOM 3221 C C . ALA B 1 205 ? 0.699 -14.555 -15.023 1 88.12 205 ALA B C 1
ATOM 3223 O O . ALA B 1 205 ? 1.747 -13.914 -14.914 1 88.12 205 ALA B O 1
ATOM 3224 N N . TYR B 1 206 ? 0.312 -15.086 -16.141 1 93.69 206 TYR B N 1
ATOM 3225 C CA . TYR B 1 206 ? 1.195 -15.086 -17.312 1 93.69 206 TYR B CA 1
ATOM 3226 C C . TYR B 1 206 ? 1.312 -13.688 -17.906 1 93.69 206 TYR B C 1
ATOM 3228 O O . TYR B 1 206 ? 2.408 -13.242 -18.25 1 93.69 206 TYR B O 1
ATOM 3236 N N . ALA B 1 207 ? 0.149 -13.07 -17.953 1 94.06 207 ALA B N 1
ATOM 3237 C CA . ALA B 1 207 ? 0.169 -11.695 -18.438 1 94.06 207 ALA B CA 1
ATOM 3238 C C . ALA B 1 207 ? 1.073 -10.82 -17.578 1 94.06 207 ALA B C 1
ATOM 3240 O O . ALA B 1 207 ? 1.806 -9.969 -18.094 1 94.06 207 ALA B O 1
ATOM 3241 N N . GLY B 1 208 ? 1.023 -10.984 -16.297 1 96.38 208 GLY B N 1
ATOM 3242 C CA . GLY B 1 208 ? 1.896 -10.258 -15.383 1 96.38 208 GLY B CA 1
ATOM 3243 C C . GLY B 1 208 ? 3.369 -10.5 -15.656 1 96.38 208 GLY B C 1
ATOM 3244 O O . GLY B 1 208 ? 4.172 -9.562 -15.633 1 96.38 208 GLY B O 1
ATOM 3245 N N . GLY B 1 209 ? 3.68 -11.766 -15.867 1 96.69 209 GLY B N 1
ATOM 3246 C CA . GLY B 1 209 ? 5.055 -12.109 -16.188 1 96.69 209 GLY B CA 1
ATOM 3247 C C . GLY B 1 209 ? 5.559 -11.422 -17.453 1 96.69 209 GLY B C 1
ATOM 3248 O O . GLY B 1 209 ? 6.711 -10.984 -17.5 1 96.69 209 GLY B O 1
ATOM 3249 N N . PHE B 1 210 ? 4.684 -11.32 -18.469 1 96.44 210 PHE B N 1
ATOM 3250 C CA . PHE B 1 210 ? 5.055 -10.648 -19.719 1 96.44 210 PHE B CA 1
ATOM 3251 C C . PHE B 1 210 ? 5.273 -9.156 -19.484 1 96.44 210 PHE B C 1
ATOM 3253 O O . PHE B 1 210 ? 6.184 -8.562 -20.062 1 96.44 210 PHE B O 1
ATOM 3260 N N . ARG B 1 211 ? 4.562 -8.586 -18.562 1 95.69 211 ARG B N 1
ATOM 3261 C CA . ARG B 1 211 ? 4.59 -7.145 -18.312 1 95.69 211 ARG B CA 1
ATOM 3262 C C . ARG B 1 211 ? 5.812 -6.754 -17.484 1 95.69 211 ARG B C 1
ATOM 3264 O O . ARG B 1 211 ? 6.145 -5.57 -17.391 1 95.69 211 ARG B O 1
ATOM 3271 N N . MET B 1 212 ? 6.465 -7.75 -16.922 1 95.44 212 MET B N 1
ATOM 3272 C CA . MET B 1 212 ? 7.621 -7.469 -16.078 1 95.44 212 MET B CA 1
ATOM 3273 C C . MET B 1 212 ? 8.758 -6.867 -16.891 1 95.44 212 MET B C 1
ATOM 3275 O O . MET B 1 212 ? 9.68 -6.258 -16.344 1 95.44 212 MET B O 1
ATOM 3279 N N . TRP B 1 213 ? 8.859 -7.059 -18.141 1 94.81 213 TRP B N 1
ATOM 3280 C CA . TRP B 1 213 ? 9.961 -6.621 -19 1 94.81 213 TRP B CA 1
ATOM 3281 C C . TRP B 1 213 ? 9.562 -5.387 -19.812 1 94.81 213 TRP B C 1
ATOM 3283 O O . TRP B 1 213 ? 10.344 -4.898 -20.625 1 94.81 213 TRP B O 1
ATOM 3293 N N . GLY B 1 214 ? 8.344 -4.855 -19.703 1 81.75 214 GLY B N 1
ATOM 3294 C CA . GLY B 1 214 ? 7.883 -3.688 -20.438 1 81.75 214 GLY B CA 1
ATOM 3295 C C . GLY B 1 214 ? 7.594 -2.496 -19.531 1 81.75 214 GLY B C 1
ATOM 3296 O O . GLY B 1 214 ? 7.531 -2.635 -18.312 1 81.75 214 GLY B O 1
#